Protein AF-I9HYV8-F1 (afdb_monomer_lite)

Organism: NCBI:txid997887

Sequence (425 aa):
MRNLNLLLFDYASQEEVDLYGSFPYTQFKANQQEHPYTYDSCEDIYKGIVDNLDSINACLKNYPNRPEWYKTKVNKLLKDVDEITDTKDFETWRKMGNSLKLRMAMHVVKRDKDLAKKWAEEAVMEGVANSLEDEVSFSTDKSGTNHPLAEISRSWGDSRLNASFETILFSLKHPYCNFLFDKNSVKLGDLEANTRVIGLRAGKKMGEGQSAASNKDCGYSSIYQYFTEAPLYFIKLSEVDFLRAEGLVRGWNVGDEGCDAQFYYNRGIDNATCEWRMTAFEYDAGLADYKQVEEAVPYQYIDPIDASNNYQSPITIGVKWNAGDSDETKLEKIITQKYIALFPYSFEAWTEMRRTGYPKTLPVLNWEDADANLQEGDLLRRMRFPGTDTQAVAADVAATGLKALGGADLQSTRIWWDVEGTPNF

Foldseek 3Di:
DVLLVLLVLLLVLLLVCQFAQKDLSVCVVVVPDDDDGFIAGSVVSLVVSLVSLVVSLVVLVCVVVDDPVVCVVVLVVLVVPVQFAPVSGSVLSNQLSLLVLLLSLLLQCLPDVVSSLVSNQVSLVSNHDADQNSWTWHWCVVVVFWDVLQCCCPVQLNDAAEQQNVLLCQQLVALCLPAFKFAFQQDQQPRHGRDHQAHDYAQDDWFDDRDCVRTVNSRHITTHPQLRRFIGTSDFLLLSLLSLLLCQLVVHPNDDVPDGSLNSLLVSQCRLDRGDPVPCPSNNVCSVVSQVFQWTDFDWRARNHDRVQIGTRPGTGYQHDDPPDRSLNSNLNSLSSSLSSCPPDDPSNVSSCLQAVPDQGQWHPPPVVQDPPDDTRDDFQHAFDPPCVDPSVVVSCVVHVCVSQVHDRGSNRHHSSRDPPRHPD

Secondary structure (DSSP, 8-state):
-HHHHHHHHHHHHHHHHHHHS-B-HHHHHTT--SSPP-PBPHHHHHHHHHHHHHHHHHHHHTGGGS-HHHHHHHHHHHHHH--SBSS--HHHHHHHHHHHHHHHHHHGGGT-HHHHHHHHHHHHHH----SGGG-EEE-HHHHTS--HHHIIIIII-----BHHHHHHHHHTT-GGGGTTBPPPSS-BTTB-TTS---PBPTT--PPSSSSTTT-GGGGSPPBPGGGGG--EEEE-HHHHHHHHHHHHHTT-S-SPTT--HHHHHHHHHHT---S-TTT-HHHHHHHHHHTT--B----EE--SS-GGG-EE----B-SS--TTS-HHHHHHHHHHHHHHHT-SS-HHHHHHHHHH--S--PPPTTGGGT-TT--TTPPP--PPPTTTTSHHHHHHIIIIIHHHHTS-S-SSPPPTT--TT----

Radius of gyration: 22.16 Å; chains: 1; bounding box: 66×49×55 Å

Structure (mmCIF, N/CA/C/O backbone):
data_AF-I9HYV8-F1
#
_entry.id   AF-I9HYV8-F1
#
loop_
_atom_site.group_PDB
_atom_site.id
_atom_site.type_symbol
_atom_site.label_atom_id
_atom_site.label_alt_id
_atom_site.label_comp_id
_atom_site.label_asym_id
_atom_site.label_entity_id
_atom_site.label_seq_id
_atom_site.pdbx_PDB_ins_code
_atom_site.Cartn_x
_atom_site.Cartn_y
_atom_site.Cartn_z
_atom_site.occupancy
_atom_site.B_iso_or_equiv
_atom_site.auth_seq_id
_atom_site.auth_comp_id
_atom_site.auth_asym_id
_atom_site.auth_atom_id
_atom_site.pdbx_PDB_model_num
ATOM 1 N N . MET A 1 1 ? 22.956 6.952 -12.855 1.00 86.06 1 MET A N 1
ATOM 2 C CA . MET A 1 1 ? 21.985 8.023 -13.172 1.00 86.06 1 MET A CA 1
ATOM 3 C C . MET A 1 1 ? 20.866 7.541 -14.085 1.00 86.06 1 MET A C 1
ATOM 5 O O . MET A 1 1 ? 19.783 7.378 -13.560 1.00 86.06 1 MET A O 1
ATOM 9 N N . ARG A 1 2 ? 21.084 7.202 -15.372 1.00 90.56 2 ARG A N 1
ATOM 10 C CA . ARG A 1 2 ? 19.992 6.701 -16.251 1.00 90.56 2 ARG A CA 1
ATOM 11 C C . ARG A 1 2 ? 19.188 5.539 -15.642 1.00 90.56 2 ARG A C 1
ATOM 13 O O . ARG A 1 2 ? 17.970 5.580 -15.680 1.00 90.56 2 ARG A O 1
ATOM 20 N N . ASN A 1 3 ? 19.866 4.558 -15.044 1.00 93.81 3 ASN A N 1
ATOM 21 C CA . ASN A 1 3 ? 19.203 3.431 -14.377 1.00 93.81 3 ASN A CA 1
ATOM 22 C C . ASN A 1 3 ? 18.371 3.840 -13.157 1.00 93.81 3 ASN A C 1
ATOM 24 O O . ASN A 1 3 ? 17.360 3.210 -12.901 1.00 93.81 3 ASN A O 1
ATOM 28 N N . LEU A 1 4 ? 18.777 4.884 -12.425 1.00 95.31 4 LEU A N 1
ATOM 29 C CA . LEU A 1 4 ? 18.012 5.366 -11.271 1.00 95.31 4 LEU A CA 1
ATOM 30 C C . LEU A 1 4 ? 16.744 6.090 -11.731 1.00 95.31 4 LEU A C 1
ATOM 32 O O . LEU A 1 4 ? 15.675 5.850 -11.194 1.00 95.31 4 LEU A O 1
ATOM 36 N N . ASN A 1 5 ? 16.837 6.894 -12.796 1.00 94.50 5 ASN A N 1
ATOM 37 C CA . ASN A 1 5 ? 15.655 7.513 -13.400 1.00 94.50 5 ASN A CA 1
ATOM 38 C C . ASN A 1 5 ? 14.685 6.459 -13.947 1.00 94.50 5 ASN A C 1
ATOM 40 O O . ASN A 1 5 ? 13.479 6.618 -13.809 1.00 94.50 5 ASN A O 1
ATOM 44 N N . LEU A 1 6 ? 15.210 5.392 -14.562 1.00 97.50 6 LEU A N 1
ATOM 45 C CA . LEU A 1 6 ? 14.382 4.283 -15.031 1.00 97.50 6 LEU A CA 1
ATOM 46 C C . LEU A 1 6 ? 13.717 3.547 -13.860 1.00 97.50 6 LEU A C 1
ATOM 48 O O . LEU A 1 6 ? 12.530 3.285 -13.942 1.00 97.50 6 LEU A O 1
ATOM 52 N N . LEU A 1 7 ? 14.436 3.305 -12.758 1.00 98.31 7 LEU A N 1
ATOM 53 C CA . LEU A 1 7 ? 13.860 2.713 -11.546 1.00 98.31 7 LEU A CA 1
ATOM 54 C C . LEU A 1 7 ? 12.713 3.561 -10.977 1.00 98.31 7 LEU A C 1
ATOM 56 O O . LEU A 1 7 ? 11.666 3.021 -10.644 1.00 98.31 7 LEU A O 1
ATOM 60 N N . LEU A 1 8 ? 12.878 4.884 -10.901 1.00 97.12 8 LEU A N 1
ATOM 61 C CA . LEU A 1 8 ? 11.810 5.783 -10.447 1.00 97.12 8 LEU A CA 1
ATOM 62 C C . LEU A 1 8 ? 10.617 5.801 -11.413 1.00 97.12 8 LEU A C 1
ATOM 64 O O . LEU A 1 8 ? 9.472 5.822 -10.972 1.00 97.12 8 LEU A O 1
ATOM 68 N N . PHE A 1 9 ? 10.878 5.764 -12.722 1.00 97.94 9 PHE A N 1
ATOM 69 C CA . PHE A 1 9 ? 9.828 5.631 -13.730 1.00 97.94 9 PHE A CA 1
ATOM 70 C C . PHE A 1 9 ? 9.073 4.305 -13.586 1.00 97.94 9 PHE A C 1
ATOM 72 O O . PHE A 1 9 ? 7.851 4.299 -13.666 1.00 97.94 9 PHE A O 1
ATOM 79 N N . ASP A 1 10 ? 9.779 3.199 -13.352 1.00 98.44 10 ASP A N 1
ATOM 80 C CA . ASP A 1 10 ? 9.185 1.876 -13.164 1.00 98.44 10 ASP A CA 1
ATOM 81 C C . ASP A 1 10 ? 8.391 1.784 -11.848 1.00 98.44 10 ASP A C 1
ATOM 83 O O . ASP A 1 10 ? 7.306 1.209 -11.844 1.00 98.44 10 ASP A O 1
ATOM 87 N N . TYR A 1 11 ? 8.866 2.415 -10.764 1.00 97.75 11 TYR A N 1
ATOM 88 C CA . TYR A 1 11 ? 8.113 2.570 -9.512 1.00 97.75 11 TYR A CA 1
ATOM 89 C C . TYR A 1 11 ? 6.780 3.291 -9.755 1.00 97.75 11 TYR A C 1
ATOM 91 O O . TYR A 1 11 ? 5.721 2.756 -9.441 1.00 97.75 11 TYR A O 1
ATOM 99 N N . ALA A 1 12 ? 6.821 4.469 -10.387 1.00 97.06 12 ALA A N 1
ATOM 100 C CA . ALA A 1 12 ? 5.607 5.221 -10.706 1.00 97.06 12 ALA A CA 1
ATOM 101 C C . ALA A 1 12 ? 4.700 4.444 -11.676 1.00 97.06 12 ALA A C 1
ATOM 103 O O . ALA A 1 12 ? 3.486 4.426 -11.522 1.00 97.06 12 ALA A O 1
ATOM 104 N N . SER A 1 13 ? 5.287 3.744 -12.649 1.00 98.25 13 SER A N 1
ATOM 105 C CA . SER A 1 13 ? 4.547 2.926 -13.614 1.00 98.25 13 SER A CA 1
ATOM 106 C C . SER A 1 13 ? 3.804 1.766 -12.953 1.00 98.25 13 SER A C 1
ATOM 108 O O . SER A 1 13 ? 2.706 1.438 -13.399 1.00 98.25 13 SER A O 1
ATOM 110 N N . GLN A 1 14 ? 4.376 1.154 -11.907 1.00 98.06 14 GLN A N 1
ATOM 111 C CA . GLN A 1 14 ? 3.704 0.125 -11.109 1.00 98.06 14 GLN A CA 1
ATOM 112 C C . GLN A 1 14 ? 2.474 0.695 -10.389 1.00 98.06 14 GLN A C 1
ATOM 114 O O . GLN A 1 14 ? 1.412 0.078 -10.430 1.00 98.06 14 GLN A O 1
ATOM 119 N N . GLU A 1 15 ? 2.582 1.880 -9.785 1.00 96.19 15 GLU A N 1
ATOM 120 C CA . GLU A 1 15 ? 1.428 2.538 -9.158 1.00 96.19 15 GLU A CA 1
ATOM 121 C C . GLU A 1 15 ? 0.346 2.876 -10.198 1.00 96.19 15 GLU A C 1
ATOM 123 O O . GLU A 1 15 ? -0.819 2.523 -10.025 1.00 96.19 15 GLU A O 1
ATOM 128 N N . GLU A 1 16 ? 0.729 3.482 -11.323 1.00 97.00 16 GLU A N 1
ATOM 129 C CA . GLU A 1 16 ? -0.189 3.879 -12.398 1.00 97.00 16 GLU A CA 1
ATOM 130 C C . GLU A 1 16 ? -0.951 2.689 -12.998 1.00 97.00 16 GLU A C 1
ATOM 132 O O . GLU A 1 16 ? -2.173 2.741 -13.177 1.00 97.00 16 GLU A O 1
ATOM 137 N N . VAL A 1 17 ? -0.262 1.580 -13.286 1.00 98.00 17 VAL A N 1
ATOM 138 C CA . VAL A 1 17 ? -0.930 0.388 -13.823 1.00 98.00 17 VAL A CA 1
ATOM 139 C C . VAL A 1 17 ? -1.860 -0.253 -12.790 1.00 98.00 17 VAL A C 1
ATOM 141 O O . VAL A 1 17 ? -2.914 -0.766 -13.166 1.00 98.00 17 VAL A O 1
ATOM 144 N N . ASP A 1 18 ? -1.538 -0.171 -11.499 1.00 97.75 18 ASP A N 1
ATOM 145 C CA . ASP A 1 18 ? -2.400 -0.688 -10.435 1.00 97.75 18 ASP A CA 1
ATOM 146 C C . ASP A 1 18 ? -3.612 0.205 -10.166 1.00 97.75 18 ASP A C 1
ATOM 148 O O . ASP A 1 18 ? -4.629 -0.281 -9.664 1.00 97.75 18 ASP A O 1
ATOM 152 N N . LEU A 1 19 ? -3.545 1.490 -10.515 1.00 96.38 19 LEU A N 1
ATOM 153 C CA . LEU A 1 19 ? -4.679 2.410 -10.454 1.00 96.38 19 LEU A CA 1
ATOM 154 C C . LEU A 1 19 ? -5.606 2.255 -11.658 1.00 96.38 19 LEU A C 1
ATOM 156 O O . LEU A 1 19 ? -6.820 2.165 -11.476 1.00 96.38 19 LEU A O 1
ATOM 160 N N . TYR A 1 20 ? -5.056 2.226 -12.875 1.00 96.94 20 TYR A N 1
ATOM 161 C CA . TYR A 1 20 ? -5.840 2.378 -14.107 1.00 96.94 20 TYR A CA 1
ATOM 162 C C . TYR A 1 20 ? -5.962 1.103 -14.945 1.00 96.94 20 TYR A C 1
ATOM 164 O O . TYR A 1 20 ? -6.878 1.005 -15.766 1.00 96.94 20 TYR A O 1
ATOM 172 N N . GLY A 1 21 ? -5.079 0.124 -14.751 1.00 97.56 21 GLY A N 1
ATOM 173 C CA . GLY A 1 21 ? -5.044 -1.160 -15.458 1.00 97.56 21 GLY A CA 1
ATOM 174 C C . GLY A 1 21 ? -4.271 -1.157 -16.778 1.00 97.56 21 GLY A C 1
ATOM 175 O O . GLY A 1 21 ? -3.659 -2.158 -17.127 1.00 97.56 21 GLY A O 1
ATOM 176 N N . SER A 1 22 ? -4.250 -0.056 -17.520 1.00 97.50 22 SER A N 1
ATOM 177 C CA . SER A 1 22 ? -3.455 0.068 -18.751 1.00 97.50 22 SER A CA 1
ATOM 178 C C . SER A 1 22 ? -3.131 1.526 -19.013 1.00 97.50 22 SER A C 1
ATOM 180 O O . SER A 1 22 ? -3.979 2.384 -18.776 1.00 97.50 22 SER A O 1
ATOM 182 N N . PHE A 1 23 ? -1.960 1.818 -19.563 1.00 97.88 23 PHE A N 1
ATOM 183 C CA . PHE A 1 23 ? -1.610 3.169 -19.996 1.00 97.88 23 PHE A CA 1
ATOM 184 C C . PHE A 1 23 ? -0.526 3.122 -21.087 1.00 97.88 23 PHE A C 1
ATOM 186 O O . PHE A 1 23 ? 0.016 2.044 -21.342 1.00 97.88 23 PHE A O 1
ATOM 193 N N . PRO A 1 24 ? -0.201 4.248 -21.750 1.00 97.69 24 PRO A N 1
ATOM 194 C CA . PRO A 1 24 ? 0.844 4.327 -22.781 1.00 97.69 24 PRO A CA 1
ATOM 195 C C . PRO A 1 24 ? 2.292 4.178 -22.269 1.00 97.69 24 PRO A C 1
ATOM 197 O O . PRO A 1 24 ? 3.153 5.021 -22.537 1.00 97.69 24 PRO A O 1
ATOM 200 N N . TYR A 1 25 ? 2.578 3.114 -21.519 1.00 98.12 25 TYR A N 1
ATOM 201 C CA . TYR A 1 25 ? 3.848 2.856 -20.837 1.00 98.12 25 TYR A CA 1
ATOM 202 C C . TYR A 1 25 ? 5.061 2.953 -21.760 1.00 98.12 25 TYR A C 1
ATOM 204 O O . TYR A 1 25 ? 6.002 3.700 -21.478 1.00 98.12 25 TYR A O 1
ATOM 212 N N . THR A 1 26 ? 5.036 2.248 -22.892 1.00 97.75 26 THR A N 1
ATOM 213 C CA . THR A 1 26 ? 6.173 2.192 -23.817 1.00 97.75 26 THR A CA 1
ATOM 214 C C . THR A 1 26 ? 6.481 3.575 -24.403 1.00 97.75 26 THR A C 1
ATOM 216 O O . THR A 1 26 ? 7.645 3.960 -24.546 1.00 97.75 26 THR A O 1
ATOM 219 N N . GLN A 1 27 ? 5.445 4.359 -24.706 1.00 97.38 27 GLN A N 1
ATOM 220 C CA . GLN A 1 27 ? 5.586 5.690 -25.299 1.00 97.38 27 GLN A CA 1
ATOM 221 C C . GLN A 1 27 ? 5.957 6.759 -24.268 1.00 97.38 27 GLN A C 1
ATOM 223 O O . GLN A 1 27 ? 6.788 7.619 -24.565 1.00 97.38 27 GLN A O 1
ATOM 228 N N . PHE A 1 28 ? 5.435 6.679 -23.042 1.00 96.19 28 PHE A N 1
ATOM 229 C CA . PHE A 1 28 ? 5.868 7.542 -21.939 1.00 96.19 28 PHE A CA 1
ATOM 230 C C . PHE A 1 28 ? 7.330 7.286 -21.574 1.00 96.19 28 PHE A C 1
ATOM 232 O O . PHE A 1 28 ? 8.106 8.232 -21.439 1.00 96.19 28 PHE A O 1
ATOM 239 N N . LYS A 1 29 ? 7.760 6.020 -21.550 1.00 95.44 29 LYS A N 1
ATOM 240 C CA . LYS A 1 29 ? 9.172 5.648 -21.375 1.00 95.44 29 LYS A CA 1
ATOM 241 C C . LYS A 1 29 ? 10.070 6.199 -22.487 1.00 95.44 29 LYS A C 1
ATOM 243 O O . LYS A 1 29 ? 11.227 6.543 -22.240 1.00 95.44 29 LYS A O 1
ATOM 248 N N . ALA A 1 30 ? 9.548 6.298 -23.709 1.00 95.56 30 ALA A N 1
ATOM 249 C CA . ALA A 1 30 ? 10.222 6.913 -24.852 1.00 95.56 30 ALA A CA 1
ATOM 250 C C . ALA A 1 30 ? 10.139 8.454 -24.866 1.00 95.56 30 ALA A C 1
ATOM 252 O O . ALA A 1 30 ? 10.664 9.079 -25.789 1.00 95.56 30 ALA A O 1
ATOM 253 N N . ASN A 1 31 ? 9.523 9.065 -23.846 1.00 94.44 31 ASN A N 1
ATOM 254 C CA . ASN A 1 31 ? 9.294 10.503 -23.731 1.00 94.44 31 ASN A CA 1
ATOM 255 C C . ASN A 1 31 ? 8.488 11.087 -24.909 1.00 94.44 31 ASN A C 1
ATOM 257 O O . ASN A 1 31 ? 8.760 12.197 -25.368 1.00 94.44 31 ASN A O 1
ATOM 261 N N . GLN A 1 32 ? 7.515 10.334 -25.426 1.00 96.06 32 GLN A N 1
ATOM 262 C CA . GLN A 1 32 ? 6.563 10.843 -26.409 1.00 96.06 32 GLN A CA 1
ATOM 263 C C . GLN A 1 32 ? 5.628 11.865 -25.748 1.00 96.06 32 GLN A C 1
ATOM 265 O O . GLN A 1 32 ? 5.010 11.574 -24.726 1.00 96.06 32 GLN A O 1
ATOM 270 N N . GLN A 1 33 ? 5.513 13.047 -26.355 1.00 93.31 33 GLN A N 1
ATOM 271 C CA . GLN A 1 33 ? 4.788 14.204 -25.804 1.00 93.31 33 GLN A CA 1
ATOM 272 C C . GLN A 1 33 ? 3.479 14.519 -26.544 1.00 93.31 33 GLN A C 1
ATOM 274 O O . GLN A 1 33 ? 2.770 15.437 -26.158 1.00 93.31 33 GLN A O 1
ATOM 279 N N . GLU A 1 34 ? 3.176 13.790 -27.621 1.00 93.81 34 GLU A N 1
ATOM 280 C CA . GLU A 1 34 ? 2.049 14.091 -28.504 1.00 93.81 34 GLU A CA 1
ATOM 281 C C . GLU A 1 34 ? 1.274 12.826 -28.875 1.00 93.81 34 GLU A C 1
ATOM 283 O O . GLU A 1 34 ? 1.846 11.741 -29.004 1.00 93.81 34 GLU A O 1
ATOM 288 N N . HIS A 1 35 ? -0.026 12.997 -29.101 1.00 93.69 35 HIS A N 1
ATOM 289 C CA . HIS A 1 35 ? -0.942 11.962 -29.574 1.00 93.69 35 HIS A CA 1
ATOM 290 C C . HIS A 1 35 ? -0.639 11.528 -31.028 1.00 93.69 35 HIS A C 1
ATOM 292 O O . HIS A 1 35 ? -0.074 12.307 -31.804 1.00 93.69 35 HIS A O 1
ATOM 298 N N . PRO A 1 36 ? -1.070 10.323 -31.452 1.00 96.06 36 PRO A N 1
ATOM 299 C CA . PRO A 1 36 ? -1.819 9.331 -30.679 1.00 96.06 36 PRO A CA 1
ATOM 300 C C . PRO A 1 36 ? -0.930 8.456 -29.791 1.00 96.06 36 PRO A C 1
ATOM 302 O O . PRO A 1 36 ? 0.199 8.091 -30.150 1.00 96.06 36 PRO A O 1
ATOM 305 N N . TYR A 1 37 ? -1.492 8.062 -28.655 1.00 97.25 37 TYR A N 1
ATOM 306 C CA . TYR A 1 37 ? -0.919 7.074 -27.761 1.00 97.25 37 TYR A CA 1
ATOM 307 C C . TYR A 1 37 ? -1.535 5.679 -27.961 1.00 97.25 37 TYR A C 1
ATOM 309 O O . TYR A 1 37 ? -2.709 5.504 -28.278 1.00 97.25 37 TYR A O 1
ATOM 317 N N . THR A 1 38 ? -0.705 4.663 -27.769 1.00 98.00 38 THR A N 1
ATOM 318 C CA . THR A 1 38 ? -1.022 3.239 -27.759 1.00 98.00 38 THR A CA 1
ATOM 319 C C . THR A 1 38 ? -0.882 2.750 -26.330 1.00 98.00 38 THR A C 1
ATOM 321 O O . THR A 1 38 ? 0.186 2.870 -25.740 1.00 98.00 38 THR A O 1
ATOM 324 N N . TYR A 1 39 ? -1.964 2.211 -25.782 1.00 98.31 39 TYR A N 1
ATOM 325 C CA . TYR A 1 39 ? -1.994 1.686 -24.425 1.00 98.31 39 TYR A CA 1
ATOM 326 C C . TYR A 1 39 ? -1.394 0.279 -24.386 1.00 98.31 39 TYR A C 1
ATOM 328 O O . TYR A 1 39 ? -1.777 -0.589 -25.176 1.00 98.31 39 TYR A O 1
ATOM 336 N N . ASP A 1 40 ? -0.488 0.057 -23.440 1.00 98.69 40 ASP A N 1
ATOM 337 C CA . ASP A 1 40 ? 0.084 -1.248 -23.128 1.00 98.69 40 ASP A CA 1
ATOM 338 C C . ASP A 1 40 ? -0.803 -1.975 -22.099 1.00 98.69 40 ASP A C 1
ATOM 340 O O . ASP A 1 40 ? -1.436 -1.347 -21.243 1.00 98.69 40 ASP A O 1
ATOM 344 N N . SER A 1 41 ? -0.879 -3.306 -22.183 1.00 98.56 41 SER A N 1
ATOM 345 C CA . SER A 1 41 ? -1.662 -4.103 -21.231 1.00 98.56 41 SER A CA 1
ATOM 346 C C . SER A 1 41 ? -0.992 -4.148 -19.854 1.00 98.56 41 SER A C 1
ATOM 348 O O . SER A 1 41 ? 0.230 -4.045 -19.754 1.00 98.56 41 SER A O 1
ATOM 350 N N . CYS A 1 42 ? -1.770 -4.371 -18.787 1.00 98.19 42 CYS A N 1
ATOM 351 C CA . CYS A 1 42 ? -1.219 -4.549 -17.436 1.00 98.19 42 CYS A CA 1
ATOM 352 C C . CYS A 1 42 ? -0.105 -5.608 -17.399 1.00 98.19 42 CYS A C 1
ATOM 354 O O . CYS A 1 42 ? 0.945 -5.390 -16.803 1.00 98.19 42 CYS A O 1
ATOM 356 N N . GLU A 1 43 ? -0.320 -6.735 -18.082 1.00 98.12 43 GLU A N 1
ATOM 357 C CA . GLU A 1 43 ? 0.636 -7.839 -18.146 1.00 98.12 43 GLU A CA 1
ATOM 358 C C . GLU A 1 43 ? 1.961 -7.425 -18.798 1.00 98.12 43 GLU A C 1
ATOM 360 O O . GLU A 1 43 ? 3.032 -7.715 -18.259 1.00 98.12 43 GLU A O 1
ATOM 365 N N . ASP A 1 44 ? 1.894 -6.733 -19.938 1.00 98.56 44 ASP A N 1
ATOM 366 C CA . ASP A 1 44 ? 3.084 -6.281 -20.664 1.00 98.56 44 ASP A CA 1
ATOM 367 C C . ASP A 1 44 ? 3.853 -5.223 -19.866 1.00 98.56 44 ASP A C 1
ATOM 369 O O . ASP A 1 44 ? 5.082 -5.256 -19.824 1.00 98.56 44 ASP A O 1
ATOM 373 N N . ILE A 1 45 ? 3.138 -4.328 -19.175 1.00 98.81 45 ILE A N 1
ATOM 374 C CA . ILE A 1 45 ? 3.734 -3.318 -18.294 1.00 98.81 45 ILE A CA 1
ATOM 375 C C . ILE A 1 45 ? 4.454 -3.993 -17.122 1.00 98.81 45 ILE A C 1
ATOM 377 O O . ILE A 1 45 ? 5.623 -3.702 -16.881 1.00 98.81 45 ILE A O 1
ATOM 381 N N . TYR A 1 46 ? 3.802 -4.934 -16.430 1.00 98.69 46 TYR A N 1
ATOM 382 C CA . TYR A 1 46 ? 4.408 -5.674 -15.316 1.00 98.69 46 TYR A CA 1
ATOM 383 C C . TYR A 1 46 ? 5.688 -6.398 -15.743 1.00 98.69 46 TYR A C 1
ATOM 385 O O . TYR A 1 46 ? 6.722 -6.283 -15.082 1.00 98.69 46 TYR A O 1
ATOM 393 N N . LYS A 1 47 ? 5.641 -7.114 -16.872 1.00 98.56 47 LYS A N 1
ATOM 394 C CA . LYS A 1 47 ? 6.810 -7.810 -17.428 1.00 98.56 47 LYS A CA 1
ATOM 395 C C . LYS A 1 47 ? 7.908 -6.826 -17.836 1.00 98.56 47 LYS A C 1
ATOM 397 O O . LYS A 1 47 ? 9.066 -7.034 -17.489 1.00 98.56 47 LYS A O 1
ATOM 402 N N . GLY A 1 48 ? 7.544 -5.724 -18.493 1.00 98.62 48 GLY A N 1
ATOM 403 C CA . GLY A 1 48 ? 8.479 -4.679 -18.907 1.00 98.62 48 GLY A CA 1
ATOM 404 C C . GLY A 1 48 ? 9.159 -3.960 -17.738 1.00 98.62 48 GLY A C 1
ATOM 405 O O . GLY A 1 48 ? 10.332 -3.595 -17.845 1.00 98.62 48 GLY A O 1
ATOM 406 N N . ILE A 1 49 ? 8.460 -3.782 -16.615 1.00 98.81 49 ILE A N 1
ATOM 407 C CA . ILE A 1 49 ? 9.045 -3.277 -15.370 1.00 98.81 49 ILE A CA 1
ATOM 408 C C . ILE A 1 49 ? 10.041 -4.299 -14.814 1.00 98.81 49 ILE A C 1
ATOM 410 O O . ILE A 1 49 ? 11.198 -3.946 -14.604 1.00 98.81 49 ILE A O 1
ATOM 414 N N . VAL A 1 50 ? 9.656 -5.568 -14.630 1.00 98.81 50 VAL A N 1
ATOM 415 C CA . VAL A 1 50 ? 10.562 -6.586 -14.060 1.00 98.81 50 VAL A CA 1
ATOM 416 C C . VAL A 1 50 ? 11.827 -6.771 -14.910 1.00 98.81 50 VAL A C 1
ATOM 418 O O . VAL A 1 50 ? 12.925 -6.814 -14.356 1.00 98.81 50 VAL A O 1
ATOM 421 N N . ASP A 1 51 ? 11.710 -6.764 -16.240 1.00 98.75 51 ASP A N 1
ATOM 422 C CA . ASP A 1 51 ? 12.863 -6.823 -17.150 1.00 98.75 51 ASP A CA 1
ATOM 423 C C . ASP A 1 51 ? 13.826 -5.630 -16.961 1.00 98.75 51 ASP A C 1
ATOM 425 O O . ASP A 1 51 ? 15.058 -5.775 -17.018 1.00 98.75 51 ASP A O 1
ATOM 429 N N . ASN A 1 52 ? 13.286 -4.431 -16.711 1.00 98.69 52 ASN A N 1
ATOM 430 C CA . ASN A 1 52 ? 14.102 -3.265 -16.377 1.00 98.69 52 ASN A CA 1
ATOM 431 C C . ASN A 1 52 ? 14.766 -3.424 -15.012 1.00 98.69 52 ASN A C 1
ATOM 433 O O . ASN A 1 52 ? 15.958 -3.135 -14.901 1.00 98.69 52 ASN A O 1
ATOM 437 N N . LEU A 1 53 ? 14.031 -3.886 -13.994 1.00 98.88 53 LEU A N 1
ATOM 438 C CA . LEU A 1 53 ? 14.555 -4.093 -12.643 1.00 98.88 53 LEU A CA 1
ATOM 439 C C . LEU A 1 53 ? 15.719 -5.088 -12.654 1.00 98.88 53 LEU A C 1
ATOM 441 O O . LEU A 1 53 ? 16.769 -4.795 -12.082 1.00 98.88 53 LEU A O 1
ATOM 445 N N . ASP A 1 54 ? 15.602 -6.190 -13.395 1.00 98.75 54 ASP A N 1
ATOM 446 C CA . ASP A 1 54 ? 16.677 -7.175 -13.549 1.00 98.75 54 ASP A CA 1
ATOM 447 C C . ASP A 1 54 ? 17.904 -6.576 -14.260 1.00 98.75 54 ASP A C 1
ATOM 449 O O . ASP A 1 54 ? 19.049 -6.767 -13.833 1.00 98.75 54 ASP A O 1
ATOM 453 N N . SER A 1 55 ? 17.680 -5.763 -15.296 1.00 98.56 55 SER A N 1
ATOM 454 C CA . SER A 1 55 ? 18.749 -5.043 -16.003 1.00 98.56 55 SER A CA 1
ATOM 455 C C . SER A 1 55 ? 19.447 -4.001 -15.117 1.00 98.56 55 SER A C 1
ATOM 457 O O . SER A 1 55 ? 20.676 -3.847 -15.156 1.00 98.56 55 SER A O 1
ATOM 459 N N . ILE A 1 56 ? 18.676 -3.275 -14.303 1.00 98.69 56 ILE A N 1
ATOM 460 C CA . ILE A 1 56 ? 19.168 -2.287 -13.340 1.00 98.69 56 ILE A CA 1
ATOM 461 C C . ILE A 1 56 ? 19.982 -2.993 -12.259 1.00 98.69 56 ILE A C 1
ATOM 463 O O . ILE A 1 56 ? 21.126 -2.593 -12.025 1.00 98.69 56 ILE A O 1
ATOM 467 N N . ASN A 1 57 ? 19.447 -4.066 -11.670 1.00 98.69 57 ASN A N 1
ATOM 468 C CA . ASN A 1 57 ? 20.122 -4.868 -10.659 1.00 98.69 57 ASN A CA 1
ATOM 469 C C . ASN A 1 57 ? 21.462 -5.397 -11.185 1.00 98.69 57 ASN A C 1
ATOM 471 O O . ASN A 1 57 ? 22.498 -5.139 -10.574 1.00 98.69 57 ASN A O 1
ATOM 475 N N . ALA A 1 58 ? 21.486 -6.023 -12.366 1.00 98.44 58 ALA A N 1
ATOM 476 C CA . ALA A 1 58 ? 22.722 -6.511 -12.980 1.00 98.44 58 ALA A CA 1
ATOM 477 C C . ALA A 1 58 ? 23.756 -5.388 -13.197 1.00 98.44 58 ALA A C 1
ATOM 479 O O . ALA A 1 58 ? 24.959 -5.567 -12.972 1.00 98.44 58 ALA A O 1
ATOM 480 N N . CYS A 1 59 ? 23.303 -4.199 -13.605 1.00 98.00 59 CYS A N 1
ATOM 481 C CA . CYS A 1 59 ? 24.186 -3.059 -13.810 1.00 98.00 59 CYS A CA 1
ATOM 482 C C . CYS A 1 59 ? 24.768 -2.512 -12.497 1.00 98.00 59 CYS A C 1
ATOM 484 O O . CYS A 1 59 ? 25.973 -2.242 -12.445 1.00 98.00 59 CYS A O 1
ATOM 486 N N . LEU A 1 60 ? 23.940 -2.356 -11.458 1.00 97.56 60 LEU A N 1
ATOM 487 C CA . LEU A 1 60 ? 24.356 -1.850 -10.147 1.00 97.56 60 LEU A CA 1
ATOM 488 C C . LEU A 1 60 ? 25.206 -2.878 -9.391 1.00 97.56 60 LEU A C 1
ATOM 490 O O . LEU A 1 60 ? 26.231 -2.514 -8.826 1.00 97.56 60 LEU A O 1
ATOM 494 N N . LYS A 1 61 ? 24.892 -4.171 -9.490 1.00 97.19 61 LYS A N 1
ATOM 495 C CA . LYS A 1 61 ? 25.709 -5.266 -8.943 1.00 97.19 61 LYS A CA 1
ATOM 496 C C . LYS A 1 61 ? 27.122 -5.290 -9.533 1.00 97.19 61 LYS A C 1
ATOM 498 O O . LYS A 1 61 ? 28.087 -5.580 -8.835 1.00 97.19 61 LYS A O 1
ATOM 503 N N . ASN A 1 62 ? 27.271 -4.929 -10.810 1.00 97.12 62 ASN A N 1
ATOM 504 C CA . ASN A 1 62 ? 28.577 -4.817 -11.467 1.00 97.12 62 ASN A CA 1
ATOM 505 C C . ASN A 1 62 ? 29.269 -3.451 -11.250 1.00 97.12 62 ASN A C 1
ATOM 507 O O . ASN A 1 62 ? 30.405 -3.255 -11.689 1.00 97.12 62 ASN A O 1
ATOM 511 N N . TYR A 1 63 ? 28.617 -2.480 -10.602 1.00 96.62 63 TYR A N 1
ATOM 512 C CA . TYR A 1 63 ? 29.190 -1.152 -10.360 1.00 96.62 63 TYR A CA 1
ATOM 513 C C . TYR A 1 63 ? 30.537 -1.174 -9.610 1.00 96.62 63 TYR A C 1
ATOM 515 O O . TYR A 1 63 ? 31.447 -0.461 -10.051 1.00 96.62 63 TYR A O 1
ATOM 523 N N . PRO A 1 64 ? 30.743 -1.999 -8.561 1.00 96.50 64 PRO A N 1
ATOM 524 C CA . PRO A 1 64 ? 32.024 -2.065 -7.853 1.00 96.50 64 PRO A CA 1
ATOM 525 C C . PRO A 1 64 ? 33.226 -2.404 -8.751 1.00 96.50 64 PRO A C 1
ATOM 527 O O . PRO A 1 64 ? 34.341 -1.959 -8.473 1.00 96.50 64 PRO A O 1
ATOM 530 N N . ASN A 1 65 ? 32.996 -3.112 -9.864 1.00 97.50 65 ASN A N 1
ATOM 531 C CA . ASN A 1 65 ? 34.023 -3.516 -10.832 1.00 97.50 65 ASN A CA 1
ATOM 532 C C . ASN A 1 65 ? 34.377 -2.418 -11.853 1.00 97.50 65 ASN A C 1
ATOM 534 O O . ASN A 1 65 ? 35.208 -2.628 -12.740 1.00 97.50 65 ASN A O 1
ATOM 538 N N . ARG A 1 66 ? 33.732 -1.247 -11.791 1.00 97.06 66 ARG A N 1
ATOM 539 C CA . ARG A 1 66 ? 34.018 -0.135 -12.707 1.00 97.06 66 ARG A CA 1
ATOM 540 C C . ARG A 1 66 ? 35.352 0.546 -12.357 1.00 97.06 66 ARG A C 1
ATOM 542 O O . ARG A 1 66 ? 35.746 0.562 -11.191 1.00 97.06 66 ARG A O 1
ATOM 549 N N . PRO A 1 67 ? 36.036 1.166 -13.340 1.00 98.12 67 PRO A N 1
ATOM 550 C CA . PRO A 1 67 ? 37.274 1.902 -13.092 1.00 98.12 67 PRO A CA 1
ATOM 551 C C . PRO A 1 67 ? 37.123 2.990 -12.020 1.00 98.12 67 PRO A C 1
ATOM 553 O O . PRO A 1 67 ? 36.081 3.640 -11.928 1.00 98.12 67 PRO A O 1
ATOM 556 N N . GLU A 1 68 ? 38.186 3.252 -11.261 1.00 98.19 68 GLU A N 1
ATOM 557 C CA . GLU A 1 68 ? 38.145 4.188 -10.127 1.00 98.19 68 GLU A CA 1
ATOM 558 C C . GLU A 1 68 ? 37.731 5.614 -10.524 1.00 98.19 68 GLU A C 1
ATOM 560 O O . GLU A 1 68 ? 36.925 6.245 -9.840 1.00 98.19 68 GLU A O 1
ATOM 565 N N . TRP A 1 69 ? 38.192 6.097 -11.686 1.00 97.50 69 TRP A N 1
ATOM 566 C CA . TRP A 1 69 ? 37.801 7.410 -12.215 1.00 97.50 69 TRP A CA 1
ATOM 567 C C . TRP A 1 69 ? 36.284 7.523 -12.429 1.00 97.50 69 TRP A C 1
ATOM 569 O O . TRP A 1 69 ? 35.696 8.585 -12.211 1.00 97.50 69 TRP A O 1
ATOM 579 N N . TYR A 1 70 ? 35.642 6.426 -12.842 1.00 97.00 70 TYR A N 1
ATOM 580 C CA . TYR A 1 70 ? 34.206 6.372 -13.091 1.00 97.00 70 TYR A CA 1
ATOM 581 C C . TYR A 1 70 ? 33.452 6.384 -11.767 1.00 97.00 70 TYR A C 1
ATOM 583 O O . TYR A 1 70 ? 32.562 7.215 -11.583 1.00 97.00 70 TYR A O 1
ATOM 591 N N . LYS A 1 71 ? 33.856 5.520 -10.825 1.00 96.75 71 LYS A N 1
ATOM 592 C CA . LYS A 1 71 ? 33.251 5.450 -9.490 1.00 96.75 71 LYS A CA 1
ATOM 593 C C . LYS A 1 71 ? 33.357 6.785 -8.756 1.00 96.75 71 LYS A C 1
ATOM 595 O O . LYS A 1 71 ? 32.360 7.274 -8.241 1.00 96.75 71 LYS A O 1
ATOM 600 N N . THR A 1 72 ? 34.522 7.433 -8.798 1.00 97.06 72 THR A N 1
ATOM 601 C CA . THR A 1 72 ? 34.732 8.762 -8.199 1.00 97.06 72 THR A CA 1
ATOM 602 C C . THR A 1 72 ? 33.737 9.789 -8.745 1.00 97.06 72 THR A C 1
ATOM 604 O O . THR A 1 72 ? 33.059 10.472 -7.977 1.00 97.06 72 THR A O 1
ATOM 607 N N . LYS A 1 73 ? 33.609 9.886 -10.075 1.00 96.19 73 LYS A N 1
ATOM 608 C CA . LYS A 1 73 ? 32.699 10.845 -10.716 1.00 96.19 73 LYS A CA 1
ATOM 609 C C . LYS A 1 73 ? 31.236 10.564 -10.373 1.00 96.19 73 LYS A C 1
ATOM 611 O O . LYS A 1 73 ? 30.484 11.486 -10.079 1.00 96.19 73 LYS A O 1
ATOM 616 N N . VAL A 1 74 ? 30.835 9.300 -10.439 1.00 95.88 74 VAL A N 1
ATOM 617 C CA . VAL A 1 74 ? 29.435 8.888 -10.314 1.00 95.88 74 VAL A CA 1
ATOM 618 C C . VAL A 1 74 ? 28.972 8.885 -8.854 1.00 95.88 74 VAL A C 1
ATOM 620 O O . VAL A 1 74 ? 27.862 9.333 -8.596 1.00 95.88 74 VAL A O 1
ATOM 623 N N . ASN A 1 75 ? 29.826 8.503 -7.900 1.00 96.50 75 ASN A N 1
ATOM 624 C CA . ASN A 1 75 ? 29.545 8.654 -6.467 1.00 96.50 75 ASN A CA 1
ATOM 625 C C . ASN A 1 75 ? 29.409 10.122 -6.065 1.00 96.50 75 ASN A C 1
ATOM 627 O O . ASN A 1 75 ? 28.551 10.446 -5.253 1.00 96.50 75 ASN A O 1
ATOM 631 N N . LYS A 1 76 ? 30.242 11.017 -6.621 1.00 96.31 76 LYS A N 1
ATOM 632 C CA . LYS A 1 76 ? 30.088 12.455 -6.371 1.00 96.31 76 LYS A CA 1
ATOM 633 C C . LYS A 1 76 ? 28.718 12.937 -6.849 1.00 96.31 76 LYS A C 1
ATOM 635 O O . LYS A 1 76 ? 27.984 13.523 -6.071 1.00 96.31 76 LYS A O 1
ATOM 640 N N . LEU A 1 77 ? 28.364 12.621 -8.096 1.00 96.06 77 LEU A N 1
ATOM 641 C CA . LEU A 1 77 ? 27.061 12.987 -8.652 1.00 96.06 77 LEU A CA 1
ATOM 642 C C . LEU A 1 77 ? 25.901 12.423 -7.832 1.00 96.06 77 LEU A C 1
ATOM 644 O O . LEU A 1 77 ? 24.952 13.152 -7.599 1.00 96.06 77 LEU A O 1
ATOM 648 N N . LEU A 1 78 ? 25.974 11.159 -7.398 1.00 96.19 78 LEU A N 1
ATOM 649 C CA . LEU A 1 78 ? 24.934 10.555 -6.566 1.00 96.19 78 LEU A CA 1
ATOM 650 C C . LEU A 1 78 ? 24.765 11.330 -5.256 1.00 96.19 78 LEU A C 1
ATOM 652 O O . LEU A 1 78 ? 23.656 11.728 -4.931 1.00 96.19 78 LEU A O 1
ATOM 656 N N . LYS A 1 79 ? 25.863 11.621 -4.551 1.00 94.88 79 LYS A N 1
ATOM 657 C CA . LYS A 1 79 ? 25.819 12.383 -3.295 1.00 94.88 79 LYS A CA 1
ATOM 658 C C . LYS A 1 79 ? 25.193 13.768 -3.452 1.00 94.88 79 LYS A C 1
ATOM 660 O O . LYS A 1 79 ? 24.492 14.206 -2.541 1.00 94.88 79 LYS A O 1
ATOM 665 N N . ASP A 1 80 ? 25.450 14.411 -4.591 1.00 93.12 80 ASP A N 1
ATOM 666 C CA . ASP A 1 80 ? 24.965 15.754 -4.914 1.00 93.12 80 ASP A CA 1
ATOM 667 C C . ASP A 1 80 ? 23.459 15.794 -5.253 1.00 93.12 80 ASP A C 1
ATOM 669 O O . ASP A 1 80 ? 22.885 16.877 -5.222 1.00 93.12 80 ASP A O 1
ATOM 673 N N . VAL A 1 81 ? 22.826 14.667 -5.623 1.00 92.25 81 VAL A N 1
ATOM 674 C CA . VAL A 1 81 ? 21.435 14.660 -6.143 1.00 92.25 81 VAL A CA 1
ATOM 675 C C . VAL A 1 81 ? 20.488 13.663 -5.477 1.00 92.25 81 VAL A C 1
ATOM 677 O O . VAL A 1 81 ? 19.284 13.727 -5.708 1.00 92.25 81 VAL A O 1
ATOM 680 N N . ASP A 1 82 ? 21.006 12.697 -4.725 1.00 93.50 82 ASP A N 1
ATOM 681 C CA . ASP A 1 82 ? 20.190 11.687 -4.062 1.00 93.50 82 ASP A CA 1
ATOM 682 C C . ASP A 1 82 ? 19.609 12.234 -2.763 1.00 93.50 82 ASP A C 1
ATOM 684 O O . ASP A 1 82 ? 20.297 12.295 -1.746 1.00 93.50 82 ASP A O 1
ATOM 688 N N . GLU A 1 83 ? 18.347 12.641 -2.803 1.00 90.81 83 GLU A N 1
ATOM 689 C CA . GLU A 1 83 ? 17.645 13.196 -1.644 1.00 90.81 83 GLU A CA 1
ATOM 690 C C . GLU A 1 83 ? 16.739 12.184 -0.931 1.00 90.81 83 GLU A C 1
ATOM 692 O O . GLU A 1 83 ? 16.203 12.495 0.136 1.00 90.81 83 GLU A O 1
ATOM 697 N N . ILE A 1 84 ? 16.587 10.976 -1.488 1.00 93.00 84 ILE A N 1
ATOM 698 C CA . ILE A 1 84 ? 15.604 9.988 -1.016 1.00 93.00 84 ILE A CA 1
ATOM 699 C C . ILE A 1 84 ? 16.217 8.765 -0.329 1.00 93.00 84 ILE A C 1
ATOM 701 O O . ILE A 1 84 ? 15.491 7.981 0.280 1.00 93.00 84 ILE A O 1
ATOM 705 N N . THR A 1 85 ? 17.536 8.592 -0.413 1.00 94.31 85 THR A N 1
ATOM 706 C CA . THR A 1 85 ? 18.267 7.624 0.412 1.00 94.31 85 THR A CA 1
ATOM 707 C C . THR A 1 85 ? 19.130 8.350 1.440 1.00 94.31 85 THR A C 1
ATOM 709 O O . THR A 1 85 ? 19.658 9.438 1.182 1.00 94.31 85 THR A O 1
ATOM 712 N N . ASP A 1 86 ? 19.290 7.753 2.619 1.00 90.12 86 ASP A N 1
ATOM 713 C CA . ASP A 1 86 ? 20.151 8.321 3.662 1.00 90.12 86 ASP A CA 1
ATOM 714 C C . ASP A 1 86 ? 21.624 7.958 3.454 1.00 90.12 86 ASP A C 1
ATOM 716 O O . ASP A 1 86 ? 22.524 8.753 3.735 1.00 90.12 86 ASP A O 1
ATOM 720 N N . THR A 1 87 ? 21.880 6.780 2.890 1.00 94.44 87 THR A N 1
ATOM 721 C CA . THR A 1 87 ? 23.230 6.283 2.616 1.00 94.44 87 THR A CA 1
ATOM 722 C C . THR A 1 87 ? 23.899 6.982 1.431 1.00 94.44 87 THR A C 1
ATOM 724 O O . THR A 1 87 ? 25.133 7.063 1.372 1.00 94.44 87 THR A O 1
ATOM 727 N N . LYS A 1 88 ? 23.103 7.504 0.483 1.00 94.56 88 LYS A N 1
ATOM 728 C CA . LYS A 1 88 ? 23.566 8.069 -0.794 1.00 94.56 88 LYS A CA 1
ATOM 729 C C . LYS A 1 88 ? 24.484 7.088 -1.540 1.00 94.56 88 LYS A C 1
ATOM 731 O O . LYS A 1 88 ? 25.531 7.481 -2.074 1.00 94.56 88 LYS A O 1
ATOM 736 N N . ASP A 1 89 ? 24.108 5.805 -1.558 1.00 94.44 89 ASP A N 1
ATOM 737 C CA . ASP A 1 89 ? 24.855 4.715 -2.191 1.00 94.44 89 ASP A CA 1
ATOM 738 C C . ASP A 1 89 ? 24.025 3.906 -3.204 1.00 94.44 89 ASP A C 1
ATOM 740 O O . ASP A 1 89 ? 22.806 3.800 -3.122 1.00 94.44 89 ASP A O 1
ATOM 744 N N . PHE A 1 90 ? 24.699 3.312 -4.195 1.00 96.94 90 PHE A N 1
ATOM 745 C CA . PHE A 1 90 ? 24.030 2.530 -5.244 1.00 96.94 90 PHE A CA 1
ATOM 746 C C . PHE A 1 90 ? 23.474 1.184 -4.771 1.00 96.94 90 PHE A C 1
ATOM 748 O O . PHE A 1 90 ? 22.670 0.594 -5.491 1.00 96.94 90 PHE A O 1
ATOM 755 N N . GLU A 1 91 ? 23.910 0.680 -3.620 1.00 97.31 91 GLU A N 1
ATOM 756 C CA . GLU A 1 91 ? 23.434 -0.591 -3.078 1.00 97.31 91 GLU A CA 1
ATOM 757 C C . GLU A 1 91 ? 22.006 -0.444 -2.543 1.00 97.31 91 GLU A C 1
ATOM 759 O O . GLU A 1 91 ? 21.161 -1.293 -2.811 1.00 97.31 91 GLU A O 1
ATOM 764 N N . THR A 1 92 ? 21.698 0.686 -1.913 1.00 97.88 92 THR A N 1
ATOM 765 C CA . THR A 1 92 ? 20.360 1.044 -1.428 1.00 97.88 92 THR A CA 1
ATOM 766 C C . THR A 1 92 ? 19.372 1.155 -2.592 1.00 97.88 92 THR A C 1
ATOM 768 O O . THR A 1 92 ? 18.307 0.542 -2.575 1.00 97.88 92 THR A O 1
ATOM 771 N N . TRP A 1 93 ? 19.767 1.811 -3.689 1.00 98.19 93 TRP A N 1
ATOM 772 C CA . TRP A 1 93 ? 18.974 1.842 -4.928 1.00 98.19 93 TRP A CA 1
ATOM 773 C C . TRP A 1 93 ? 18.783 0.461 -5.564 1.00 98.19 93 TRP A C 1
ATOM 775 O O . TRP A 1 93 ? 17.728 0.167 -6.126 1.00 98.19 93 TRP A O 1
ATOM 785 N N . ARG A 1 94 ? 19.803 -0.400 -5.501 1.00 98.50 94 ARG A N 1
ATOM 786 C CA . ARG A 1 94 ? 19.716 -1.769 -6.018 1.00 98.50 94 ARG A CA 1
ATOM 787 C C . ARG A 1 94 ? 18.709 -2.589 -5.212 1.00 98.50 94 ARG A C 1
ATOM 789 O O . ARG A 1 94 ? 17.843 -3.235 -5.800 1.00 98.50 94 ARG A O 1
ATOM 796 N N . LYS A 1 95 ? 18.780 -2.500 -3.883 1.00 98.75 95 LYS A N 1
ATOM 797 C CA . LYS A 1 95 ? 17.832 -3.134 -2.962 1.00 98.75 95 LYS A CA 1
ATOM 798 C C . LYS A 1 95 ? 16.416 -2.597 -3.136 1.00 98.75 95 LYS A C 1
ATOM 800 O O . LYS A 1 95 ? 15.494 -3.399 -3.138 1.00 98.75 95 LYS A O 1
ATOM 805 N N . MET A 1 96 ? 16.235 -1.295 -3.375 1.00 98.38 96 MET A N 1
ATOM 806 C CA . MET A 1 96 ? 14.931 -0.709 -3.718 1.00 98.38 96 MET A CA 1
ATOM 807 C C . MET A 1 96 ? 14.306 -1.394 -4.942 1.00 98.38 96 MET A C 1
ATOM 809 O O . MET A 1 96 ? 13.146 -1.794 -4.893 1.00 98.38 96 MET A O 1
ATOM 813 N N . GLY A 1 97 ? 15.076 -1.577 -6.022 1.00 98.75 97 GLY A N 1
ATOM 814 C CA . GLY A 1 97 ? 14.597 -2.264 -7.227 1.00 98.75 97 GLY A CA 1
ATOM 815 C C . GLY A 1 97 ? 14.205 -3.722 -6.974 1.00 98.75 97 GLY A C 1
ATOM 816 O O . GLY A 1 97 ? 13.149 -4.165 -7.420 1.00 98.75 97 GLY A O 1
ATOM 817 N N . ASN A 1 98 ? 15.003 -4.455 -6.197 1.00 98.94 98 ASN A N 1
ATOM 818 C CA . ASN A 1 98 ? 14.675 -5.832 -5.827 1.00 98.94 98 ASN A CA 1
ATOM 819 C C . ASN A 1 98 ? 13.452 -5.897 -4.893 1.00 98.94 98 ASN A C 1
ATOM 821 O O . ASN A 1 98 ? 12.599 -6.764 -5.064 1.00 98.94 98 ASN A O 1
ATOM 825 N N . SER A 1 99 ? 13.308 -4.963 -3.949 1.00 98.88 99 SER A N 1
ATOM 826 C CA . SER A 1 99 ? 12.122 -4.855 -3.090 1.00 98.88 99 SER A CA 1
ATOM 827 C C . SER A 1 99 ? 10.854 -4.575 -3.905 1.00 98.88 99 SER A C 1
ATOM 829 O O . SER A 1 99 ? 9.822 -5.189 -3.645 1.00 98.88 99 SER A O 1
ATOM 831 N N . LEU A 1 100 ? 10.933 -3.723 -4.936 1.00 98.81 100 LEU A N 1
ATOM 832 C CA . LEU A 1 100 ? 9.822 -3.490 -5.864 1.00 98.81 100 LEU A CA 1
ATOM 833 C C . LEU A 1 100 ? 9.468 -4.762 -6.653 1.00 98.81 100 LEU A C 1
ATOM 835 O O . LEU A 1 100 ? 8.292 -5.095 -6.781 1.00 98.81 100 LEU A O 1
ATOM 839 N N . LYS A 1 101 ? 10.467 -5.533 -7.110 1.00 98.94 101 LYS A N 1
ATOM 840 C CA . LYS A 1 101 ? 10.230 -6.846 -7.740 1.00 98.94 101 LYS A CA 1
ATOM 841 C C . LYS A 1 101 ? 9.526 -7.815 -6.779 1.00 98.94 101 LYS A C 1
ATOM 843 O O . LYS A 1 101 ? 8.605 -8.514 -7.196 1.00 98.94 101 LYS A O 1
ATOM 848 N N . LEU A 1 102 ? 9.904 -7.829 -5.498 1.00 98.94 102 LEU A N 1
ATOM 849 C CA . LEU A 1 102 ? 9.240 -8.640 -4.472 1.00 98.94 102 LEU A CA 1
ATOM 850 C C . LEU A 1 102 ? 7.783 -8.198 -4.227 1.00 98.94 102 LEU A C 1
ATOM 852 O O . LEU A 1 102 ? 6.912 -9.057 -4.100 1.00 98.94 102 LEU A O 1
ATOM 856 N N . ARG A 1 103 ? 7.498 -6.888 -4.210 1.00 98.75 103 ARG A N 1
ATOM 857 C CA . ARG A 1 103 ? 6.126 -6.345 -4.141 1.00 98.75 103 ARG A CA 1
ATOM 858 C C . ARG A 1 103 ? 5.287 -6.851 -5.318 1.00 98.75 103 ARG A C 1
ATOM 860 O O . ARG A 1 103 ? 4.266 -7.507 -5.126 1.00 98.75 103 ARG A O 1
ATOM 867 N N . MET A 1 104 ? 5.785 -6.657 -6.539 1.00 98.75 104 MET A N 1
ATOM 868 C CA . MET A 1 104 ? 5.104 -7.088 -7.765 1.00 98.75 104 MET A CA 1
ATOM 869 C C . MET A 1 104 ? 4.896 -8.605 -7.838 1.00 98.75 104 MET A C 1
ATOM 871 O O . MET A 1 104 ? 3.890 -9.062 -8.380 1.00 98.75 104 MET A O 1
ATOM 875 N N . ALA A 1 105 ? 5.811 -9.395 -7.268 1.00 98.81 105 ALA A N 1
ATOM 876 C CA . ALA A 1 105 ? 5.646 -10.838 -7.142 1.00 98.81 105 ALA A CA 1
ATOM 877 C C . ALA A 1 105 ? 4.400 -11.206 -6.320 1.00 98.81 105 ALA A C 1
ATOM 879 O O . ALA A 1 105 ? 3.669 -12.123 -6.697 1.00 98.81 105 ALA A O 1
ATOM 880 N N . MET A 1 106 ? 4.109 -10.469 -5.241 1.00 98.56 106 MET A N 1
ATOM 881 C CA . MET A 1 106 ? 2.889 -10.696 -4.462 1.00 98.56 106 MET A CA 1
ATOM 882 C C . MET A 1 106 ? 1.639 -10.326 -5.250 1.00 98.56 106 MET A C 1
ATOM 884 O O . MET A 1 106 ? 0.670 -11.082 -5.196 1.00 98.56 106 MET A O 1
ATOM 888 N N . HIS A 1 107 ? 1.662 -9.245 -6.036 1.00 98.31 107 HIS A N 1
ATOM 889 C CA . HIS A 1 107 ? 0.500 -8.802 -6.823 1.00 98.31 107 HIS A CA 1
ATOM 890 C C . HIS A 1 107 ? -0.006 -9.906 -7.751 1.00 98.31 107 HIS A C 1
ATOM 892 O O . HIS A 1 107 ? -1.202 -10.192 -7.806 1.00 98.31 107 HIS A O 1
ATOM 898 N N . VAL A 1 108 ? 0.919 -10.599 -8.416 1.00 98.06 108 VAL A N 1
ATOM 899 C CA . VAL A 1 108 ? 0.587 -11.621 -9.414 1.00 98.06 108 VAL A CA 1
ATOM 900 C C . VAL A 1 108 ? 0.317 -13.008 -8.825 1.00 98.06 108 VAL A C 1
ATOM 902 O O . VAL A 1 108 ? -0.027 -13.914 -9.578 1.00 98.06 108 VAL A O 1
ATOM 905 N N . VAL A 1 109 ? 0.390 -13.212 -7.504 1.00 97.62 109 VAL A N 1
ATOM 906 C CA . VAL A 1 109 ? 0.306 -14.560 -6.902 1.00 97.62 109 VAL A CA 1
ATOM 907 C C . VAL A 1 109 ? -1.001 -15.302 -7.186 1.00 97.62 109 VAL A C 1
ATOM 909 O O . VAL A 1 109 ? -0.999 -16.522 -7.332 1.00 97.62 109 VAL A O 1
ATOM 912 N N . LYS A 1 110 ? -2.125 -14.587 -7.308 1.00 97.31 110 LYS A N 1
ATOM 913 C CA . LYS A 1 110 ? -3.416 -15.191 -7.683 1.00 97.31 110 LYS A CA 1
ATOM 914 C C . LYS A 1 110 ? -3.558 -15.428 -9.182 1.00 97.31 110 LYS A C 1
ATOM 916 O O . LYS A 1 110 ? -4.399 -16.222 -9.597 1.00 97.31 110 LYS A O 1
ATOM 921 N N . ARG A 1 111 ? -2.757 -14.731 -9.986 1.00 96.62 111 ARG A N 1
ATOM 922 C CA . ARG A 1 111 ? -2.774 -14.806 -11.445 1.00 96.62 111 ARG A CA 1
ATOM 923 C C . ARG A 1 111 ? -1.856 -15.905 -11.962 1.00 96.62 111 ARG A C 1
ATOM 925 O O . ARG A 1 111 ? -2.272 -16.688 -12.809 1.00 96.62 111 ARG A O 1
ATOM 932 N N . ASP A 1 112 ? -0.636 -15.953 -11.448 1.00 97.50 112 ASP A N 1
ATOM 933 C CA . ASP A 1 112 ? 0.405 -16.894 -11.840 1.00 97.50 112 ASP A CA 1
ATOM 934 C C . ASP A 1 112 ? 1.298 -17.203 -10.627 1.00 97.50 112 ASP A C 1
ATOM 936 O O . ASP A 1 112 ? 2.218 -16.454 -10.286 1.00 97.50 112 ASP A O 1
ATOM 940 N N . LYS A 1 113 ? 0.991 -18.313 -9.942 1.00 97.31 113 LYS A N 1
ATOM 941 C CA . LYS A 1 113 ? 1.682 -18.740 -8.713 1.00 97.31 113 LYS A CA 1
ATOM 942 C C . LYS A 1 113 ? 3.162 -19.057 -8.957 1.00 97.31 113 LYS A C 1
ATOM 944 O O . LYS A 1 113 ? 3.989 -18.781 -8.087 1.00 97.31 113 LYS A O 1
ATOM 949 N N . ASP A 1 114 ? 3.494 -19.621 -10.118 1.00 98.38 114 ASP A N 1
ATOM 950 C CA . ASP A 1 114 ? 4.865 -20.022 -10.447 1.00 98.38 114 ASP A CA 1
ATOM 951 C C . ASP A 1 114 ? 5.722 -18.798 -10.773 1.00 98.38 114 ASP A C 1
ATOM 953 O O . ASP A 1 114 ? 6.851 -18.680 -10.285 1.00 98.38 114 ASP A O 1
ATOM 957 N N . LEU A 1 115 ? 5.171 -17.848 -11.536 1.00 98.38 115 LEU A N 1
ATOM 958 C CA . LEU A 1 115 ? 5.830 -16.575 -11.817 1.00 98.38 115 LEU A CA 1
ATOM 959 C C . LEU A 1 115 ? 6.036 -15.757 -10.539 1.00 98.38 115 LEU A C 1
ATOM 961 O O . LEU A 1 115 ? 7.135 -15.249 -10.317 1.00 98.38 115 LEU A O 1
ATOM 965 N N . ALA A 1 116 ? 5.015 -15.684 -9.680 1.00 98.75 116 ALA A N 1
ATOM 966 C CA . ALA A 1 116 ? 5.095 -15.017 -8.384 1.00 98.75 116 ALA A CA 1
ATOM 967 C C . ALA A 1 116 ? 6.224 -15.592 -7.522 1.00 98.75 116 ALA A C 1
ATOM 969 O O . ALA A 1 116 ? 7.104 -14.858 -7.075 1.00 98.75 116 ALA A O 1
ATOM 970 N N . LYS A 1 117 ? 6.250 -16.921 -7.348 1.00 98.88 117 LYS A N 1
ATOM 971 C CA . LYS A 1 117 ? 7.308 -17.596 -6.589 1.00 98.88 117 LYS A CA 1
ATOM 972 C C . LYS A 1 117 ? 8.686 -17.295 -7.171 1.00 98.88 117 LYS A C 1
ATOM 974 O O . LYS A 1 117 ? 9.591 -16.919 -6.430 1.00 98.88 117 LYS A O 1
ATOM 979 N N . LYS A 1 118 ? 8.838 -17.431 -8.492 1.00 98.81 118 LYS A N 1
ATOM 980 C CA . LYS A 1 118 ? 10.099 -17.159 -9.186 1.00 98.81 118 LYS A CA 1
ATOM 981 C C . LYS A 1 118 ? 10.588 -15.736 -8.910 1.00 98.81 118 LYS A C 1
ATOM 983 O O . LYS A 1 118 ? 11.723 -15.561 -8.481 1.00 98.81 118 LYS A O 1
ATOM 988 N N . TRP A 1 119 ? 9.746 -14.728 -9.133 1.00 98.88 119 TRP A N 1
ATOM 989 C CA . TRP A 1 119 ? 10.134 -13.331 -8.940 1.00 98.88 119 TRP A CA 1
ATOM 990 C C . TRP A 1 119 ? 10.469 -13.008 -7.487 1.00 98.88 119 TRP A C 1
ATOM 992 O O . TRP A 1 119 ? 11.433 -12.283 -7.246 1.00 98.88 119 TRP A O 1
ATOM 1002 N N . ALA A 1 120 ? 9.723 -13.565 -6.531 1.00 98.94 120 ALA A N 1
ATOM 1003 C CA . ALA A 1 120 ? 9.982 -13.366 -5.112 1.00 98.94 120 ALA A CA 1
ATOM 1004 C C . ALA A 1 120 ? 11.329 -13.970 -4.680 1.00 98.94 120 ALA A C 1
ATOM 1006 O O . ALA A 1 120 ? 12.127 -13.295 -4.028 1.00 98.94 120 ALA A O 1
ATOM 1007 N N . GLU A 1 121 ? 11.608 -15.219 -5.069 1.00 98.88 121 GLU A N 1
ATOM 1008 C CA . GLU A 1 121 ? 12.869 -15.895 -4.739 1.00 98.88 121 GLU A CA 1
ATOM 1009 C C . GLU A 1 121 ? 14.070 -15.223 -5.424 1.00 98.88 121 GLU A C 1
ATOM 1011 O O . GLU A 1 121 ? 15.104 -15.027 -4.788 1.00 98.88 121 GLU A O 1
ATOM 1016 N N . GLU A 1 122 ? 13.933 -14.796 -6.685 1.00 98.81 122 GLU A N 1
ATOM 1017 C CA . GLU A 1 122 ? 14.967 -14.026 -7.391 1.00 98.81 122 GLU A CA 1
ATOM 1018 C C . GLU A 1 122 ? 15.250 -12.683 -6.707 1.00 98.81 122 GLU A C 1
ATOM 1020 O O . GLU A 1 122 ? 16.411 -12.337 -6.491 1.00 98.81 122 GLU A O 1
ATOM 1025 N N . ALA A 1 123 ? 14.205 -11.935 -6.338 1.00 98.88 123 ALA A N 1
ATOM 1026 C CA . ALA A 1 123 ? 14.345 -10.642 -5.676 1.00 98.88 123 ALA A CA 1
ATOM 1027 C C . ALA A 1 123 ? 15.108 -10.756 -4.349 1.00 98.88 123 ALA A C 1
ATOM 1029 O O . ALA A 1 123 ? 16.052 -10.002 -4.107 1.00 98.88 123 ALA A O 1
ATOM 1030 N N . VAL A 1 124 ? 14.734 -11.720 -3.500 1.00 98.81 124 VAL A N 1
ATOM 1031 C CA . VAL A 1 124 ? 15.398 -11.925 -2.204 1.00 98.81 124 VAL A CA 1
ATOM 1032 C C . VAL A 1 124 ? 16.815 -12.464 -2.374 1.00 98.81 124 VAL A C 1
ATOM 1034 O O . VAL A 1 124 ? 17.716 -11.976 -1.696 1.00 98.81 124 VAL A O 1
ATOM 1037 N N . MET A 1 125 ? 17.044 -13.391 -3.309 1.00 98.44 125 MET A N 1
ATOM 1038 C CA . MET A 1 125 ? 18.385 -13.900 -3.623 1.00 98.44 125 MET A CA 1
ATOM 1039 C C . MET A 1 125 ? 19.334 -12.789 -4.084 1.00 98.44 125 MET A C 1
ATOM 1041 O O . MET A 1 125 ? 20.512 -12.783 -3.727 1.00 98.44 125 MET A O 1
ATOM 1045 N N . GLU A 1 126 ? 18.833 -11.841 -4.875 1.00 98.31 126 GLU A N 1
ATOM 1046 C CA . GLU A 1 126 ? 19.609 -10.685 -5.316 1.00 98.31 126 GLU A CA 1
ATOM 1047 C C . GLU A 1 126 ? 19.776 -9.634 -4.207 1.00 98.31 126 GLU A C 1
ATOM 1049 O O . GLU A 1 126 ? 20.742 -8.872 -4.224 1.00 98.31 126 GLU A O 1
ATOM 1054 N N . GLY A 1 127 ? 18.915 -9.632 -3.196 1.00 98.31 127 GLY A N 1
ATOM 1055 C CA . GLY A 1 127 ? 19.015 -8.790 -2.010 1.00 98.31 127 GLY A CA 1
ATOM 1056 C C . GLY A 1 127 ? 18.012 -7.646 -2.044 1.00 98.31 127 GLY A C 1
ATOM 1057 O O . GLY A 1 127 ? 18.135 -6.719 -2.845 1.00 98.31 127 GLY A O 1
ATOM 1058 N N . VAL A 1 128 ? 17.044 -7.718 -1.136 1.00 98.75 128 VAL A N 1
ATOM 1059 C CA . VAL A 1 128 ? 16.035 -6.686 -0.853 1.00 98.75 128 VAL A CA 1
ATOM 1060 C C . VAL A 1 128 ? 16.475 -5.806 0.322 1.00 98.75 128 VAL A C 1
ATOM 1062 O O . VAL A 1 128 ? 17.501 -6.072 0.955 1.00 98.75 128 VAL A O 1
ATOM 1065 N N . ALA A 1 129 ? 15.707 -4.758 0.626 1.00 98.25 129 ALA A N 1
ATOM 1066 C CA . ALA A 1 129 ? 15.926 -3.961 1.834 1.00 98.25 129 ALA A CA 1
ATOM 1067 C C . ALA A 1 129 ? 15.847 -4.849 3.091 1.00 98.25 129 ALA A C 1
ATOM 1069 O O . ALA A 1 129 ? 14.918 -5.644 3.233 1.00 98.25 129 ALA A O 1
ATOM 1070 N N . ASN A 1 130 ? 16.836 -4.749 3.984 1.00 97.00 130 ASN A N 1
ATOM 1071 C CA . ASN A 1 130 ? 16.948 -5.630 5.153 1.00 97.00 130 ASN A CA 1
ATOM 1072 C C . ASN A 1 130 ? 17.361 -4.905 6.447 1.00 97.00 130 ASN A C 1
ATOM 1074 O O . ASN A 1 130 ? 17.479 -5.541 7.496 1.00 97.00 130 ASN A O 1
ATOM 1078 N N . SER A 1 131 ? 17.588 -3.593 6.383 1.00 97.00 131 SER A N 1
ATOM 1079 C CA . SER A 1 131 ? 17.860 -2.717 7.523 1.00 97.00 131 SER A CA 1
ATOM 1080 C C . SER A 1 131 ? 17.172 -1.361 7.336 1.00 97.00 131 SER A C 1
ATOM 1082 O O . SER A 1 131 ? 16.638 -1.068 6.268 1.00 97.00 131 SER A O 1
ATOM 1084 N N . LEU A 1 132 ? 17.195 -0.525 8.377 1.00 95.69 132 LEU A N 1
ATOM 1085 C CA . LEU A 1 132 ? 16.661 0.839 8.309 1.00 95.69 132 LEU A CA 1
ATOM 1086 C C . LEU A 1 132 ? 17.428 1.738 7.329 1.00 95.69 132 LEU A C 1
ATOM 1088 O O . LEU A 1 132 ? 16.844 2.642 6.750 1.00 95.69 132 LEU A O 1
ATOM 1092 N N . GLU A 1 133 ? 18.718 1.472 7.116 1.00 96.00 133 GLU A N 1
ATOM 1093 C CA . GLU A 1 133 ? 19.546 2.212 6.152 1.00 96.00 133 GLU A CA 1
ATOM 1094 C C . GLU A 1 133 ? 19.147 1.918 4.696 1.00 96.00 133 GLU A C 1
ATOM 1096 O O . GLU A 1 133 ? 19.449 2.710 3.807 1.00 96.00 133 GLU A O 1
ATOM 1101 N N . ASP A 1 134 ? 18.454 0.799 4.454 1.00 97.06 134 ASP A N 1
ATOM 1102 C CA . ASP A 1 134 ? 17.977 0.408 3.126 1.00 97.06 134 ASP A CA 1
ATOM 1103 C C . ASP A 1 134 ? 16.614 1.036 2.761 1.00 97.06 134 ASP A C 1
ATOM 1105 O O . ASP A 1 134 ? 16.111 0.810 1.656 1.00 97.06 134 ASP A O 1
ATOM 1109 N N . GLU A 1 135 ? 15.975 1.772 3.680 1.00 95.19 135 GLU A N 1
ATOM 1110 C CA . GLU A 1 135 ? 14.701 2.442 3.409 1.00 95.19 135 GLU A CA 1
ATOM 1111 C C . GLU A 1 135 ? 14.882 3.588 2.408 1.00 95.19 135 GLU A C 1
ATOM 1113 O O . GLU A 1 135 ? 15.879 4.311 2.413 1.00 95.19 135 GLU A O 1
ATOM 1118 N N . VAL A 1 136 ? 13.879 3.777 1.550 1.00 95.25 136 VAL A N 1
ATOM 1119 C CA . VAL A 1 136 ? 13.856 4.869 0.575 1.00 95.25 136 VAL A CA 1
ATOM 1120 C C . VAL A 1 136 ? 12.645 5.733 0.857 1.00 95.25 136 VAL A C 1
ATOM 1122 O O . VAL A 1 136 ? 11.504 5.271 0.762 1.00 95.25 136 VAL A O 1
ATOM 1125 N N . SER A 1 137 ? 12.888 6.990 1.213 1.00 92.81 137 SER A N 1
ATOM 1126 C CA . SER A 1 137 ? 11.837 7.927 1.591 1.00 92.81 137 SER A CA 1
ATOM 1127 C C . SER A 1 137 ? 12.180 9.357 1.211 1.00 92.81 137 SER A C 1
ATOM 1129 O O . SER A 1 137 ? 13.334 9.777 1.232 1.00 92.81 137 SER A O 1
ATOM 1131 N N . PHE A 1 138 ? 11.157 10.135 0.893 1.00 89.69 138 PHE A N 1
ATOM 1132 C CA . PHE A 1 138 ? 11.284 11.575 0.812 1.00 89.69 138 PHE A CA 1
ATOM 1133 C C . PHE A 1 138 ? 11.036 12.185 2.193 1.00 89.69 138 PHE A C 1
ATOM 1135 O O . PHE A 1 138 ? 9.953 12.048 2.763 1.00 89.69 138 PHE A O 1
ATOM 1142 N N . SER A 1 139 ? 12.047 12.863 2.733 1.00 83.88 139 SER A N 1
ATOM 1143 C CA . SER A 1 139 ? 11.946 13.570 4.010 1.00 83.88 139 SER A CA 1
ATOM 1144 C C . SER A 1 139 ? 11.371 14.970 3.794 1.00 83.88 139 SER A C 1
ATOM 1146 O O . SER A 1 139 ? 11.912 15.775 3.030 1.00 83.88 139 SER A O 1
ATOM 1148 N N . THR A 1 140 ? 10.282 15.271 4.498 1.00 79.00 140 THR A N 1
ATOM 1149 C CA . THR A 1 140 ? 9.631 16.588 4.509 1.00 79.00 140 THR A CA 1
ATOM 1150 C C . THR A 1 140 ? 10.586 17.687 4.977 1.00 79.00 140 THR A C 1
ATOM 1152 O O . THR A 1 140 ? 10.617 18.761 4.371 1.00 79.00 140 THR A O 1
ATOM 1155 N N . ASP A 1 141 ? 11.473 17.382 5.927 1.00 71.38 141 ASP A N 1
ATOM 1156 C CA . ASP A 1 141 ? 12.492 18.308 6.439 1.00 71.38 141 ASP A CA 1
ATOM 1157 C C . ASP A 1 141 ? 13.470 18.761 5.350 1.00 71.38 141 ASP A C 1
ATOM 1159 O O . ASP A 1 141 ? 13.827 19.938 5.281 1.00 71.38 141 ASP A O 1
ATOM 1163 N N . LYS A 1 142 ? 13.869 17.850 4.448 1.00 70.50 142 LYS A N 1
ATOM 1164 C CA . LYS A 1 142 ? 14.775 18.165 3.325 1.00 70.50 142 LYS A CA 1
ATOM 1165 C C . LYS A 1 142 ? 14.119 19.112 2.312 1.00 70.50 142 LYS A C 1
ATOM 1167 O O . LYS A 1 142 ? 14.806 19.888 1.652 1.00 70.50 142 LYS A O 1
ATOM 1172 N N . SER A 1 143 ? 12.793 19.062 2.198 1.00 69.81 143 SER A N 1
ATOM 1173 C CA . SER A 1 143 ? 12.011 19.869 1.253 1.00 69.81 143 SER A CA 1
ATOM 1174 C C . SER A 1 143 ? 11.587 21.239 1.791 1.00 69.81 143 SER A C 1
ATOM 1176 O O . SER A 1 143 ? 11.191 22.104 1.010 1.00 69.81 143 SER A O 1
ATOM 1178 N N . GLY A 1 144 ? 11.645 21.436 3.113 1.00 70.00 144 GLY A N 1
ATOM 1179 C CA . GLY A 1 144 ? 11.106 22.622 3.780 1.00 70.00 144 GLY A CA 1
ATOM 1180 C C . GLY A 1 144 ? 9.578 22.736 3.708 1.00 70.00 144 GLY A C 1
ATOM 1181 O O . GLY A 1 144 ? 9.048 23.838 3.847 1.00 70.00 144 GLY A O 1
ATOM 1182 N N . THR A 1 145 ? 8.873 21.627 3.458 1.00 76.25 145 THR A N 1
ATOM 1183 C CA . THR A 1 145 ? 7.406 21.579 3.363 1.00 76.25 145 THR A CA 1
ATOM 1184 C C . THR A 1 145 ? 6.819 20.592 4.363 1.00 76.25 145 THR A C 1
ATOM 1186 O O . THR A 1 145 ? 7.460 19.610 4.720 1.00 76.25 145 THR A O 1
ATOM 1189 N N . ASN A 1 146 ? 5.592 20.859 4.808 1.00 85.00 146 ASN A N 1
ATOM 1190 C CA . ASN A 1 146 ? 4.834 19.962 5.677 1.00 85.00 146 ASN A CA 1
ATOM 1191 C C . ASN A 1 146 ? 4.458 18.674 4.936 1.00 85.00 146 ASN A C 1
ATOM 1193 O O . ASN A 1 146 ? 4.210 18.705 3.728 1.00 85.00 146 ASN A O 1
ATOM 1197 N N . HIS A 1 147 ? 4.295 17.569 5.669 1.00 89.12 147 HIS A N 1
ATOM 1198 C CA . HIS A 1 147 ? 3.695 16.360 5.111 1.00 89.12 147 HIS A CA 1
ATOM 1199 C C . HIS A 1 147 ? 2.344 16.699 4.435 1.00 89.12 147 HIS A C 1
ATOM 1201 O O . HIS A 1 147 ? 1.451 17.232 5.104 1.00 89.12 147 HIS A O 1
ATOM 1207 N N . PRO A 1 148 ? 2.119 16.340 3.152 1.00 89.06 148 PRO A N 1
ATOM 1208 C CA . PRO A 1 148 ? 0.913 16.728 2.413 1.00 89.06 148 PRO A CA 1
ATOM 1209 C C . PRO A 1 148 ? -0.403 16.336 3.097 1.00 89.06 148 PRO A C 1
ATOM 1211 O O . PRO A 1 148 ? -1.327 17.138 3.169 1.00 89.06 148 PRO A O 1
ATOM 1214 N N . LEU A 1 149 ? -0.490 15.130 3.676 1.00 89.50 149 LEU A N 1
ATOM 1215 C CA . LEU A 1 149 ? -1.667 14.736 4.464 1.00 89.50 149 LEU A CA 1
ATOM 1216 C C . LEU A 1 149 ? -1.904 15.634 5.693 1.00 89.50 149 LEU A C 1
ATOM 1218 O O . LEU A 1 149 ? -3.060 15.914 6.006 1.00 89.50 149 LEU A O 1
ATOM 1222 N N . ALA A 1 150 ? -0.854 16.086 6.388 1.00 89.12 150 ALA A N 1
ATOM 1223 C CA . ALA A 1 150 ? -1.012 16.995 7.522 1.00 89.12 150 ALA A CA 1
ATOM 1224 C C . ALA A 1 150 ? -1.599 18.336 7.059 1.00 89.12 150 ALA A C 1
ATOM 1226 O O . ALA A 1 150 ? -2.524 18.841 7.691 1.00 89.12 150 ALA A O 1
ATOM 1227 N N . GLU A 1 151 ? -1.142 18.849 5.915 1.00 88.81 151 GLU A N 1
ATOM 1228 C CA . GLU A 1 151 ? -1.678 20.064 5.293 1.00 88.81 151 GLU A CA 1
ATOM 1229 C C . GLU A 1 151 ? -3.156 19.896 4.890 1.00 88.81 151 GLU A C 1
ATOM 1231 O O . GLU A 1 151 ? -4.011 20.674 5.315 1.00 88.81 151 GLU A O 1
ATOM 1236 N N . ILE A 1 152 ? -3.497 18.825 4.166 1.00 89.69 152 ILE A N 1
ATOM 1237 C CA . ILE A 1 152 ? -4.879 18.537 3.735 1.00 89.69 152 ILE A CA 1
ATOM 1238 C C . ILE A 1 152 ? -5.809 18.355 4.946 1.00 89.69 152 ILE A C 1
ATOM 1240 O O . ILE A 1 152 ? -6.925 18.877 4.982 1.00 89.69 152 ILE A O 1
ATOM 1244 N N . SER A 1 153 ? -5.361 17.619 5.965 1.00 89.69 153 SER A N 1
ATOM 1245 C CA . SER A 1 153 ? -6.194 17.304 7.126 1.00 89.69 153 SER A CA 1
ATOM 1246 C C . SER A 1 153 ? -6.383 18.511 8.044 1.00 89.69 153 SER A C 1
ATOM 1248 O O . SER A 1 153 ? -7.508 18.777 8.479 1.00 89.69 153 SER A O 1
ATOM 1250 N N . ARG A 1 154 ? -5.305 19.250 8.336 1.00 85.69 154 ARG A N 1
ATOM 1251 C CA . ARG A 1 154 ? -5.287 20.290 9.378 1.00 85.69 154 ARG A CA 1
ATOM 1252 C C . ARG A 1 154 ? -5.460 21.698 8.827 1.00 85.69 154 ARG A C 1
ATOM 1254 O O . ARG A 1 154 ? -6.214 22.469 9.414 1.00 85.69 154 ARG A O 1
ATOM 1261 N N . SER A 1 155 ? -4.770 22.033 7.739 1.00 83.88 155 SER A N 1
ATOM 1262 C CA . SER A 1 155 ? -4.792 23.382 7.168 1.00 83.88 155 SER A CA 1
ATOM 1263 C C . SER A 1 155 ? -6.035 23.593 6.307 1.00 83.88 155 SER A C 1
ATOM 1265 O O . SER A 1 155 ? -6.689 24.627 6.430 1.00 83.88 155 SER A O 1
ATOM 1267 N N . TRP A 1 156 ? -6.390 22.618 5.462 1.00 87.25 156 TRP A N 1
ATOM 1268 C CA . TRP A 1 156 ? -7.549 22.737 4.561 1.00 87.25 156 TRP A CA 1
ATOM 1269 C C . TRP A 1 156 ? -8.832 22.201 5.193 1.00 87.25 156 TRP A C 1
ATOM 1271 O O . TRP A 1 156 ? -9.913 22.724 4.947 1.00 87.25 156 TRP A O 1
ATOM 1281 N N . GLY A 1 157 ? -8.714 21.201 6.072 1.00 84.12 157 GLY A N 1
ATOM 1282 C CA . GLY A 1 157 ? -9.870 20.591 6.724 1.00 84.12 157 GLY A CA 1
ATOM 1283 C C . GLY A 1 157 ? -10.599 19.558 5.858 1.00 84.12 157 GLY A C 1
ATOM 1284 O O . GLY A 1 157 ? -11.720 19.182 6.204 1.00 84.12 157 GLY A O 1
ATOM 1285 N N . ASP A 1 158 ? -9.952 19.078 4.793 1.00 87.31 158 ASP A N 1
ATOM 1286 C CA . ASP A 1 158 ? -10.556 18.265 3.730 1.00 87.31 158 ASP A CA 1
ATOM 1287 C C . ASP A 1 158 ? -10.493 16.751 3.994 1.00 87.31 158 ASP A C 1
ATOM 1289 O O . ASP A 1 158 ? -11.161 15.971 3.318 1.00 87.31 158 ASP A O 1
ATOM 1293 N N . SER A 1 159 ? -9.706 16.302 4.980 1.00 90.81 159 SER A N 1
ATOM 1294 C CA . SER A 1 159 ? -9.586 14.876 5.316 1.00 90.81 159 SER A CA 1
ATOM 1295 C C . SER A 1 159 ? -9.667 14.593 6.815 1.00 90.81 159 SER A C 1
ATOM 1297 O O . SER A 1 159 ? -9.125 15.324 7.649 1.00 90.81 159 SER A O 1
ATOM 1299 N N . ARG A 1 160 ? -10.341 13.499 7.176 1.00 93.62 160 ARG A N 1
ATOM 1300 C CA . ARG A 1 160 ? -10.510 13.018 8.556 1.00 93.62 160 ARG A CA 1
ATOM 1301 C C . ARG A 1 160 ? -10.174 11.537 8.654 1.00 93.62 160 ARG A C 1
ATOM 1303 O O . ARG A 1 160 ? -10.172 10.835 7.643 1.00 93.62 160 ARG A O 1
ATOM 1310 N N . LEU A 1 161 ? -9.889 11.076 9.872 1.00 95.81 161 LEU A N 1
ATOM 1311 C CA . LEU A 1 161 ? -9.710 9.658 10.177 1.00 95.81 161 LEU A CA 1
ATOM 1312 C C . LEU A 1 161 ? -10.877 8.860 9.585 1.00 95.81 161 LEU A C 1
ATOM 1314 O O . LEU A 1 161 ? -12.037 9.218 9.764 1.00 95.81 161 LEU A O 1
ATOM 1318 N N . ASN A 1 162 ? -10.576 7.773 8.885 1.00 96.06 162 ASN A N 1
ATOM 1319 C CA . ASN A 1 162 ? -11.597 6.875 8.368 1.00 96.06 162 ASN A CA 1
ATOM 1320 C C . ASN A 1 162 ? -12.103 5.946 9.484 1.00 96.06 162 ASN A C 1
ATOM 1322 O O . ASN A 1 162 ? -11.299 5.343 10.195 1.00 96.06 162 ASN A O 1
ATOM 1326 N N . ALA A 1 163 ? -13.421 5.774 9.601 1.00 97.94 163 ALA A N 1
ATOM 1327 C CA . ALA A 1 163 ? -14.049 4.886 10.585 1.00 97.94 163 ALA A CA 1
ATOM 1328 C C . ALA A 1 163 ? -13.579 3.421 10.479 1.00 97.94 163 ALA A C 1
ATOM 1330 O O . ALA A 1 163 ? -13.514 2.720 11.489 1.00 97.94 163 ALA A O 1
ATOM 1331 N N . SER A 1 164 ? -13.212 2.948 9.282 1.00 97.31 164 SER A N 1
ATOM 1332 C CA . SER A 1 164 ? -12.619 1.616 9.109 1.00 97.31 164 SER A CA 1
ATOM 1333 C C . SER A 1 164 ? -11.227 1.539 9.721 1.00 97.31 164 SER A C 1
ATOM 1335 O O . SER A 1 164 ? -10.910 0.545 10.366 1.00 97.31 164 SER A O 1
ATOM 1337 N N . PHE A 1 165 ? -10.409 2.587 9.571 1.00 97.56 165 PHE A N 1
ATOM 1338 C CA . PHE A 1 165 ? -9.079 2.607 10.176 1.00 97.56 165 PHE A CA 1
ATOM 1339 C C . PHE A 1 165 ? -9.171 2.701 11.697 1.00 97.56 165 PHE A C 1
ATOM 1341 O O . PHE A 1 165 ? -8.534 1.912 12.380 1.00 97.56 165 PHE A O 1
ATOM 1348 N N . GLU A 1 166 ? -10.049 3.559 12.229 1.00 97.81 166 GLU A N 1
ATOM 1349 C CA . GLU A 1 166 ? -10.394 3.556 13.657 1.00 97.81 166 GLU A CA 1
ATOM 1350 C C . GLU A 1 166 ? -10.779 2.144 14.121 1.00 97.81 166 GLU A C 1
ATOM 1352 O O . GLU A 1 166 ? -10.175 1.601 15.039 1.00 97.81 166 GLU A O 1
ATOM 1357 N N . THR A 1 167 ? -11.738 1.510 13.446 1.00 98.25 167 THR A N 1
ATOM 1358 C CA . THR A 1 167 ? -12.226 0.173 13.804 1.00 98.25 167 THR A CA 1
ATOM 1359 C C . THR A 1 167 ? -11.098 -0.858 13.850 1.00 98.25 167 THR A C 1
ATOM 1361 O O . THR A 1 167 ? -11.026 -1.627 14.809 1.00 98.25 167 THR A O 1
ATOM 1364 N N . ILE A 1 168 ? -10.192 -0.851 12.867 1.00 98.38 168 ILE A N 1
ATOM 1365 C CA . ILE A 1 168 ? -9.009 -1.722 12.838 1.00 98.38 168 ILE A CA 1
ATOM 1366 C C . ILE A 1 168 ? -8.107 -1.446 14.045 1.00 98.38 168 ILE A C 1
ATOM 1368 O O . ILE A 1 168 ? -7.803 -2.361 14.810 1.00 98.38 168 ILE A O 1
ATOM 1372 N N . LEU A 1 169 ? -7.710 -0.187 14.248 1.00 98.25 169 LEU A N 1
ATOM 1373 C CA . LEU A 1 169 ? -6.773 0.192 15.304 1.00 98.25 169 LEU A CA 1
ATOM 1374 C C . LEU A 1 169 ? -7.327 -0.143 16.698 1.00 98.25 169 LEU A C 1
ATOM 1376 O O . LEU A 1 169 ? -6.620 -0.728 17.520 1.00 98.25 169 LEU A O 1
ATOM 1380 N N . PHE A 1 170 ? -8.599 0.165 16.961 1.00 98.06 170 PHE A N 1
ATOM 1381 C CA . PHE A 1 170 ? -9.232 -0.100 18.253 1.00 98.06 170 PHE A CA 1
ATOM 1382 C C . PHE A 1 170 ? -9.468 -1.596 18.495 1.00 98.06 170 PHE A C 1
ATOM 1384 O O . PHE A 1 170 ? -9.226 -2.067 19.608 1.00 98.06 170 PHE A O 1
ATOM 1391 N N . SER A 1 171 ? -9.854 -2.362 17.466 1.00 98.31 171 SER A N 1
ATOM 1392 C CA . SER A 1 171 ? -10.011 -3.823 17.583 1.00 98.31 171 SER A CA 1
ATOM 1393 C C . SER A 1 171 ? -8.685 -4.519 17.901 1.00 98.31 171 SER A C 1
ATOM 1395 O O . SER A 1 171 ? -8.671 -5.548 18.567 1.00 98.31 171 SER A O 1
ATOM 1397 N N . LEU A 1 172 ? -7.556 -3.953 17.472 1.00 98.38 172 LEU A N 1
ATOM 1398 C CA . LEU A 1 172 ? -6.227 -4.530 17.688 1.00 98.38 172 LEU A CA 1
ATOM 1399 C C . LEU A 1 172 ? -5.465 -3.900 18.861 1.00 98.38 172 LEU A C 1
ATOM 1401 O O . LEU A 1 172 ? -4.339 -4.302 19.129 1.00 98.38 172 LEU A O 1
ATOM 1405 N N . LYS A 1 173 ? -6.048 -2.916 19.563 1.00 97.38 173 LYS A N 1
ATOM 1406 C CA . LYS A 1 173 ? -5.349 -2.089 20.569 1.00 97.38 173 LYS A CA 1
ATOM 1407 C C . LYS A 1 173 ? -4.051 -1.470 20.030 1.00 97.38 173 LYS A C 1
ATOM 1409 O O . LYS A 1 173 ? -3.043 -1.417 20.732 1.00 97.38 173 LYS A O 1
ATOM 1414 N N . HIS A 1 174 ? -4.065 -1.025 18.777 1.00 97.81 174 HIS A N 1
ATOM 1415 C CA . HIS A 1 174 ? -2.885 -0.455 18.138 1.00 97.81 174 HIS A CA 1
ATOM 1416 C C . HIS A 1 174 ? -2.428 0.835 18.855 1.00 97.81 174 HIS A C 1
ATOM 1418 O O . HIS A 1 174 ? -3.283 1.670 19.175 1.00 97.81 174 HIS A O 1
ATOM 1424 N N . PRO A 1 175 ? -1.112 1.065 19.061 1.00 95.94 175 PRO A N 1
ATOM 1425 C CA . PRO A 1 175 ? -0.598 2.259 19.746 1.00 95.94 175 PRO A CA 1
ATOM 1426 C C . PRO A 1 175 ? -1.123 3.594 19.188 1.00 95.94 175 PRO A C 1
ATOM 1428 O O . PRO A 1 175 ? -1.423 4.509 19.952 1.00 95.94 175 PRO A O 1
ATOM 1431 N N . TYR A 1 176 ? -1.325 3.679 17.868 1.00 95.62 176 TYR A N 1
ATOM 1432 C CA . TYR A 1 176 ? -1.888 4.857 17.180 1.00 95.62 176 TYR A CA 1
ATOM 1433 C C . TYR A 1 176 ? -3.222 5.363 17.730 1.00 95.62 176 TYR A C 1
ATOM 1435 O O . TYR A 1 176 ? -3.493 6.556 17.602 1.00 95.62 176 TYR A O 1
ATOM 1443 N N . CYS A 1 177 ? -4.030 4.517 18.379 1.00 93.50 177 CYS A N 1
ATOM 1444 C CA . CYS A 1 177 ? -5.260 4.955 19.048 1.00 93.50 177 CYS A CA 1
ATOM 1445 C C . CYS A 1 177 ? -5.016 6.053 20.094 1.00 93.50 177 CYS A C 1
ATOM 1447 O O . CYS A 1 177 ? -5.938 6.799 20.420 1.00 93.50 177 CYS A O 1
ATOM 1449 N N . ASN A 1 178 ? -3.797 6.137 20.634 1.00 92.25 178 ASN A N 1
ATOM 1450 C CA . ASN A 1 178 ? -3.482 6.992 21.772 1.00 92.25 178 ASN A CA 1
ATOM 1451 C C . ASN A 1 178 ? -2.867 8.341 21.387 1.00 92.25 178 ASN A C 1
ATOM 1453 O O . ASN A 1 178 ? -2.957 9.273 22.184 1.00 92.25 178 ASN A O 1
ATOM 1457 N N . PHE A 1 179 ? -2.238 8.452 20.213 1.00 92.31 179 PHE A N 1
ATOM 1458 C CA . PHE A 1 179 ? -1.421 9.629 19.886 1.00 92.31 179 PHE A CA 1
ATOM 1459 C C . PHE A 1 179 ? -1.480 10.087 18.423 1.00 92.31 179 PHE A C 1
ATOM 1461 O O . PHE A 1 179 ? -1.215 11.255 18.157 1.00 92.31 179 PHE A O 1
ATOM 1468 N N . LEU A 1 180 ? -1.829 9.217 17.464 1.00 93.44 180 LEU A N 1
ATOM 1469 C CA . LEU A 1 180 ? -1.704 9.564 16.041 1.00 93.44 180 LEU A CA 1
ATOM 1470 C C . LEU A 1 180 ? -2.804 10.528 15.569 1.00 93.44 180 LEU A C 1
ATOM 1472 O O . LEU A 1 180 ? -2.630 11.245 14.585 1.00 93.44 180 LEU A O 1
ATOM 1476 N N . PHE A 1 181 ? -3.937 10.565 16.271 1.00 95.25 181 PHE A N 1
ATOM 1477 C CA . PHE A 1 181 ? -5.104 11.357 15.896 1.00 95.25 181 PHE A CA 1
ATOM 1478 C C . PHE A 1 181 ? -5.544 12.274 17.032 1.00 95.25 181 PHE A C 1
ATOM 1480 O O . PHE A 1 181 ? -5.614 11.865 18.192 1.00 95.25 181 PHE A O 1
ATOM 1487 N N . ASP A 1 182 ? -5.924 13.499 16.673 1.00 95.38 182 ASP A N 1
ATOM 1488 C CA . ASP A 1 182 ? -6.640 14.387 17.580 1.00 95.38 182 ASP A CA 1
ATOM 1489 C C . ASP A 1 182 ? -8.014 13.806 17.920 1.00 95.38 182 ASP A C 1
ATOM 1491 O O . ASP A 1 182 ? -8.635 13.081 17.139 1.00 95.38 182 ASP A O 1
ATOM 1495 N N . LYS A 1 183 ? -8.542 14.174 19.084 1.00 96.81 183 LYS A N 1
ATOM 1496 C CA . LYS A 1 183 ? -9.954 13.933 19.400 1.00 96.81 183 LYS A CA 1
ATOM 1497 C C . LYS A 1 183 ? -10.850 14.837 18.543 1.00 96.81 183 LYS A C 1
ATOM 1499 O O . LYS A 1 183 ? -10.385 15.823 17.977 1.00 96.81 183 LYS A O 1
ATOM 1504 N N . ASN A 1 184 ? -12.142 14.523 18.467 1.00 96.50 184 ASN A N 1
ATOM 1505 C CA . ASN A 1 184 ? -13.135 15.370 17.803 1.00 96.50 184 ASN A CA 1
ATOM 1506 C C . ASN A 1 184 ? -13.040 16.832 18.273 1.00 96.50 184 ASN A C 1
ATOM 1508 O O . ASN A 1 184 ? -13.044 17.095 19.472 1.00 96.50 184 ASN A O 1
ATOM 1512 N N . SER A 1 185 ? -13.001 17.790 17.351 1.00 95.38 185 SER A N 1
ATOM 1513 C CA . SER A 1 185 ? -12.762 19.205 17.681 1.00 95.38 185 SER A CA 1
ATOM 1514 C C . SER A 1 185 ? -14.023 19.959 18.120 1.00 95.38 185 SER A C 1
ATOM 1516 O O . SER A 1 185 ? -13.938 21.019 18.740 1.00 95.38 185 SER A O 1
ATOM 1518 N N . VAL A 1 186 ? -15.206 19.408 17.836 1.00 95.81 186 VAL A N 1
ATOM 1519 C CA . VAL A 1 186 ? -16.516 19.984 18.184 1.00 95.81 186 VAL A CA 1
ATOM 1520 C C . VAL A 1 186 ? -17.464 18.914 18.717 1.00 95.81 186 VAL A C 1
ATOM 1522 O O . VAL A 1 186 ? -17.202 17.717 18.601 1.00 95.81 186 VAL A O 1
ATOM 1525 N N . LYS A 1 187 ? -18.596 19.345 19.285 1.00 97.00 187 LYS A N 1
ATOM 1526 C CA . LYS A 1 187 ? -19.676 18.442 19.689 1.00 97.00 187 LYS A CA 1
ATOM 1527 C C . LYS A 1 187 ? -20.351 17.815 18.461 1.00 97.00 187 LYS A C 1
ATOM 1529 O O . LYS A 1 187 ? -20.856 18.536 17.593 1.00 97.00 187 LYS A O 1
ATOM 1534 N N . LEU A 1 188 ? -20.408 16.486 18.423 1.00 95.75 188 LEU A N 1
ATOM 1535 C CA . LEU A 1 188 ? -21.033 15.686 17.365 1.00 95.75 188 LEU A CA 1
ATOM 1536 C C . LEU A 1 188 ? -22.199 14.908 17.986 1.00 95.75 188 LEU A C 1
ATOM 1538 O O . LEU A 1 188 ? -21.969 14.026 18.800 1.00 95.75 188 LEU A O 1
ATOM 1542 N N . GLY A 1 189 ? -23.446 15.275 17.675 1.00 93.44 189 GLY A N 1
ATOM 1543 C CA . GLY A 1 189 ? -24.619 14.742 18.388 1.00 93.44 189 GLY A CA 1
ATOM 1544 C C . GLY A 1 189 ? -24.470 14.867 19.909 1.00 93.44 189 GLY A C 1
ATOM 1545 O O . GLY A 1 189 ? -24.315 15.982 20.410 1.00 93.44 189 GLY A O 1
ATOM 1546 N N . ASP A 1 190 ? -24.472 13.736 20.618 1.00 93.56 190 ASP A N 1
ATOM 1547 C CA . ASP A 1 190 ? -24.270 13.659 22.075 1.00 93.56 190 ASP A CA 1
ATOM 1548 C C . ASP A 1 190 ? -22.793 13.521 22.498 1.00 93.56 190 ASP A C 1
ATOM 1550 O O . ASP A 1 190 ? -22.475 13.604 23.685 1.00 93.56 190 ASP A O 1
ATOM 1554 N N . LEU A 1 191 ? -21.870 13.341 21.549 1.00 96.94 191 LEU A N 1
ATOM 1555 C CA . LEU A 1 191 ? -20.435 13.276 21.813 1.00 96.94 191 LEU A CA 1
ATOM 1556 C C . LEU A 1 191 ? -19.871 14.686 22.022 1.00 96.94 191 LEU A C 1
ATOM 1558 O O . LEU A 1 191 ? -19.748 15.466 21.077 1.00 96.94 191 LEU A O 1
ATOM 1562 N N . GLU A 1 192 ? -19.500 15.008 23.261 1.00 97.94 192 GLU A N 1
ATOM 1563 C CA . GLU A 1 192 ? -18.897 16.296 23.617 1.00 97.94 192 GLU A CA 1
ATOM 1564 C C . GLU A 1 192 ? -17.540 16.526 22.927 1.00 97.94 192 GLU A C 1
ATOM 1566 O O . GLU A 1 192 ? -16.811 15.585 22.603 1.00 97.94 192 GLU A O 1
ATOM 1571 N N . ALA A 1 193 ? -17.185 17.794 22.704 1.00 97.69 193 ALA A N 1
ATOM 1572 C CA . ALA A 1 193 ? -15.926 18.173 22.059 1.00 97.69 193 ALA A CA 1
ATOM 1573 C C . ALA A 1 193 ? -14.693 17.692 22.848 1.00 97.69 193 ALA A C 1
ATOM 1575 O O . ALA A 1 193 ? -14.680 17.718 24.078 1.00 97.69 193 ALA A O 1
ATOM 1576 N N . ASN A 1 194 ? -13.629 17.327 22.134 1.00 97.25 194 ASN A N 1
ATOM 1577 C CA . ASN A 1 194 ? -12.325 16.911 22.656 1.00 97.25 194 ASN A CA 1
ATOM 1578 C C . ASN A 1 194 ? -12.370 15.672 23.566 1.00 97.25 194 ASN A C 1
ATOM 1580 O O . ASN A 1 194 ? -11.548 15.532 24.477 1.00 97.25 194 ASN A O 1
ATOM 1584 N N . THR A 1 195 ? -13.311 14.753 23.333 1.00 97.25 195 THR A N 1
ATOM 1585 C CA . THR A 1 195 ? -13.494 13.579 24.202 1.00 97.25 195 THR A CA 1
ATOM 1586 C C . THR A 1 195 ? -13.028 12.270 23.577 1.00 97.25 195 THR A C 1
ATOM 1588 O O . THR A 1 195 ? -12.511 11.425 24.311 1.00 97.25 195 THR A O 1
ATOM 1591 N N . ARG A 1 196 ? -13.106 12.109 22.248 1.00 96.38 196 ARG A N 1
ATOM 1592 C CA . ARG A 1 196 ? -12.865 10.817 21.587 1.00 96.38 196 ARG A CA 1
ATOM 1593 C C . ARG A 1 196 ? -12.125 10.954 20.255 1.00 96.38 196 ARG A C 1
ATOM 1595 O O . ARG A 1 196 ? -12.412 11.857 19.478 1.00 96.38 196 ARG A O 1
ATOM 1602 N N . VAL A 1 197 ? -11.217 10.014 19.983 1.00 97.44 197 VAL A N 1
ATOM 1603 C CA . VAL A 1 197 ? -10.711 9.757 18.626 1.00 97.44 197 VAL A CA 1
ATOM 1604 C C . VAL A 1 197 ? -11.804 9.029 17.846 1.00 97.44 197 VAL A C 1
ATOM 1606 O O . VAL A 1 197 ? -12.205 7.934 18.237 1.00 97.44 197 VAL A O 1
ATOM 1609 N N . ILE A 1 198 ? -12.330 9.665 16.803 1.00 97.69 198 ILE A N 1
ATOM 1610 C CA . ILE A 1 198 ? -13.506 9.209 16.061 1.00 97.69 198 ILE A CA 1
ATOM 1611 C C . ILE A 1 198 ? -13.343 9.493 14.570 1.00 97.69 198 ILE A C 1
ATOM 1613 O O . ILE A 1 198 ? -13.106 10.622 14.139 1.00 97.69 198 ILE A O 1
ATOM 1617 N N . GLY A 1 199 ? -13.465 8.438 13.784 1.00 97.25 199 GLY A N 1
ATOM 1618 C CA . GLY A 1 199 ? -13.412 8.447 12.342 1.00 97.25 199 GLY A CA 1
ATOM 1619 C C . GLY A 1 199 ? -14.777 8.652 11.699 1.00 97.25 199 GLY A C 1
ATOM 1620 O O . GLY A 1 199 ? -15.833 8.453 12.301 1.00 97.25 199 GLY A O 1
ATOM 1621 N N . LEU A 1 200 ? -14.732 9.049 10.437 1.00 96.00 200 LEU A N 1
ATOM 1622 C CA . LEU A 1 200 ? -15.871 9.298 9.569 1.00 96.00 200 LEU A CA 1
ATOM 1623 C C . LEU A 1 200 ? -16.066 8.111 8.614 1.00 96.00 200 LEU A C 1
ATOM 1625 O O . LEU A 1 200 ? -15.089 7.560 8.094 1.00 96.00 200 LEU A O 1
ATOM 1629 N N . ARG A 1 201 ? -17.313 7.691 8.374 1.00 96.31 201 ARG A N 1
ATOM 1630 C CA . ARG A 1 201 ? -17.612 6.605 7.422 1.00 96.31 201 ARG A CA 1
ATOM 1631 C C . ARG A 1 201 ? -17.208 6.987 5.995 1.00 96.31 201 ARG A C 1
ATOM 1633 O O . ARG A 1 201 ? -17.543 8.067 5.510 1.00 96.31 201 ARG A O 1
ATOM 1640 N N . ALA A 1 202 ? -16.540 6.061 5.305 1.00 94.31 202 ALA A N 1
ATOM 1641 C CA . ALA A 1 202 ? -16.233 6.192 3.883 1.00 94.31 202 ALA A CA 1
ATOM 1642 C C . ALA A 1 202 ? -17.520 6.294 3.048 1.00 94.31 202 ALA A C 1
ATOM 1644 O O . ALA A 1 202 ? -18.487 5.582 3.323 1.00 94.31 202 ALA A O 1
ATOM 1645 N N . GLY A 1 203 ? -17.511 7.151 2.025 1.00 92.25 203 GLY A N 1
ATOM 1646 C CA . GLY A 1 203 ? -18.641 7.332 1.106 1.00 92.25 203 GLY A CA 1
ATOM 1647 C C . GLY A 1 203 ? -19.810 8.146 1.672 1.00 92.25 203 GLY A C 1
ATOM 1648 O O . GLY A 1 203 ? -20.816 8.334 0.995 1.00 92.25 203 GLY A O 1
ATOM 1649 N N . LYS A 1 204 ? -19.705 8.670 2.902 1.00 92.69 204 LYS A N 1
ATOM 1650 C CA . LYS A 1 204 ? -20.701 9.594 3.458 1.00 92.69 204 LYS A CA 1
ATOM 1651 C C . LYS A 1 204 ? -20.816 10.855 2.587 1.00 92.69 204 LYS A C 1
ATOM 1653 O O . LYS A 1 204 ? -19.810 11.446 2.202 1.00 92.69 204 LYS A O 1
ATOM 1658 N N . LYS A 1 205 ? -22.049 11.318 2.355 1.00 91.69 205 LYS A N 1
ATOM 1659 C CA . LYS A 1 205 ? -22.316 12.638 1.763 1.00 91.69 205 LYS A CA 1
ATOM 1660 C C . LYS A 1 205 ? -21.993 13.722 2.791 1.00 91.69 205 LYS A C 1
ATOM 1662 O O . LYS A 1 205 ? -22.626 13.776 3.845 1.00 91.69 205 LYS A O 1
ATOM 1667 N N . MET A 1 206 ? -20.982 14.529 2.486 1.00 90.44 206 MET A N 1
ATOM 1668 C CA . MET A 1 206 ? -20.478 15.578 3.373 1.00 90.44 206 MET A CA 1
ATOM 1669 C C . MET A 1 206 ? -21.463 16.744 3.478 1.00 90.44 206 MET A C 1
ATOM 1671 O O . MET A 1 206 ? -22.113 17.102 2.494 1.00 90.44 206 MET A O 1
ATOM 1675 N N . GLY A 1 207 ? -21.538 17.360 4.660 1.00 89.00 207 GLY A N 1
ATOM 1676 C CA . GLY A 1 207 ? -22.217 18.645 4.834 1.00 89.00 207 GLY A CA 1
ATOM 1677 C C . GLY A 1 207 ? -21.580 19.783 4.020 1.00 89.00 207 GLY A C 1
ATOM 1678 O O . GLY A 1 207 ? -20.427 19.705 3.597 1.00 89.00 207 GLY A O 1
ATOM 1679 N N . GLU A 1 208 ? -22.326 20.870 3.812 1.00 90.25 208 GLU A N 1
ATOM 1680 C CA . GLU A 1 208 ? -21.810 22.057 3.122 1.00 90.25 208 GLU A CA 1
ATOM 1681 C C . GLU A 1 208 ? -20.834 22.854 4.003 1.00 90.25 208 GLU A C 1
ATOM 1683 O O . GLU A 1 208 ? -21.117 23.155 5.163 1.00 90.25 208 GLU A O 1
ATOM 1688 N N . GLY A 1 209 ? -19.705 23.272 3.423 1.00 88.81 209 GLY A N 1
ATOM 1689 C CA . GLY A 1 209 ? -18.708 24.123 4.074 1.00 88.81 209 GLY A CA 1
ATOM 1690 C C . GLY A 1 209 ? -17.404 23.404 4.435 1.00 88.81 209 GLY A C 1
ATOM 1691 O O . GLY A 1 209 ? -17.345 22.182 4.521 1.00 88.81 209 GLY A O 1
ATOM 1692 N N . GLN A 1 210 ? -16.353 24.203 4.647 1.00 85.56 210 GLN A N 1
ATOM 1693 C CA . GLN A 1 210 ? -14.963 23.746 4.829 1.00 85.56 210 GLN A CA 1
ATOM 1694 C C . GLN A 1 210 ? -14.451 23.883 6.276 1.00 85.56 210 GLN A C 1
ATOM 1696 O O . GLN A 1 210 ? -13.257 23.813 6.535 1.00 85.56 210 GLN A O 1
ATOM 1701 N N . SER A 1 211 ? -15.328 24.139 7.251 1.00 88.44 211 SER A N 1
ATOM 1702 C CA . SER A 1 211 ? -14.913 24.247 8.656 1.00 88.44 211 SER A CA 1
ATOM 1703 C C . SER A 1 211 ? -15.928 23.610 9.589 1.00 88.44 211 SER A C 1
ATOM 1705 O O . SER A 1 211 ? -17.112 23.564 9.269 1.00 88.44 211 SER A O 1
ATOM 1707 N N . ALA A 1 212 ? -15.488 23.208 10.785 1.00 89.75 212 ALA A N 1
ATOM 1708 C CA . ALA A 1 212 ? -16.352 22.584 11.790 1.00 89.75 212 ALA A CA 1
ATOM 1709 C C . ALA A 1 212 ? -17.528 23.475 12.253 1.00 89.75 212 ALA A C 1
ATOM 1711 O O . ALA A 1 212 ? -18.502 22.973 12.811 1.00 89.75 212 ALA A O 1
ATOM 1712 N N . ALA A 1 213 ? -17.449 24.792 12.017 1.00 88.44 213 ALA A N 1
ATOM 1713 C CA . ALA A 1 213 ? -18.512 25.742 12.334 1.00 88.44 213 ALA A CA 1
ATOM 1714 C C . ALA A 1 213 ? -19.689 25.679 11.345 1.00 88.44 213 ALA A C 1
ATOM 1716 O O . ALA A 1 213 ? -20.832 25.873 11.755 1.00 88.44 213 ALA A O 1
ATOM 1717 N N . SER A 1 214 ? -19.421 25.413 10.062 1.00 91.06 214 SER A N 1
ATOM 1718 C CA . SER A 1 214 ? -20.443 25.285 9.012 1.00 91.06 214 SER A CA 1
ATOM 1719 C C . SER A 1 214 ? -20.771 23.830 8.676 1.00 91.06 214 SER A C 1
ATOM 1721 O O . SER A 1 214 ? -21.930 23.503 8.443 1.00 91.06 214 SER A O 1
ATOM 1723 N N . ASN A 1 215 ? -19.773 22.951 8.739 1.00 92.62 215 ASN A N 1
ATOM 1724 C CA . ASN A 1 215 ? -19.869 21.528 8.468 1.00 92.62 215 ASN A CA 1
ATOM 1725 C C . ASN A 1 215 ? -19.319 20.721 9.650 1.00 92.62 215 ASN A C 1
ATOM 1727 O O . ASN A 1 215 ? -18.107 20.614 9.835 1.00 92.62 215 ASN A O 1
ATOM 1731 N N . LYS A 1 216 ? -20.201 20.095 10.435 1.00 92.50 216 LYS A N 1
ATOM 1732 C CA . LYS A 1 216 ? -19.781 19.286 11.591 1.00 92.50 216 LYS A CA 1
ATOM 1733 C C . LYS A 1 216 ? -18.935 18.066 11.214 1.00 92.50 216 LYS A C 1
ATOM 1735 O O . LYS A 1 216 ? -18.204 17.586 12.074 1.00 92.50 216 LYS A O 1
ATOM 1740 N N . ASP A 1 217 ? -18.968 17.593 9.966 1.00 92.94 217 ASP A N 1
ATOM 1741 C CA . ASP A 1 217 ? -18.125 16.475 9.520 1.00 92.94 217 ASP A CA 1
ATOM 1742 C C . ASP A 1 217 ? -16.627 16.847 9.547 1.00 92.94 217 ASP A C 1
ATOM 1744 O O . ASP A 1 217 ? -15.777 16.021 9.879 1.00 92.94 217 ASP A O 1
ATOM 1748 N N . CYS A 1 218 ? -16.291 18.130 9.355 1.00 93.50 218 CYS A N 1
ATOM 1749 C CA . CYS A 1 218 ? -14.941 18.659 9.588 1.00 93.50 218 CYS A CA 1
ATOM 1750 C C . CYS A 1 218 ? -14.541 18.629 11.081 1.00 93.50 218 CYS A C 1
ATOM 1752 O O . CYS A 1 218 ? -13.399 18.930 11.427 1.00 93.50 218 CYS A O 1
ATOM 1754 N N . GLY A 1 219 ? -15.468 18.293 11.974 1.00 94.69 219 GLY A N 1
ATOM 1755 C CA . GLY A 1 219 ? -15.284 18.169 13.415 1.00 94.69 219 GLY A CA 1
ATOM 1756 C C . GLY A 1 219 ? -14.773 16.812 13.903 1.00 94.69 219 GLY A C 1
ATOM 1757 O O . GLY A 1 219 ? -14.429 16.685 15.079 1.00 94.69 219 GLY A O 1
ATOM 1758 N N . TYR A 1 220 ? -14.747 15.802 13.029 1.00 96.38 220 TYR A N 1
ATOM 1759 C CA . TYR A 1 220 ? -14.192 14.478 13.329 1.00 96.38 220 TYR A CA 1
ATOM 1760 C C . TYR A 1 220 ? -12.667 14.543 13.511 1.00 96.38 220 TYR A C 1
ATOM 1762 O O . TYR A 1 220 ? -12.048 15.585 13.289 1.00 96.38 220 TYR A O 1
ATOM 1770 N N . SER A 1 221 ? -12.054 13.437 13.935 1.00 96.38 221 SER A N 1
ATOM 1771 C CA . SER A 1 221 ? -10.622 13.385 14.235 1.00 96.38 221 SER A CA 1
ATOM 1772 C C . SER A 1 221 ? -9.744 13.662 13.015 1.00 96.38 221 SER A C 1
ATOM 1774 O O . SER A 1 221 ? -9.888 13.031 11.966 1.00 96.38 221 SER A O 1
ATOM 1776 N N . SER A 1 222 ? -8.805 14.592 13.171 1.00 94.31 222 SER A N 1
ATOM 1777 C CA . SER A 1 222 ? -7.723 14.880 12.225 1.00 94.31 222 SER A CA 1
ATOM 1778 C C . SER A 1 222 ? -6.430 14.182 12.640 1.00 94.31 222 SER A C 1
ATOM 1780 O O . SER A 1 222 ? -6.278 13.764 13.789 1.00 94.31 222 SER A O 1
ATOM 1782 N N . ILE A 1 223 ? -5.476 14.087 11.714 1.00 92.88 223 ILE A N 1
ATOM 1783 C CA . ILE A 1 223 ? -4.125 13.624 12.042 1.00 92.88 223 ILE A CA 1
ATOM 1784 C C . ILE A 1 223 ? -3.457 14.579 13.044 1.00 92.88 223 ILE A C 1
ATOM 1786 O O . ILE A 1 223 ? -3.630 15.802 12.947 1.00 92.88 223 ILE A O 1
ATOM 1790 N N . TYR A 1 224 ? -2.722 14.036 14.015 1.00 87.75 224 TYR A N 1
ATOM 1791 C CA . TYR A 1 224 ? -2.066 14.824 15.056 1.00 87.75 224 TYR A CA 1
ATOM 1792 C C . TYR A 1 224 ? -0.917 15.674 14.496 1.00 87.75 224 TYR A C 1
ATOM 1794 O O . TYR A 1 224 ? -0.330 15.362 13.462 1.00 87.75 224 TYR A O 1
ATOM 1802 N N . GLN A 1 225 ? -0.586 16.778 15.170 1.00 79.31 225 GLN A N 1
ATOM 1803 C CA . GLN A 1 225 ? 0.343 17.786 14.641 1.00 79.31 225 GLN A CA 1
ATOM 1804 C C . GLN A 1 225 ? 1.771 17.270 14.397 1.00 79.31 225 GLN A C 1
ATOM 1806 O O . GLN A 1 225 ? 2.425 17.740 13.468 1.00 79.31 225 GLN A O 1
ATOM 1811 N N . TYR A 1 226 ? 2.253 16.300 15.182 1.00 75.56 226 TYR A N 1
ATOM 1812 C CA . TYR A 1 226 ? 3.607 15.746 15.017 1.00 75.56 226 TYR A CA 1
ATOM 1813 C C . TYR A 1 226 ? 3.758 14.880 13.764 1.00 75.56 226 TYR A C 1
ATOM 1815 O O . TYR A 1 226 ? 4.871 14.588 13.344 1.00 75.56 226 TYR A O 1
ATOM 1823 N N . PHE A 1 227 ? 2.650 14.580 13.085 1.00 84.62 227 PHE A N 1
ATOM 1824 C CA . PHE A 1 227 ? 2.665 13.949 11.773 1.00 84.62 227 PHE A CA 1
ATOM 1825 C C . PHE A 1 227 ? 3.232 14.852 10.659 1.00 84.62 227 PHE A C 1
ATOM 1827 O O . PHE A 1 227 ? 3.515 14.394 9.556 1.00 84.62 227 PHE A O 1
ATOM 1834 N N . THR A 1 228 ? 3.405 16.149 10.923 1.00 83.56 228 THR A N 1
ATOM 1835 C CA . THR A 1 228 ? 3.879 17.127 9.930 1.00 83.56 228 THR A CA 1
ATOM 1836 C C . THR A 1 228 ? 5.276 16.809 9.382 1.00 83.56 228 THR A C 1
ATOM 1838 O O . THR A 1 228 ? 5.551 17.140 8.232 1.00 83.56 228 THR A O 1
ATOM 1841 N N . GLU A 1 229 ? 6.119 16.139 10.172 1.00 84.25 229 GLU A N 1
ATOM 1842 C CA . GLU A 1 229 ? 7.504 15.768 9.825 1.00 84.25 229 GLU A CA 1
ATOM 1843 C C . GLU A 1 229 ? 7.633 14.293 9.392 1.00 84.25 229 GLU A C 1
ATOM 1845 O O . GLU A 1 229 ? 8.733 13.757 9.256 1.00 84.25 229 GLU A O 1
ATOM 1850 N N . ALA A 1 230 ? 6.507 13.595 9.203 1.00 88.62 230 ALA A N 1
ATOM 1851 C CA . ALA A 1 230 ? 6.524 12.196 8.803 1.00 88.62 230 ALA A CA 1
ATOM 1852 C C . ALA A 1 230 ? 7.177 12.018 7.412 1.00 88.62 230 ALA A C 1
ATOM 1854 O O . ALA A 1 230 ? 6.907 12.792 6.489 1.00 88.62 230 ALA A O 1
ATOM 1855 N N . PRO A 1 231 ? 8.016 10.988 7.222 1.00 89.56 231 PRO A N 1
ATOM 1856 C CA . PRO A 1 231 ? 8.632 10.706 5.931 1.00 89.56 231 PRO A CA 1
ATOM 1857 C C . PRO A 1 231 ? 7.640 10.052 4.957 1.00 89.56 231 PRO A C 1
ATOM 1859 O O . PRO A 1 231 ? 6.786 9.250 5.339 1.00 89.56 231 PRO A O 1
ATOM 1862 N N . LEU A 1 232 ? 7.792 10.353 3.666 1.00 90.38 232 LEU A N 1
ATOM 1863 C CA . LEU A 1 232 ? 7.027 9.745 2.575 1.00 90.38 232 LEU A CA 1
ATOM 1864 C C . LEU A 1 232 ? 7.808 8.561 2.000 1.00 90.38 232 LEU A C 1
ATOM 1866 O O . LEU A 1 232 ? 8.748 8.742 1.226 1.00 90.38 232 LEU A O 1
ATOM 1870 N N . TYR A 1 233 ? 7.446 7.345 2.398 1.00 91.94 233 TYR A N 1
ATOM 1871 C CA . TYR A 1 233 ? 8.158 6.134 1.990 1.00 91.94 233 TYR A CA 1
ATOM 1872 C C . TYR A 1 233 ? 7.795 5.677 0.572 1.00 91.94 233 TYR A C 1
ATOM 1874 O O . TYR A 1 233 ? 6.623 5.566 0.232 1.00 91.94 233 TYR A O 1
ATOM 1882 N N . PHE A 1 234 ? 8.818 5.328 -0.211 1.00 93.06 234 PHE A N 1
ATOM 1883 C CA . PHE A 1 234 ? 8.681 4.568 -1.460 1.00 93.06 234 PHE A CA 1
ATOM 1884 C C . PHE A 1 234 ? 8.783 3.064 -1.180 1.00 93.06 234 PHE A C 1
ATOM 1886 O O . PHE A 1 234 ? 7.958 2.270 -1.629 1.00 93.06 234 PHE A O 1
ATOM 1893 N N . ILE A 1 235 ? 9.812 2.681 -0.413 1.00 93.81 235 ILE A N 1
ATOM 1894 C CA . ILE A 1 235 ? 10.053 1.324 0.084 1.00 93.81 235 ILE A CA 1
ATOM 1895 C C . ILE A 1 235 ? 10.438 1.437 1.557 1.00 93.81 235 ILE A C 1
ATOM 1897 O O . ILE A 1 235 ? 11.400 2.126 1.906 1.00 93.81 235 ILE A O 1
ATOM 1901 N N . LYS A 1 236 ? 9.697 0.735 2.413 1.00 95.50 236 LYS A N 1
ATOM 1902 C CA . LYS A 1 236 ? 9.905 0.697 3.865 1.00 95.50 236 LYS A CA 1
ATOM 1903 C C . LYS A 1 236 ? 10.312 -0.705 4.300 1.00 95.50 236 LYS A C 1
ATOM 1905 O O . LYS A 1 236 ? 9.811 -1.685 3.747 1.00 95.50 236 LYS A O 1
ATOM 1910 N N . LEU A 1 237 ? 11.168 -0.823 5.316 1.00 97.62 237 LEU A N 1
ATOM 1911 C CA . LEU A 1 237 ? 11.622 -2.127 5.808 1.00 97.62 237 LEU A CA 1
ATOM 1912 C C . LEU A 1 237 ? 10.438 -2.985 6.262 1.00 97.62 237 LEU A C 1
ATOM 1914 O O . LEU A 1 237 ? 10.382 -4.172 5.953 1.00 97.62 237 LEU A O 1
ATOM 1918 N N . SER A 1 238 ? 9.460 -2.369 6.934 1.00 98.12 238 SER A N 1
ATOM 1919 C CA . SER A 1 238 ? 8.278 -3.082 7.414 1.00 98.12 238 SER A CA 1
ATOM 1920 C C . SER A 1 238 ? 7.473 -3.716 6.286 1.00 98.12 238 SER A C 1
ATOM 1922 O O . SER A 1 238 ? 6.989 -4.833 6.426 1.00 98.12 238 SER A O 1
ATOM 1924 N N . GLU A 1 239 ? 7.349 -3.032 5.150 1.00 98.12 239 GLU A N 1
ATOM 1925 C CA . GLU A 1 239 ? 6.670 -3.580 3.981 1.00 98.12 239 GLU A CA 1
ATOM 1926 C C . GLU A 1 239 ? 7.405 -4.810 3.442 1.00 98.12 239 GLU A C 1
ATOM 1928 O O . GLU A 1 239 ? 6.788 -5.855 3.245 1.00 98.12 239 GLU A O 1
ATOM 1933 N N . VAL A 1 240 ? 8.725 -4.705 3.257 1.00 98.75 240 VAL A N 1
ATOM 1934 C CA . VAL A 1 240 ? 9.556 -5.810 2.762 1.00 98.75 240 VAL A CA 1
ATOM 1935 C C . VAL A 1 240 ? 9.486 -7.009 3.699 1.00 98.75 240 VAL A C 1
ATOM 1937 O O . VAL A 1 240 ? 9.358 -8.142 3.240 1.00 98.75 240 VAL A O 1
ATOM 1940 N N . ASP A 1 241 ? 9.470 -6.771 5.005 1.00 98.94 241 ASP A N 1
ATOM 1941 C CA . ASP A 1 241 ? 9.272 -7.810 6.007 1.00 98.94 241 ASP A CA 1
ATOM 1942 C C . ASP A 1 241 ? 7.922 -8.513 5.864 1.00 98.94 241 ASP A C 1
ATOM 1944 O O . ASP A 1 241 ? 7.869 -9.742 5.846 1.00 98.94 241 ASP A O 1
ATOM 1948 N N . PHE A 1 242 ? 6.828 -7.775 5.676 1.00 98.94 242 PHE A N 1
ATOM 1949 C CA . PHE A 1 242 ? 5.524 -8.398 5.450 1.00 98.94 242 PHE A CA 1
ATOM 1950 C C . PHE A 1 242 ? 5.467 -9.192 4.137 1.00 98.94 242 PHE A C 1
ATOM 1952 O O . PHE A 1 242 ? 4.894 -10.282 4.119 1.00 98.94 242 PHE A O 1
ATOM 1959 N N . LEU A 1 243 ? 6.121 -8.718 3.070 1.00 98.88 243 LEU A N 1
ATOM 1960 C CA . LEU A 1 243 ? 6.248 -9.470 1.816 1.00 98.88 243 LEU A CA 1
ATOM 1961 C C . LEU A 1 243 ? 7.013 -10.793 2.033 1.00 98.88 243 LEU A C 1
ATOM 1963 O O . LEU A 1 243 ? 6.589 -11.8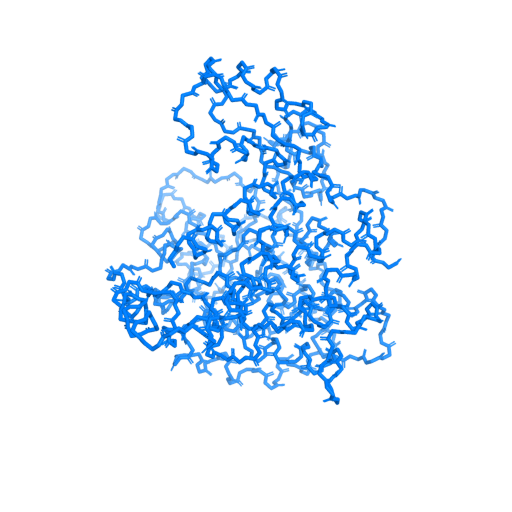49 1.557 1.00 98.88 243 LEU A O 1
ATOM 1967 N N . ARG A 1 244 ? 8.119 -10.769 2.790 1.00 98.94 244 ARG A N 1
ATOM 1968 C CA . ARG A 1 244 ? 8.899 -11.976 3.128 1.00 98.94 244 ARG A CA 1
ATOM 1969 C C . ARG A 1 244 ? 8.118 -12.922 4.042 1.00 98.94 244 ARG A C 1
ATOM 1971 O O . ARG A 1 244 ? 8.148 -14.133 3.826 1.00 98.94 244 ARG A O 1
ATOM 1978 N N . ALA A 1 245 ? 7.378 -12.390 5.015 1.00 98.94 245 ALA A N 1
ATOM 1979 C CA . ALA A 1 245 ? 6.507 -13.175 5.885 1.00 98.94 245 ALA A CA 1
ATOM 1980 C C . ALA A 1 245 ? 5.434 -13.918 5.075 1.00 98.94 245 ALA A C 1
ATOM 1982 O O . ALA A 1 245 ? 5.260 -15.122 5.260 1.00 98.94 245 ALA A O 1
ATOM 1983 N N . GLU A 1 246 ? 4.767 -13.240 4.133 1.00 98.88 246 GLU A N 1
ATOM 1984 C CA . GLU A 1 246 ? 3.789 -13.877 3.246 1.00 98.88 246 GLU A CA 1
ATOM 1985 C C . GLU A 1 246 ? 4.437 -14.968 2.385 1.00 98.88 246 GLU A C 1
ATOM 1987 O O . GLU A 1 246 ? 3.925 -16.087 2.325 1.00 98.88 246 GLU A O 1
ATOM 1992 N N . GLY A 1 247 ? 5.577 -14.685 1.748 1.00 98.88 247 GLY A N 1
ATOM 1993 C CA . GLY A 1 247 ? 6.259 -15.686 0.927 1.00 98.88 247 GLY A CA 1
ATOM 1994 C C . GLY A 1 247 ? 6.697 -16.920 1.730 1.00 98.88 247 GLY A C 1
ATOM 1995 O O . GLY A 1 247 ? 6.606 -18.037 1.224 1.00 98.88 247 GLY A O 1
ATOM 1996 N N . LEU A 1 248 ? 7.077 -16.765 3.003 1.00 98.88 248 LEU A N 1
ATOM 1997 C CA . LEU A 1 248 ? 7.381 -17.894 3.891 1.00 98.88 248 LEU A CA 1
ATOM 1998 C C . LEU A 1 248 ? 6.137 -18.703 4.276 1.00 98.88 248 LEU A C 1
ATOM 2000 O O . LEU A 1 248 ? 6.215 -19.930 4.304 1.00 98.88 248 LEU A O 1
ATOM 2004 N N . VAL A 1 249 ? 4.984 -18.061 4.503 1.00 98.81 249 VAL A N 1
ATOM 2005 C CA . VAL A 1 249 ? 3.699 -18.773 4.679 1.00 98.81 249 VAL A CA 1
ATOM 2006 C C . VAL A 1 249 ? 3.358 -19.586 3.425 1.00 98.81 249 VAL A C 1
ATOM 2008 O O . VAL A 1 249 ? 2.852 -20.698 3.522 1.00 98.81 249 VAL A O 1
ATOM 2011 N N . ARG A 1 250 ? 3.717 -19.084 2.239 1.00 98.31 250 ARG A N 1
ATOM 2012 C CA . ARG A 1 250 ? 3.559 -19.787 0.954 1.00 98.31 250 ARG A CA 1
ATOM 2013 C C . ARG A 1 250 ? 4.615 -20.872 0.691 1.00 98.31 250 ARG A C 1
ATOM 2015 O O . ARG A 1 250 ? 4.547 -21.542 -0.340 1.00 98.31 250 ARG A O 1
ATOM 2022 N N . GLY A 1 251 ? 5.594 -21.050 1.581 1.00 98.19 251 GLY A N 1
ATOM 2023 C CA . GLY A 1 251 ? 6.677 -22.025 1.425 1.00 98.19 251 GLY A CA 1
ATOM 2024 C C . GLY A 1 251 ? 7.733 -21.639 0.381 1.00 98.19 251 GLY A C 1
ATOM 2025 O O . GLY A 1 251 ? 8.308 -22.517 -0.266 1.00 98.19 251 GLY A O 1
ATOM 2026 N N . TRP A 1 252 ? 7.957 -20.343 0.157 1.00 98.62 252 TRP A N 1
ATOM 2027 C CA . TRP A 1 252 ? 8.982 -19.831 -0.759 1.00 98.62 252 TRP A CA 1
ATOM 2028 C C . TRP A 1 252 ? 10.312 -19.587 -0.042 1.00 98.62 252 TRP A C 1
ATOM 2030 O O . TRP A 1 252 ? 10.350 -19.297 1.155 1.00 98.62 252 TRP A O 1
ATOM 2040 N N . ASN A 1 253 ? 11.414 -19.643 -0.790 1.00 98.31 253 ASN A N 1
ATOM 2041 C CA . ASN A 1 253 ? 12.764 -19.386 -0.285 1.00 98.31 253 ASN A CA 1
ATOM 2042 C C . ASN A 1 253 ? 13.051 -17.881 -0.194 1.00 98.31 253 ASN A C 1
ATOM 2044 O O . ASN A 1 253 ? 13.888 -17.344 -0.916 1.00 98.31 253 ASN A O 1
ATOM 2048 N N . VAL A 1 254 ? 12.322 -17.195 0.685 1.00 98.62 254 VAL A N 1
ATOM 2049 C CA . VAL A 1 254 ? 12.420 -15.739 0.873 1.00 98.62 254 VAL A CA 1
ATOM 2050 C C . VAL A 1 254 ? 12.846 -15.339 2.289 1.00 98.62 254 VAL A C 1
ATOM 2052 O O . VAL A 1 254 ? 12.840 -14.156 2.618 1.00 98.62 254 VAL A O 1
ATOM 2055 N N . GLY A 1 255 ? 13.245 -16.296 3.130 1.00 97.50 255 GLY A N 1
ATOM 2056 C CA . GLY A 1 255 ? 13.802 -16.054 4.464 1.00 97.50 255 GLY A CA 1
ATOM 2057 C C . GLY A 1 255 ? 15.324 -16.177 4.499 1.00 97.50 255 GLY A C 1
ATOM 2058 O O . GLY A 1 255 ? 15.907 -16.957 3.747 1.00 97.50 255 GLY A O 1
ATOM 2059 N N . ASP A 1 256 ? 15.958 -15.405 5.377 1.00 96.94 256 ASP A N 1
ATOM 2060 C CA . ASP A 1 256 ? 17.368 -15.571 5.730 1.00 96.94 256 ASP A CA 1
ATOM 2061 C C . ASP A 1 256 ? 17.540 -16.802 6.639 1.00 96.94 256 ASP A C 1
ATOM 2063 O O . ASP A 1 256 ? 16.582 -17.304 7.235 1.00 96.94 256 ASP A O 1
ATOM 2067 N N . GLU A 1 257 ? 18.771 -17.303 6.768 1.00 95.56 257 GLU A N 1
ATOM 2068 C CA . GLU A 1 257 ? 19.061 -18.446 7.638 1.00 95.56 257 GLU A CA 1
ATOM 2069 C C . GLU A 1 257 ? 18.595 -18.176 9.080 1.00 95.56 257 GLU A C 1
ATOM 2071 O O . GLU A 1 257 ? 18.943 -17.166 9.692 1.00 95.56 257 GLU A O 1
ATOM 2076 N N . GLY A 1 258 ? 17.775 -19.082 9.621 1.00 95.56 258 GLY A N 1
ATOM 2077 C CA . GLY A 1 258 ? 17.211 -18.962 10.969 1.00 95.56 258 GLY A CA 1
ATOM 2078 C C . GLY A 1 258 ? 16.033 -17.988 11.108 1.00 95.56 258 GLY A C 1
ATOM 2079 O O . GLY A 1 258 ? 15.548 -17.813 12.224 1.00 95.56 258 GLY A O 1
ATOM 2080 N N . CYS A 1 259 ? 15.554 -17.382 10.017 1.00 98.12 259 CYS A N 1
ATOM 2081 C CA . CYS A 1 259 ? 14.427 -16.450 10.025 1.00 98.12 259 CYS A CA 1
ATOM 2082 C C . CYS A 1 259 ? 13.179 -17.089 9.396 1.00 98.12 259 CYS A C 1
ATOM 2084 O O . CYS A 1 259 ? 13.190 -17.483 8.230 1.00 98.12 259 CYS A O 1
ATOM 2086 N N . ASP A 1 260 ? 12.088 -17.172 10.157 1.00 98.44 260 ASP A N 1
ATOM 2087 C CA . ASP A 1 260 ? 10.797 -17.699 9.706 1.00 98.44 260 ASP A CA 1
ATOM 2088 C C . ASP A 1 260 ? 9.757 -16.581 9.487 1.00 98.44 260 ASP A C 1
ATOM 2090 O O . ASP A 1 260 ? 10.045 -15.389 9.617 1.00 98.44 260 ASP A O 1
ATOM 2094 N N . ALA A 1 261 ? 8.522 -16.951 9.130 1.00 98.81 261 ALA A N 1
ATOM 2095 C CA . ALA A 1 261 ? 7.448 -15.978 8.920 1.00 98.81 261 ALA A CA 1
ATOM 2096 C C . ALA A 1 261 ? 7.159 -15.140 10.180 1.00 98.81 261 ALA A C 1
ATOM 2098 O O . ALA A 1 261 ? 6.841 -13.959 10.062 1.00 98.81 261 ALA A O 1
ATOM 2099 N N . GLN A 1 262 ? 7.309 -15.721 11.380 1.00 98.75 262 GLN A N 1
ATOM 2100 C CA . GLN A 1 262 ? 7.110 -15.011 12.643 1.00 98.75 262 GLN A CA 1
ATOM 2101 C C . GLN A 1 262 ? 8.168 -13.928 12.849 1.00 98.75 262 GLN A C 1
ATOM 2103 O O . GLN A 1 262 ? 7.834 -12.831 13.302 1.00 98.75 262 GLN A O 1
ATOM 2108 N N . PHE A 1 263 ? 9.429 -14.226 12.527 1.00 98.81 263 PHE A N 1
ATOM 2109 C CA . PHE A 1 263 ? 10.517 -13.258 12.593 1.00 98.81 263 PHE A CA 1
ATOM 2110 C C . PHE A 1 263 ? 10.196 -12.019 11.754 1.00 98.81 263 PHE A C 1
ATOM 2112 O O . PHE A 1 263 ? 10.164 -10.912 12.294 1.00 98.81 263 PHE A O 1
ATOM 2119 N N . TYR A 1 264 ? 9.893 -12.202 10.465 1.00 98.88 264 TYR A N 1
ATOM 2120 C CA . TYR A 1 264 ? 9.605 -11.077 9.575 1.00 98.88 264 TYR A CA 1
ATOM 2121 C C . TYR A 1 264 ? 8.298 -10.374 9.938 1.00 98.88 264 TYR A C 1
ATOM 2123 O O . TYR A 1 264 ? 8.260 -9.153 9.966 1.00 98.88 264 TYR A O 1
ATOM 2131 N N . TYR A 1 265 ? 7.248 -11.104 10.318 1.00 98.94 265 TYR A N 1
ATOM 2132 C CA . TYR A 1 265 ? 6.007 -10.492 10.793 1.00 98.94 265 TYR A CA 1
ATOM 2133 C C . TYR A 1 265 ? 6.241 -9.558 11.993 1.00 98.94 265 TYR A C 1
ATOM 2135 O O . TYR A 1 265 ? 5.788 -8.414 11.995 1.00 98.94 265 TYR A O 1
ATOM 2143 N N . ASN A 1 266 ? 6.998 -10.015 12.995 1.00 98.81 266 ASN A N 1
ATOM 2144 C CA . ASN A 1 266 ? 7.299 -9.210 14.177 1.00 98.81 266 ASN A CA 1
ATOM 2145 C C . ASN A 1 266 ? 8.219 -8.031 13.854 1.00 98.81 266 ASN A C 1
ATOM 2147 O O . ASN A 1 266 ? 7.954 -6.928 14.324 1.00 98.81 266 ASN A O 1
ATOM 2151 N N . ARG A 1 267 ? 9.263 -8.239 13.040 1.00 98.75 267 ARG A N 1
ATOM 2152 C CA . ARG A 1 267 ? 10.171 -7.160 12.621 1.00 98.75 267 ARG A CA 1
ATOM 2153 C C . ARG A 1 267 ? 9.446 -6.113 11.772 1.00 98.75 267 ARG A C 1
ATOM 2155 O O . ARG A 1 267 ? 9.714 -4.920 11.919 1.00 98.75 267 ARG A O 1
ATOM 2162 N N . GLY A 1 268 ? 8.475 -6.550 10.973 1.00 98.62 268 GLY A N 1
ATOM 2163 C CA . GLY A 1 268 ? 7.569 -5.687 10.232 1.00 98.62 268 GLY A CA 1
ATOM 2164 C C . GLY A 1 268 ? 6.780 -4.766 11.157 1.00 98.62 268 GLY A C 1
ATOM 2165 O O . GLY A 1 268 ? 6.798 -3.554 10.963 1.00 98.62 268 GLY A O 1
ATOM 2166 N N . ILE A 1 269 ? 6.167 -5.316 12.213 1.00 98.75 269 ILE A N 1
ATOM 2167 C CA . ILE A 1 269 ? 5.472 -4.524 13.243 1.00 98.75 269 ILE A CA 1
ATOM 2168 C C . ILE A 1 269 ? 6.446 -3.577 13.956 1.00 98.75 269 ILE A C 1
ATOM 2170 O O . ILE A 1 269 ? 6.143 -2.395 14.113 1.00 98.75 269 ILE A O 1
ATOM 2174 N N . ASP A 1 270 ? 7.626 -4.056 14.346 1.00 98.00 270 ASP A N 1
ATOM 2175 C CA . ASP A 1 270 ? 8.613 -3.243 15.069 1.00 98.00 270 ASP A CA 1
ATOM 2176 C C . ASP A 1 270 ? 9.050 -2.011 14.266 1.00 98.00 270 ASP A C 1
ATOM 2178 O O . ASP A 1 270 ? 9.332 -0.960 14.831 1.00 98.00 270 ASP A O 1
ATOM 2182 N N . ASN A 1 271 ? 9.038 -2.104 12.934 1.00 96.75 271 ASN A N 1
ATOM 2183 C CA . ASN A 1 271 ? 9.481 -1.036 12.044 1.00 96.75 271 ASN A CA 1
ATOM 2184 C C . ASN A 1 271 ? 8.340 -0.308 11.320 1.00 96.75 271 ASN A C 1
ATOM 2186 O O . ASN A 1 271 ? 8.614 0.461 10.396 1.00 96.75 271 ASN A O 1
ATOM 2190 N N . ALA A 1 272 ? 7.085 -0.518 11.726 1.00 95.94 272 ALA A N 1
ATOM 2191 C CA . ALA A 1 272 ? 5.908 -0.002 11.027 1.00 95.94 272 ALA A CA 1
ATOM 2192 C C . ALA A 1 272 ? 5.528 1.452 11.361 1.00 95.94 272 ALA A C 1
ATOM 2194 O O . ALA A 1 272 ? 4.634 1.978 10.701 1.00 95.94 272 ALA A O 1
ATOM 2195 N N . THR A 1 273 ? 6.214 2.139 12.288 1.00 94.06 273 THR A N 1
ATOM 2196 C CA . THR A 1 273 ? 5.891 3.536 12.651 1.00 94.06 273 THR A CA 1
ATOM 2197 C C . THR A 1 273 ? 5.758 4.463 11.433 1.00 94.06 273 THR A C 1
ATOM 2199 O O . THR A 1 273 ? 6.596 4.424 10.533 1.00 94.06 273 THR A O 1
ATOM 2202 N N . CYS A 1 274 ? 4.693 5.263 11.363 1.00 90.62 274 CYS A N 1
ATOM 2203 C CA . CYS A 1 274 ? 4.477 6.263 10.318 1.00 90.62 274 CYS A CA 1
ATOM 2204 C C . CYS A 1 274 ? 5.067 7.631 10.683 1.00 90.62 274 CYS A C 1
ATOM 2206 O O . CYS A 1 274 ? 5.132 8.510 9.831 1.00 90.62 274 CYS A O 1
ATOM 2208 N N . GLU A 1 275 ? 5.450 7.828 11.944 1.00 88.38 275 GLU A N 1
ATOM 2209 C CA . GLU A 1 275 ? 6.141 9.030 12.400 1.00 88.38 275 GLU A CA 1
ATOM 2210 C C . GLU A 1 275 ? 7.616 8.988 12.001 1.00 88.38 275 GLU A C 1
ATOM 2212 O O . GLU A 1 275 ? 8.154 7.952 11.598 1.00 88.38 275 GLU A O 1
ATOM 2217 N N . TRP A 1 276 ? 8.298 10.118 12.161 1.00 86.38 276 TRP A N 1
ATOM 2218 C CA . TRP A 1 276 ? 9.748 10.127 12.079 1.00 86.38 276 TRP A CA 1
ATOM 2219 C C . TRP A 1 276 ? 10.343 9.186 13.137 1.00 86.38 276 TRP A C 1
ATOM 2221 O O . TRP A 1 276 ? 9.994 9.239 14.316 1.00 86.38 276 TRP A O 1
ATOM 2231 N N . ARG A 1 277 ? 11.266 8.304 12.735 1.00 86.44 277 ARG A N 1
ATOM 2232 C CA . ARG A 1 277 ? 11.780 7.238 13.618 1.00 86.44 277 ARG A CA 1
ATOM 2233 C C . ARG A 1 277 ? 12.429 7.766 14.900 1.00 86.44 277 ARG A C 1
ATOM 2235 O O . ARG A 1 277 ? 12.415 7.075 15.910 1.00 86.44 277 ARG A O 1
ATOM 2242 N N . MET A 1 278 ? 12.978 8.983 14.884 1.00 84.25 278 MET A N 1
ATOM 2243 C CA . MET A 1 278 ? 13.588 9.592 16.074 1.00 84.25 278 MET A CA 1
ATOM 2244 C C . MET A 1 278 ? 12.570 10.098 17.103 1.00 84.25 278 MET A C 1
ATOM 2246 O O . MET A 1 278 ? 12.973 10.445 18.212 1.00 84.25 278 MET A O 1
ATOM 2250 N N . THR A 1 279 ? 11.288 10.178 16.743 1.00 86.19 279 THR A N 1
ATOM 2251 C CA . THR A 1 279 ? 10.212 10.697 17.599 1.00 86.19 279 THR A CA 1
ATOM 2252 C C . THR A 1 279 ? 9.116 9.672 17.880 1.00 86.19 279 THR A C 1
ATOM 2254 O O . THR A 1 279 ? 8.174 9.997 18.590 1.00 86.19 279 THR A O 1
ATOM 2257 N N . ALA A 1 280 ? 9.253 8.430 17.407 1.00 89.06 280 ALA A N 1
ATOM 2258 C CA . ALA A 1 280 ? 8.256 7.361 17.532 1.00 89.06 280 ALA A CA 1
ATOM 2259 C C . ALA A 1 280 ? 8.153 6.737 18.949 1.00 89.06 280 ALA A C 1
ATOM 2261 O O . ALA A 1 280 ? 7.885 5.543 19.094 1.00 89.06 280 ALA A O 1
ATOM 2262 N N . PHE A 1 281 ? 8.371 7.518 20.012 1.00 92.12 281 PHE A N 1
ATOM 2263 C CA . PHE A 1 281 ? 8.466 7.017 21.389 1.00 92.12 281 PHE A CA 1
ATOM 2264 C C . PHE A 1 281 ? 7.172 6.346 21.862 1.00 92.12 281 PHE A C 1
ATOM 2266 O O . PHE A 1 281 ? 7.208 5.305 22.519 1.00 92.12 281 PHE A O 1
ATOM 2273 N N . GLU A 1 282 ? 6.023 6.932 21.532 1.00 92.81 282 GLU A N 1
ATOM 2274 C CA . GLU A 1 282 ? 4.701 6.429 21.894 1.00 92.81 282 GLU A CA 1
ATOM 2275 C C . GLU A 1 282 ? 4.356 5.140 21.143 1.00 92.81 282 GLU A C 1
ATOM 2277 O O . GLU A 1 282 ? 3.703 4.255 21.705 1.00 92.81 282 GLU A O 1
ATOM 2282 N N . TYR A 1 283 ? 4.816 5.011 19.894 1.00 95.00 283 TYR A N 1
ATOM 2283 C CA . TYR A 1 283 ? 4.712 3.767 19.140 1.00 95.00 283 TYR A CA 1
ATOM 2284 C C . TYR A 1 283 ? 5.519 2.663 19.830 1.00 95.00 283 TYR A C 1
ATOM 2286 O O . TYR A 1 283 ? 4.956 1.633 20.210 1.00 95.00 283 TYR A O 1
ATOM 2294 N N . ASP A 1 284 ? 6.805 2.92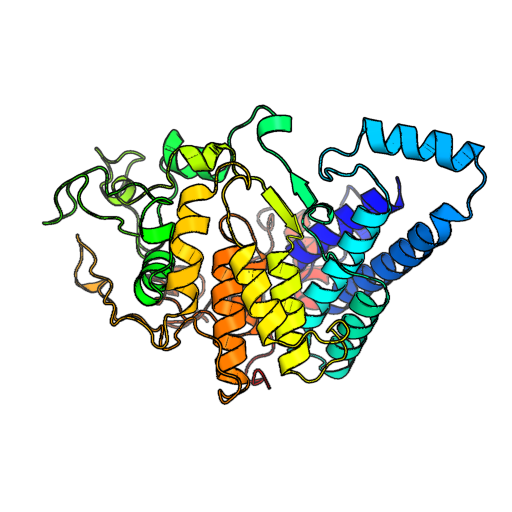4 20.077 1.00 95.19 284 ASP A N 1
ATOM 2295 C CA . ASP A 1 284 ? 7.745 1.967 20.663 1.00 95.19 284 ASP A CA 1
ATOM 2296 C C . ASP A 1 284 ? 7.308 1.502 22.057 1.00 95.19 284 ASP A C 1
ATOM 2298 O O . ASP A 1 284 ? 7.367 0.311 22.376 1.00 95.19 284 ASP A O 1
ATOM 2302 N N . ALA A 1 285 ? 6.800 2.424 22.880 1.00 96.19 285 ALA A N 1
ATOM 2303 C CA . ALA A 1 285 ? 6.301 2.122 24.218 1.00 96.19 285 ALA A CA 1
ATOM 2304 C C . ALA A 1 285 ? 5.116 1.136 24.213 1.00 96.19 285 ALA A C 1
ATOM 2306 O O . ALA A 1 285 ? 4.955 0.374 25.167 1.00 96.19 285 ALA A O 1
ATOM 2307 N N . GLY A 1 286 ? 4.294 1.132 23.157 1.00 96.38 286 GLY A N 1
ATOM 2308 C CA . GLY A 1 286 ? 3.119 0.264 23.038 1.00 96.38 286 GLY A CA 1
ATOM 2309 C C . GLY A 1 286 ? 3.375 -1.088 22.362 1.00 96.38 286 GLY A C 1
ATOM 2310 O O . GLY A 1 286 ? 2.535 -1.984 22.461 1.00 96.38 286 GLY A O 1
ATOM 2311 N N . LEU A 1 287 ? 4.516 -1.270 21.685 1.00 96.94 287 LEU A N 1
ATOM 2312 C CA . LEU A 1 287 ? 4.783 -2.438 20.834 1.00 96.94 287 LEU A CA 1
ATOM 2313 C C . LEU A 1 287 ? 4.761 -3.778 21.577 1.00 96.94 287 LEU A C 1
ATOM 2315 O O . LEU A 1 287 ? 4.283 -4.781 21.038 1.00 96.94 287 LEU A O 1
ATOM 2319 N N . ALA A 1 288 ? 5.295 -3.812 22.800 1.00 96.69 288 ALA A N 1
ATOM 2320 C CA . ALA A 1 288 ? 5.383 -5.043 23.581 1.00 96.69 288 ALA A CA 1
ATOM 2321 C C . ALA A 1 288 ? 3.989 -5.615 23.874 1.00 96.69 288 ALA A C 1
ATOM 2323 O O . ALA A 1 288 ? 3.743 -6.785 23.584 1.00 96.69 288 ALA A O 1
ATOM 2324 N N . ASP A 1 289 ? 3.076 -4.776 24.368 1.00 97.19 289 ASP A N 1
ATOM 2325 C CA . ASP A 1 289 ? 1.694 -5.160 24.662 1.00 97.19 289 ASP A CA 1
ATOM 2326 C C . ASP A 1 289 ? 0.901 -5.421 23.379 1.00 97.19 289 ASP A C 1
ATOM 2328 O O . ASP A 1 289 ? 0.138 -6.386 23.300 1.00 97.19 289 ASP A O 1
ATOM 2332 N N . TYR A 1 290 ? 1.125 -4.603 22.346 1.00 98.19 290 TYR A N 1
ATOM 2333 C CA . TYR A 1 290 ? 0.459 -4.732 21.054 1.00 98.19 290 TYR A CA 1
ATOM 2334 C C . TYR A 1 290 ? 0.673 -6.117 20.427 1.00 98.19 290 TYR A C 1
ATOM 2336 O O . TYR A 1 290 ? -0.285 -6.790 20.045 1.00 98.19 290 TYR A O 1
ATOM 2344 N N . LYS A 1 291 ? 1.916 -6.615 20.418 1.00 98.19 291 LYS A N 1
ATOM 2345 C CA . LYS A 1 291 ? 2.246 -7.948 19.883 1.00 98.19 291 LYS A CA 1
ATOM 2346 C C . LYS A 1 291 ? 1.712 -9.116 20.727 1.00 98.19 291 LYS A C 1
ATOM 2348 O O . LYS A 1 291 ? 1.822 -10.261 20.294 1.00 98.19 291 LYS A O 1
ATOM 2353 N N . GLN A 1 292 ? 1.136 -8.864 21.908 1.00 98.00 292 GLN A N 1
ATOM 2354 C CA . GLN A 1 292 ? 0.519 -9.893 22.758 1.00 98.00 292 GLN A CA 1
ATOM 2355 C C . GLN A 1 292 ? -1.005 -9.988 22.619 1.00 98.00 292 GLN A C 1
ATOM 2357 O O . GLN A 1 292 ? -1.613 -10.829 23.277 1.00 98.00 292 GLN A O 1
ATOM 2362 N N . VAL A 1 293 ? -1.642 -9.178 21.769 1.00 98.19 293 VAL A N 1
ATOM 2363 C CA . VAL A 1 293 ? -3.095 -9.244 21.550 1.00 98.19 293 VAL A CA 1
ATOM 2364 C C . VAL A 1 293 ? -3.459 -10.566 20.866 1.00 98.19 293 VAL A C 1
ATOM 2366 O O . VAL A 1 293 ? -3.185 -10.745 19.684 1.00 98.19 293 VAL A O 1
ATOM 2369 N N . GLU A 1 294 ? -4.042 -11.514 21.604 1.00 96.94 294 GLU A N 1
ATOM 2370 C CA . GLU A 1 294 ? -4.338 -12.869 21.097 1.00 96.94 294 GLU A CA 1
ATOM 2371 C C . GLU A 1 294 ? -5.593 -12.917 20.217 1.00 96.94 294 GLU A C 1
ATOM 2373 O O . GLU A 1 294 ? -5.614 -13.618 19.206 1.00 96.94 294 GLU A O 1
ATOM 2378 N N . GLU A 1 295 ? -6.600 -12.114 20.559 1.00 96.00 295 GLU A N 1
ATOM 2379 C CA . GLU A 1 295 ? -7.890 -12.021 19.873 1.00 96.00 295 GLU A CA 1
ATOM 2380 C C . GLU A 1 295 ? -8.274 -10.552 19.661 1.00 96.00 295 GLU A C 1
ATOM 2382 O O . GLU A 1 295 ? -7.847 -9.672 20.418 1.00 96.00 295 GLU A O 1
ATOM 2387 N N . ALA A 1 296 ? -9.097 -10.289 18.644 1.00 96.31 296 ALA A N 1
ATOM 2388 C CA . ALA A 1 296 ? -9.648 -8.961 18.409 1.00 96.31 296 ALA A CA 1
ATOM 2389 C C . ALA A 1 296 ? -10.490 -8.500 19.610 1.00 96.31 296 ALA A C 1
ATOM 2391 O O . ALA A 1 296 ? -11.325 -9.237 20.137 1.00 96.31 296 ALA A O 1
ATOM 2392 N N . VAL A 1 297 ? -10.314 -7.247 20.021 1.00 95.38 297 VAL A N 1
ATOM 2393 C CA . VAL A 1 297 ? -11.198 -6.596 20.986 1.00 95.38 297 VAL A CA 1
ATOM 2394 C C . VAL A 1 297 ? -12.569 -6.410 20.342 1.00 95.38 297 VAL A C 1
ATOM 2396 O O . VAL A 1 297 ? -12.644 -5.803 19.271 1.00 95.38 297 VAL A O 1
ATOM 2399 N N . PRO A 1 298 ? -13.664 -6.854 20.990 1.00 95.50 298 PRO A N 1
ATOM 2400 C CA . PRO A 1 298 ? -15.006 -6.551 20.522 1.00 95.50 298 PRO A CA 1
ATOM 2401 C C . PRO A 1 298 ? -15.199 -5.039 20.402 1.00 95.50 298 PRO A C 1
ATOM 2403 O O . PRO A 1 298 ? -15.200 -4.316 21.400 1.00 95.50 298 PRO A O 1
ATOM 2406 N N . TYR A 1 299 ? -15.351 -4.567 19.168 1.00 96.75 299 TYR A N 1
ATOM 2407 C CA . TYR A 1 299 ? -15.502 -3.153 18.863 1.00 96.75 299 TYR A CA 1
ATOM 2408 C C . TYR A 1 299 ? -16.723 -2.927 17.982 1.00 96.75 299 TYR A C 1
ATOM 2410 O O . TYR A 1 299 ? -16.925 -3.633 16.995 1.00 96.75 299 TYR A O 1
ATOM 2418 N N . GLN A 1 300 ? -17.527 -1.928 18.323 1.00 97.44 300 GLN A N 1
ATOM 2419 C CA . GLN A 1 300 ? -18.617 -1.451 17.485 1.00 97.44 300 GLN A CA 1
ATOM 2420 C C . GLN A 1 300 ? -18.354 0.015 17.169 1.00 97.44 300 GLN A C 1
ATOM 2422 O O . GLN A 1 300 ? -18.212 0.838 18.075 1.00 97.44 300 GLN A O 1
ATOM 2427 N N . TYR A 1 301 ? -18.308 0.347 15.884 1.00 97.94 301 TYR A N 1
ATOM 2428 C CA . TYR A 1 301 ? -18.309 1.735 15.466 1.00 97.94 301 TYR A CA 1
ATOM 2429 C C . TYR A 1 301 ? -19.695 2.327 15.726 1.00 97.94 301 TYR A C 1
ATOM 2431 O O . TYR A 1 301 ? -20.697 1.841 15.193 1.00 97.94 301 TYR A O 1
ATOM 2439 N N . ILE A 1 302 ? -19.730 3.376 16.547 1.00 97.38 302 ILE A N 1
ATOM 2440 C CA . ILE A 1 302 ? -20.919 4.184 16.808 1.00 97.38 302 ILE A CA 1
ATOM 2441 C C . ILE A 1 302 ? -20.699 5.569 16.203 1.00 97.38 302 ILE A C 1
ATOM 2443 O O . ILE A 1 302 ? -19.827 6.313 16.676 1.00 97.38 302 ILE A O 1
ATOM 2447 N N . ASP A 1 303 ? -21.488 5.886 15.178 1.00 96.56 303 ASP A N 1
ATOM 2448 C CA . ASP A 1 303 ? -21.556 7.209 14.568 1.00 96.56 303 ASP A CA 1
ATOM 2449 C C . ASP A 1 303 ? -22.278 8.157 15.540 1.00 96.56 303 ASP A C 1
ATOM 2451 O O . ASP A 1 303 ? -23.387 7.861 15.999 1.00 96.56 303 ASP A O 1
ATOM 2455 N N . PRO A 1 304 ? -21.656 9.286 15.906 1.00 95.50 304 PRO A N 1
ATOM 2456 C CA . PRO A 1 304 ? -22.222 10.196 16.892 1.00 95.50 304 PRO A CA 1
ATOM 2457 C C . PRO A 1 304 ? -23.403 11.033 16.368 1.00 95.50 304 PRO A C 1
ATOM 2459 O O . PRO A 1 304 ? -24.056 11.703 17.163 1.00 95.50 304 PRO A O 1
ATOM 2462 N N . ILE A 1 305 ? -23.668 11.045 15.060 1.00 93.12 305 ILE A N 1
ATOM 2463 C CA . ILE A 1 305 ? -24.685 11.888 14.415 1.00 93.12 305 ILE A CA 1
ATOM 2464 C C . ILE A 1 305 ? -25.815 11.043 13.824 1.00 93.12 305 ILE A C 1
ATOM 2466 O O . ILE A 1 305 ? -26.977 11.438 13.917 1.00 93.12 305 ILE A O 1
ATOM 2470 N N . ASP A 1 306 ? -25.493 9.904 13.217 1.00 93.19 306 ASP A N 1
ATOM 2471 C CA . ASP A 1 306 ? -26.448 9.089 12.473 1.00 93.19 306 ASP A CA 1
ATOM 2472 C C . ASP A 1 306 ? -26.294 7.602 12.801 1.00 93.19 306 ASP A C 1
ATOM 2474 O O . ASP A 1 306 ? -25.440 6.906 12.261 1.00 93.19 306 ASP A O 1
ATOM 2478 N N . ALA A 1 307 ? -27.177 7.087 13.659 1.00 95.00 307 ALA A N 1
ATOM 2479 C CA . ALA A 1 307 ? -27.128 5.706 14.135 1.00 95.00 307 ALA A CA 1
ATOM 2480 C C . ALA A 1 307 ? -27.262 4.651 13.020 1.00 95.00 307 ALA A C 1
ATOM 2482 O O . ALA A 1 307 ? -26.915 3.491 13.250 1.00 95.00 307 ALA A O 1
ATOM 2483 N N . SER A 1 308 ? -27.742 5.017 11.823 1.00 93.88 308 SER A N 1
ATOM 2484 C CA . SER A 1 308 ? -27.777 4.098 10.677 1.00 93.88 308 SER A CA 1
ATOM 2485 C C . SER A 1 308 ? -26.374 3.750 10.157 1.00 93.88 308 SER A C 1
ATOM 2487 O O . SER A 1 308 ? -26.175 2.694 9.560 1.00 93.88 308 SER A O 1
ATOM 2489 N N . ASN A 1 309 ? -25.379 4.583 10.477 1.00 94.56 309 ASN A N 1
ATOM 2490 C CA . ASN A 1 309 ? -23.966 4.362 10.194 1.00 94.56 309 ASN A CA 1
ATOM 2491 C C . ASN A 1 309 ? -23.251 3.513 11.258 1.00 94.56 309 ASN A C 1
ATOM 2493 O O . ASN A 1 309 ? -22.041 3.293 11.141 1.00 94.56 309 ASN A O 1
ATOM 2497 N N . ASN A 1 310 ? -23.941 3.026 12.290 1.00 97.06 310 ASN A N 1
ATOM 2498 C CA . ASN A 1 310 ? -23.328 2.133 13.270 1.00 97.06 310 ASN A CA 1
ATOM 2499 C C . ASN A 1 310 ? -22.976 0.789 12.623 1.00 97.06 310 ASN A C 1
ATOM 2501 O O . ASN A 1 310 ? -23.729 0.273 11.799 1.00 97.06 310 ASN A O 1
ATOM 2505 N N . TYR A 1 311 ? -21.842 0.197 13.000 1.00 97.38 311 TYR A N 1
ATOM 2506 C CA . TYR A 1 311 ? -21.412 -1.070 12.405 1.00 97.38 311 TYR A CA 1
ATOM 2507 C C . TYR A 1 311 ? -20.519 -1.882 13.347 1.00 97.38 311 TYR A C 1
ATOM 2509 O O . TYR A 1 311 ? -19.678 -1.333 14.059 1.00 97.38 311 TYR A O 1
ATOM 2517 N N . GLN A 1 312 ? -20.707 -3.202 13.360 1.00 97.56 312 GLN A N 1
ATOM 2518 C CA . GLN A 1 312 ? -19.894 -4.121 14.157 1.00 97.56 312 GLN A CA 1
ATOM 2519 C C . GLN A 1 312 ? -18.539 -4.340 13.481 1.00 97.56 312 GLN A C 1
ATOM 2521 O O . GLN A 1 312 ? -18.498 -4.612 12.284 1.00 97.56 312 GLN A O 1
ATOM 2526 N N . SER A 1 313 ? -17.438 -4.252 14.231 1.00 97.25 313 SER A N 1
ATOM 2527 C CA . SER A 1 313 ? -16.105 -4.494 13.672 1.00 97.25 313 SER A CA 1
ATOM 2528 C C . SER A 1 313 ? -16.044 -5.856 12.973 1.00 97.25 313 SER A C 1
ATOM 2530 O O . SER A 1 313 ? -16.409 -6.858 13.595 1.00 97.25 313 SER A O 1
ATOM 2532 N N . PRO A 1 314 ? -15.579 -5.911 11.710 1.00 96.25 314 PRO A N 1
ATOM 2533 C CA . PRO A 1 314 ? -15.383 -7.169 11.002 1.00 96.25 314 PRO A CA 1
ATOM 2534 C C . PRO A 1 314 ? -14.038 -7.831 11.343 1.00 96.25 314 PRO A C 1
ATOM 2536 O O . PRO A 1 314 ? -13.731 -8.884 10.793 1.00 96.25 314 PRO A O 1
ATOM 2539 N N . ILE A 1 315 ? -13.215 -7.217 12.201 1.00 97.75 315 ILE A N 1
ATOM 2540 C CA . ILE A 1 315 ? -11.899 -7.743 12.571 1.00 97.75 315 ILE A CA 1
ATOM 2541 C C . ILE A 1 315 ? -12.065 -8.889 13.561 1.00 97.75 315 ILE A C 1
ATOM 2543 O O . ILE A 1 315 ? -12.602 -8.706 14.652 1.00 97.75 315 ILE A O 1
ATOM 2547 N N . THR A 1 316 ? -11.570 -10.064 13.181 1.00 96.12 316 THR A N 1
ATOM 2548 C CA . THR A 1 316 ? -11.650 -11.285 13.997 1.00 96.12 316 THR A CA 1
ATOM 2549 C C . THR A 1 316 ? -10.292 -11.782 14.482 1.00 96.12 316 THR A C 1
ATOM 2551 O O . THR A 1 316 ? -10.229 -12.596 15.399 1.00 96.12 316 THR A O 1
ATOM 2554 N N . ILE A 1 317 ? -9.199 -11.305 13.886 1.00 97.56 317 ILE A N 1
ATOM 2555 C CA . ILE A 1 317 ? -7.837 -11.707 14.248 1.00 97.56 317 ILE A CA 1
ATOM 2556 C C . ILE A 1 317 ? -7.269 -10.894 15.419 1.00 97.56 317 ILE A C 1
ATOM 2558 O O . ILE A 1 317 ? -7.516 -9.697 15.544 1.00 97.56 317 ILE A O 1
ATOM 2562 N N . GLY A 1 318 ? -6.444 -11.536 16.249 1.00 98.00 318 GLY A N 1
ATOM 2563 C CA . GLY A 1 318 ? -5.481 -10.839 17.105 1.00 98.00 318 GLY A CA 1
ATOM 2564 C C . GLY A 1 318 ? -4.189 -10.480 16.363 1.00 98.00 318 GLY A C 1
ATOM 2565 O O . GLY A 1 318 ? -4.008 -10.800 15.189 1.00 98.00 318 GLY A O 1
ATOM 2566 N N . VAL A 1 319 ? -3.253 -9.857 17.073 1.00 98.69 319 VAL A N 1
ATOM 2567 C CA . VAL A 1 319 ? -1.929 -9.456 16.564 1.00 98.69 319 VAL A CA 1
ATOM 2568 C C . VAL A 1 319 ? -0.876 -10.528 16.834 1.00 98.69 319 VAL A C 1
ATOM 2570 O O . VAL A 1 319 ? 0.022 -10.727 16.019 1.00 98.69 319 VAL A O 1
ATOM 2573 N N . LYS A 1 320 ? -0.967 -11.236 17.965 1.00 98.62 320 LYS A N 1
ATOM 2574 C CA . LYS A 1 320 ? 0.026 -12.230 18.376 1.00 98.62 320 LYS A CA 1
ATOM 2575 C C . LYS A 1 320 ? 0.154 -13.321 17.319 1.00 98.62 320 LYS A C 1
ATOM 2577 O O . LYS A 1 320 ? -0.832 -13.950 16.921 1.00 98.62 320 LYS A O 1
ATOM 2582 N N . TRP A 1 321 ? 1.380 -13.560 16.866 1.00 98.56 321 TRP A N 1
ATOM 2583 C CA . TRP A 1 321 ? 1.647 -14.638 15.924 1.00 98.56 321 TRP A CA 1
ATOM 2584 C C . TRP A 1 321 ? 1.409 -16.003 16.575 1.00 98.56 321 TRP A C 1
ATOM 2586 O O . TRP A 1 321 ? 1.863 -16.252 17.693 1.00 98.56 321 TRP A O 1
ATOM 2596 N N . ASN A 1 322 ? 0.746 -16.901 15.850 1.00 98.00 322 ASN A N 1
ATOM 2597 C CA . ASN A 1 322 ? 0.569 -18.291 16.244 1.00 98.00 322 ASN A CA 1
ATOM 2598 C C . ASN A 1 322 ? 0.909 -19.203 15.059 1.00 98.00 322 ASN A C 1
ATOM 2600 O O . ASN A 1 322 ? 0.235 -19.199 14.031 1.00 98.00 322 ASN A O 1
ATOM 2604 N N . ALA A 1 323 ? 1.958 -20.013 15.207 1.00 97.25 323 ALA A N 1
ATOM 2605 C CA . ALA A 1 323 ? 2.412 -20.920 14.155 1.00 97.25 323 ALA A CA 1
ATOM 2606 C C . ALA A 1 323 ? 1.364 -21.988 13.785 1.00 97.25 323 ALA A C 1
ATOM 2608 O O . ALA A 1 323 ? 1.380 -22.482 12.656 1.00 97.25 323 ALA A O 1
ATOM 2609 N N . GLY A 1 324 ? 0.451 -22.315 14.709 1.00 97.69 324 GLY A N 1
ATOM 2610 C CA . GLY A 1 324 ? -0.643 -23.264 14.492 1.00 97.69 324 GLY A CA 1
ATOM 2611 C C . GLY A 1 324 ? -1.847 -22.699 13.731 1.00 97.69 324 GLY A C 1
ATOM 2612 O O . GLY A 1 324 ? -2.742 -23.469 13.393 1.00 97.69 324 GLY A O 1
ATOM 2613 N N . ASP A 1 325 ? -1.882 -21.391 13.457 1.00 98.31 325 ASP A N 1
ATOM 2614 C CA . ASP A 1 325 ? -2.944 -20.779 12.656 1.00 98.31 325 ASP A CA 1
ATOM 2615 C C . ASP A 1 325 ? -2.914 -21.294 11.207 1.00 98.31 325 ASP A C 1
ATOM 2617 O O . ASP A 1 325 ? -1.859 -21.668 10.678 1.00 98.31 325 ASP A O 1
ATOM 2621 N N . SER A 1 326 ? -4.073 -21.271 10.542 1.00 98.50 326 SER A N 1
ATOM 2622 C CA . SER A 1 326 ? -4.152 -21.542 9.103 1.00 98.50 326 SER A CA 1
ATOM 2623 C C . SER A 1 326 ? -3.348 -20.513 8.299 1.00 98.50 326 SER A C 1
ATOM 2625 O O . SER A 1 326 ? -3.149 -19.383 8.752 1.00 98.50 326 SER A O 1
ATOM 2627 N N . ASP A 1 327 ? -2.921 -20.878 7.091 1.00 98.56 327 ASP A N 1
ATOM 2628 C CA . ASP A 1 327 ? -2.201 -19.954 6.206 1.00 98.56 327 ASP A CA 1
ATOM 2629 C C . ASP A 1 327 ? -3.048 -18.716 5.867 1.00 98.56 327 ASP A C 1
ATOM 2631 O O . ASP A 1 327 ? -2.524 -17.604 5.842 1.00 98.56 327 ASP A O 1
ATOM 2635 N N . GLU A 1 328 ? -4.369 -18.880 5.734 1.00 98.19 328 GLU A N 1
ATOM 2636 C CA . GLU A 1 328 ? -5.317 -17.773 5.546 1.00 98.19 328 GLU A CA 1
ATOM 2637 C C . GLU A 1 328 ? -5.306 -16.801 6.733 1.00 98.19 328 GLU A C 1
ATOM 2639 O O . GLU A 1 328 ? -5.194 -15.592 6.556 1.00 98.19 328 GLU A O 1
ATOM 2644 N N . THR A 1 329 ? -5.356 -17.320 7.962 1.00 98.44 329 THR A N 1
ATOM 2645 C CA . THR A 1 329 ? -5.314 -16.502 9.185 1.00 98.44 329 THR A CA 1
ATOM 2646 C C . THR A 1 329 ? -3.969 -15.790 9.342 1.00 98.44 329 THR A C 1
ATOM 2648 O O . THR A 1 329 ? -3.925 -14.628 9.749 1.00 98.44 329 THR A O 1
ATOM 2651 N N . LYS A 1 330 ? -2.859 -16.460 9.006 1.00 98.88 330 LYS A N 1
ATOM 2652 C CA . LYS A 1 330 ? -1.525 -15.843 8.994 1.00 98.88 330 LYS A CA 1
ATOM 2653 C C . LYS A 1 330 ? -1.446 -14.723 7.960 1.00 98.88 330 LYS A C 1
ATOM 2655 O O . LYS A 1 330 ? -0.917 -13.659 8.272 1.00 98.88 330 LYS A O 1
ATOM 2660 N N . LEU A 1 331 ? -2.004 -14.932 6.766 1.00 98.81 331 LEU A N 1
ATOM 2661 C CA . LEU A 1 331 ? -2.083 -13.904 5.732 1.00 98.81 331 LEU A CA 1
ATOM 2662 C C . LEU A 1 331 ? -2.933 -12.715 6.187 1.00 98.81 331 LEU A C 1
ATOM 2664 O O . LEU A 1 331 ? -2.491 -11.581 6.049 1.00 98.81 331 LEU A O 1
ATOM 2668 N N . GLU A 1 332 ? -4.102 -12.949 6.786 1.00 98.69 332 GLU A N 1
ATOM 2669 C CA . GLU A 1 332 ? -4.947 -1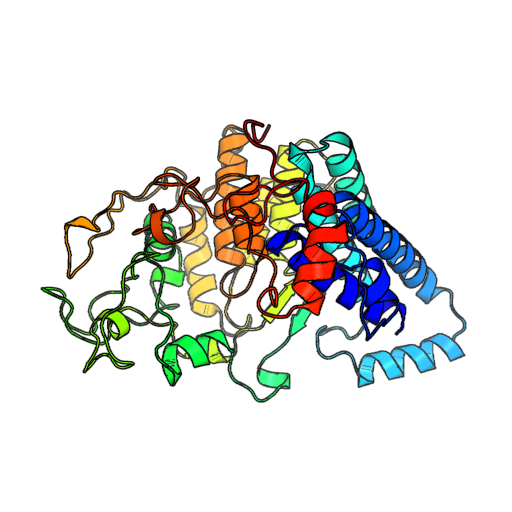1.879 7.328 1.00 98.69 332 GLU A CA 1
ATOM 2670 C C . GLU A 1 332 ? -4.184 -11.023 8.348 1.00 98.69 332 GLU A C 1
ATOM 2672 O O . GLU A 1 332 ? -4.233 -9.792 8.276 1.00 98.69 332 GLU A O 1
ATOM 2677 N N . LYS A 1 333 ? -3.416 -11.655 9.248 1.00 98.81 333 LYS A N 1
ATOM 2678 C CA . LYS A 1 333 ? -2.527 -10.951 10.187 1.00 98.81 333 LYS A CA 1
ATOM 2679 C C . LYS A 1 333 ? -1.485 -10.121 9.446 1.00 98.81 333 LYS A C 1
ATOM 2681 O O . LYS A 1 333 ? -1.397 -8.920 9.688 1.00 98.81 333 LYS A O 1
ATOM 2686 N N . ILE A 1 334 ? -0.736 -10.727 8.525 1.00 98.94 334 ILE A N 1
ATOM 2687 C CA . ILE A 1 334 ? 0.323 -10.052 7.757 1.00 98.94 334 ILE A CA 1
ATOM 2688 C C . ILE A 1 334 ? -0.227 -8.832 7.012 1.00 98.94 334 ILE A C 1
ATOM 2690 O O . ILE A 1 334 ? 0.307 -7.736 7.163 1.00 98.94 334 ILE A O 1
ATOM 2694 N N . ILE A 1 335 ? -1.313 -8.993 6.255 1.00 98.69 335 ILE A N 1
ATOM 2695 C CA . ILE A 1 335 ? -1.868 -7.920 5.422 1.00 98.69 335 ILE A CA 1
ATOM 2696 C C . ILE A 1 335 ? -2.516 -6.829 6.268 1.00 98.69 335 ILE A C 1
ATOM 2698 O O . ILE A 1 335 ? -2.378 -5.653 5.947 1.00 98.69 335 ILE A O 1
ATOM 2702 N N . THR A 1 336 ? -3.162 -7.180 7.382 1.00 98.75 336 THR A N 1
ATOM 2703 C CA . THR A 1 336 ? -3.716 -6.175 8.299 1.00 98.75 336 THR A CA 1
ATOM 2704 C C . THR A 1 336 ? -2.608 -5.313 8.907 1.00 98.75 336 THR A C 1
ATOM 2706 O O . THR A 1 336 ? -2.744 -4.091 8.952 1.00 98.75 336 THR A O 1
ATOM 2709 N N . GLN A 1 337 ? -1.484 -5.913 9.313 1.00 98.75 337 GLN A N 1
ATOM 2710 C CA . GLN A 1 337 ? -0.335 -5.150 9.814 1.00 98.75 337 GLN A CA 1
ATOM 2711 C C . GLN A 1 337 ? 0.359 -4.349 8.708 1.00 98.75 337 GLN A C 1
ATOM 2713 O O . GLN A 1 337 ? 0.689 -3.184 8.925 1.00 98.75 337 GLN A O 1
ATOM 2718 N N . LYS A 1 338 ? 0.511 -4.917 7.503 1.00 98.50 338 LYS A N 1
ATOM 2719 C CA . LYS A 1 338 ? 1.038 -4.204 6.329 1.00 98.50 338 LYS A CA 1
ATOM 2720 C C . LYS A 1 338 ? 0.175 -2.987 5.992 1.00 98.50 338 LYS A C 1
ATOM 2722 O O . LYS A 1 338 ? 0.715 -1.906 5.800 1.00 98.50 338 LYS A O 1
ATOM 2727 N N . TYR A 1 339 ? -1.150 -3.125 6.001 1.00 98.00 339 TYR A N 1
ATOM 2728 C CA . TYR A 1 339 ? -2.089 -2.024 5.774 1.00 98.00 339 TYR A CA 1
ATOM 2729 C C . TYR A 1 339 ? -1.888 -0.878 6.776 1.00 98.00 339 TYR A C 1
ATOM 2731 O O . TYR A 1 339 ? -1.837 0.282 6.375 1.00 98.00 339 TYR A O 1
ATOM 2739 N N . ILE A 1 340 ? -1.715 -1.191 8.067 1.00 97.81 340 ILE A N 1
ATOM 2740 C CA . ILE A 1 340 ? -1.426 -0.174 9.090 1.00 97.81 340 ILE A CA 1
ATOM 2741 C C . ILE A 1 340 ? -0.047 0.462 8.856 1.00 97.81 340 ILE A C 1
ATOM 2743 O O . ILE A 1 340 ? 0.081 1.680 8.935 1.00 97.81 340 ILE A O 1
ATOM 2747 N N . ALA A 1 341 ? 0.967 -0.336 8.515 1.00 96.38 341 ALA A N 1
ATOM 2748 C CA . ALA A 1 341 ? 2.340 0.124 8.296 1.00 96.38 341 ALA A CA 1
ATOM 2749 C C . ALA A 1 341 ? 2.527 1.011 7.052 1.00 96.38 341 ALA A C 1
ATOM 2751 O O . ALA A 1 341 ? 3.498 1.771 6.989 1.00 96.38 341 ALA A O 1
ATOM 2752 N N . LEU A 1 342 ? 1.627 0.878 6.072 1.00 95.19 342 LEU A N 1
ATOM 2753 C CA . LEU A 1 342 ? 1.574 1.662 4.834 1.00 95.19 342 LEU A CA 1
ATOM 2754 C C . LEU A 1 342 ? 0.819 2.993 4.989 1.00 95.19 342 LEU A C 1
ATOM 2756 O O . LEU A 1 342 ? 0.830 3.818 4.073 1.00 95.19 342 LEU A O 1
ATOM 2760 N N . PHE A 1 343 ? 0.170 3.231 6.133 1.00 92.19 343 PHE A N 1
ATOM 2761 C CA . PHE A 1 343 ? -0.387 4.541 6.452 1.00 92.19 343 PHE A CA 1
ATOM 2762 C C . PHE A 1 343 ? 0.745 5.587 6.580 1.00 92.19 343 PHE A C 1
ATOM 2764 O O . PHE A 1 343 ? 1.769 5.294 7.201 1.00 92.19 343 PHE A O 1
ATOM 2771 N N . PRO A 1 344 ? 0.579 6.818 6.056 1.00 82.69 344 PRO A N 1
ATOM 2772 C CA . PRO A 1 344 ? -0.634 7.374 5.440 1.00 82.69 344 PRO A CA 1
ATOM 2773 C C . PRO A 1 344 ? -0.712 7.286 3.915 1.00 82.69 344 PRO A C 1
ATOM 2775 O O . PRO A 1 344 ? -1.767 7.585 3.358 1.00 82.69 344 PRO A O 1
ATOM 2778 N N . TYR A 1 345 ? 0.399 7.005 3.238 1.00 73.44 345 TYR A N 1
ATOM 2779 C CA . TYR A 1 345 ? 0.526 7.263 1.810 1.00 73.44 345 TYR A CA 1
ATOM 2780 C C . TYR A 1 345 ? 1.008 6.014 1.099 1.00 73.44 345 TYR A C 1
ATOM 2782 O O . TYR A 1 345 ? 2.206 5.770 0.974 1.00 73.44 345 TYR A O 1
ATOM 2790 N N . SER A 1 346 ? 0.050 5.215 0.636 1.00 76.44 346 SER A N 1
ATOM 2791 C CA . SER A 1 346 ? 0.365 4.120 -0.260 1.00 76.44 346 SER A CA 1
ATOM 2792 C C . SER A 1 346 ? -0.854 3.645 -1.040 1.00 76.44 346 SER A C 1
ATOM 2794 O O . SER A 1 346 ? -1.830 3.167 -0.457 1.00 76.44 346 SER A O 1
ATOM 2796 N N . PHE A 1 347 ? -0.776 3.709 -2.371 1.00 89.81 347 PHE A N 1
ATOM 2797 C CA . PHE A 1 347 ? -1.710 2.983 -3.238 1.00 89.81 347 PHE A CA 1
ATOM 2798 C C . PHE A 1 347 ? -1.578 1.465 -3.058 1.00 89.81 347 PHE A C 1
ATOM 2800 O O . PHE A 1 347 ? -2.549 0.735 -3.258 1.00 89.81 347 PHE A O 1
ATOM 2807 N N . GLU A 1 348 ? -0.419 1.008 -2.575 1.00 94.88 348 GLU A N 1
ATOM 2808 C CA . GLU A 1 348 ? -0.140 -0.389 -2.248 1.00 94.88 348 GLU A CA 1
ATOM 2809 C C . GLU A 1 348 ? -1.143 -0.964 -1.244 1.00 94.88 348 GLU A C 1
ATOM 2811 O O . GLU A 1 348 ? -1.580 -2.101 -1.389 1.00 94.88 348 GLU A O 1
ATOM 2816 N N . ALA A 1 349 ? -1.580 -0.177 -0.254 1.00 95.00 349 ALA A N 1
ATOM 2817 C CA . ALA A 1 349 ? -2.564 -0.638 0.723 1.00 95.00 349 ALA A CA 1
ATOM 2818 C C . ALA A 1 349 ? -3.888 -1.025 0.038 1.00 95.00 349 ALA A C 1
ATOM 2820 O O . ALA A 1 349 ? -4.474 -2.063 0.345 1.00 95.00 349 ALA A O 1
ATOM 2821 N N . TRP A 1 350 ? -4.335 -0.231 -0.941 1.00 95.69 350 TRP A N 1
ATOM 2822 C CA . TRP A 1 350 ? -5.531 -0.536 -1.728 1.00 95.69 350 TRP A CA 1
ATOM 2823 C C . TRP A 1 350 ? -5.301 -1.683 -2.721 1.00 95.69 350 TRP A C 1
ATOM 2825 O O . TRP A 1 350 ? -6.197 -2.503 -2.936 1.00 95.69 350 TRP A O 1
ATOM 2835 N N . THR A 1 351 ? -4.109 -1.783 -3.311 1.00 96.44 351 THR A N 1
ATOM 2836 C CA . THR A 1 351 ? -3.702 -2.933 -4.135 1.00 96.44 351 THR A CA 1
ATOM 2837 C C . THR A 1 351 ? -3.796 -4.244 -3.356 1.00 96.44 351 THR A C 1
ATOM 2839 O O . THR A 1 351 ? -4.485 -5.167 -3.793 1.00 96.44 351 THR A O 1
ATOM 2842 N N . GLU A 1 352 ? -3.233 -4.299 -2.152 1.00 96.31 352 GLU A N 1
ATOM 2843 C CA . GLU A 1 352 ? -3.255 -5.496 -1.311 1.00 96.31 352 GLU A CA 1
ATOM 2844 C C . GLU A 1 352 ? -4.660 -5.847 -0.827 1.00 96.31 352 GLU A C 1
ATOM 2846 O O . GLU A 1 352 ? -5.030 -7.024 -0.812 1.00 96.31 352 GLU A O 1
ATOM 2851 N N . MET A 1 353 ? -5.486 -4.844 -0.515 1.00 95.44 353 MET A N 1
ATOM 2852 C CA . MET A 1 353 ? -6.900 -5.058 -0.206 1.00 95.44 353 MET A CA 1
ATOM 2853 C C . MET A 1 353 ? -7.659 -5.682 -1.377 1.00 95.44 353 MET A C 1
ATOM 2855 O O . MET A 1 353 ? -8.427 -6.623 -1.175 1.00 95.44 353 MET A O 1
ATOM 2859 N N . ARG A 1 354 ? -7.443 -5.200 -2.607 1.00 96.12 354 ARG A N 1
ATOM 2860 C CA . ARG A 1 354 ? -8.075 -5.771 -3.807 1.00 96.12 354 ARG A CA 1
ATOM 2861 C C . ARG A 1 354 ? -7.597 -7.198 -4.058 1.00 96.12 354 ARG A C 1
ATOM 2863 O O . ARG A 1 354 ? -8.430 -8.069 -4.305 1.00 96.12 354 ARG A O 1
ATOM 2870 N N . ARG A 1 355 ? -6.289 -7.446 -3.918 1.00 96.50 355 ARG A N 1
ATOM 2871 C CA . ARG A 1 355 ? -5.672 -8.762 -4.121 1.00 96.50 355 ARG A CA 1
ATOM 2872 C C . ARG A 1 355 ? -6.152 -9.788 -3.101 1.00 96.50 355 ARG A C 1
ATOM 2874 O O . ARG A 1 355 ? -6.511 -10.903 -3.474 1.00 96.50 355 ARG A O 1
ATOM 2881 N N . THR A 1 356 ? -6.129 -9.445 -1.816 1.00 96.69 356 THR A N 1
ATOM 2882 C CA . THR A 1 356 ? -6.294 -10.415 -0.716 1.00 96.69 356 THR A CA 1
ATOM 2883 C C . THR A 1 356 ? -7.684 -10.413 -0.103 1.00 96.69 356 THR A C 1
ATOM 2885 O O . THR A 1 356 ? -8.121 -11.435 0.425 1.00 96.69 356 THR A O 1
ATOM 2888 N N . GLY A 1 357 ? -8.390 -9.284 -0.184 1.00 95.25 357 GLY A N 1
ATOM 2889 C CA . GLY A 1 357 ? -9.615 -9.031 0.563 1.00 95.25 357 GLY A CA 1
ATOM 2890 C C . GLY A 1 357 ? -9.386 -8.656 2.031 1.00 95.25 357 GLY A C 1
ATOM 2891 O O . GLY A 1 357 ? -10.357 -8.712 2.792 1.00 95.25 357 GLY A O 1
ATOM 2892 N N . TYR A 1 358 ? -8.151 -8.316 2.426 1.00 97.31 358 TYR A N 1
ATOM 2893 C CA . TYR A 1 358 ? -7.766 -7.921 3.783 1.00 97.31 358 TYR A CA 1
ATOM 2894 C C . TYR A 1 358 ? -7.061 -6.553 3.836 1.00 97.31 358 TYR A C 1
ATOM 2896 O O . TYR A 1 358 ? -6.401 -6.179 2.869 1.00 97.31 358 TYR A O 1
ATOM 2904 N N . PRO A 1 359 ? -7.144 -5.826 4.968 1.00 97.06 359 PRO A N 1
ATOM 2905 C CA . PRO A 1 359 ? -8.019 -6.106 6.110 1.00 97.06 359 PRO A CA 1
ATOM 2906 C C . PRO A 1 359 ? -9.500 -5.978 5.730 1.00 97.06 359 PRO A C 1
ATOM 2908 O O . PRO A 1 359 ? -9.854 -5.323 4.750 1.00 97.06 359 PRO A O 1
ATOM 2911 N N . LYS A 1 360 ? -10.386 -6.604 6.512 1.00 95.38 360 LYS A N 1
ATOM 2912 C CA . LYS A 1 360 ? -11.822 -6.340 6.377 1.00 95.38 360 LYS A CA 1
ATOM 2913 C C . LYS A 1 360 ? -12.116 -4.924 6.867 1.00 95.38 360 LYS A C 1
ATOM 2915 O O . LYS A 1 360 ? -11.694 -4.539 7.954 1.00 95.38 360 LYS A O 1
ATOM 2920 N N . THR A 1 361 ? -12.852 -4.156 6.074 1.00 95.25 361 THR A N 1
ATOM 2921 C CA . THR A 1 361 ? -13.250 -2.782 6.402 1.00 95.25 361 THR A CA 1
ATOM 2922 C C . THR A 1 361 ? -14.756 -2.677 6.579 1.00 95.25 361 THR A C 1
ATOM 2924 O O . THR A 1 361 ? -15.507 -3.583 6.217 1.00 95.25 361 THR A O 1
ATOM 2927 N N . LEU A 1 362 ? -15.211 -1.549 7.125 1.00 96.06 362 LEU A N 1
ATOM 2928 C CA . LEU A 1 362 ? -16.631 -1.218 7.111 1.00 96.06 362 LEU A CA 1
ATOM 2929 C C . LEU A 1 362 ? -17.090 -1.055 5.649 1.00 96.06 362 LEU A C 1
ATOM 2931 O O . LEU A 1 362 ? -16.322 -0.506 4.848 1.00 96.06 362 LEU A O 1
ATOM 2935 N N . PRO A 1 363 ? -18.320 -1.463 5.290 1.00 94.81 363 PRO A N 1
ATOM 2936 C CA . PRO A 1 363 ? -18.872 -1.182 3.971 1.00 94.81 363 PRO A CA 1
ATOM 2937 C C . PRO A 1 363 ? -18.878 0.321 3.674 1.00 94.81 363 PRO A C 1
ATOM 2939 O O . PRO A 1 363 ? -19.188 1.147 4.547 1.00 94.81 363 PRO A O 1
ATOM 2942 N N . VAL A 1 364 ? -18.533 0.670 2.436 1.00 93.88 364 VAL A N 1
ATOM 2943 C CA . VAL A 1 364 ? -18.595 2.045 1.929 1.00 93.88 364 VAL A CA 1
ATOM 2944 C C . VAL A 1 364 ? -20.064 2.446 1.783 1.00 93.88 364 VAL A C 1
ATOM 2946 O O . VAL A 1 364 ? -20.865 1.695 1.230 1.00 93.88 364 VAL A O 1
ATOM 2949 N N . LEU A 1 365 ? -20.425 3.615 2.312 1.00 93.94 365 LEU A N 1
ATOM 2950 C CA . LEU A 1 365 ? -21.764 4.183 2.146 1.00 93.94 365 LEU A CA 1
ATOM 2951 C C . LEU A 1 365 ? -21.932 4.741 0.731 1.00 93.94 365 LEU A C 1
ATOM 2953 O O . LEU A 1 365 ? -20.955 5.191 0.140 1.00 93.94 365 LEU A O 1
ATOM 2957 N N . ASN A 1 366 ? -23.169 4.786 0.230 1.00 92.31 366 ASN A N 1
ATOM 2958 C CA . ASN A 1 366 ? -23.490 5.305 -1.106 1.00 92.31 366 ASN A CA 1
ATOM 2959 C C . ASN A 1 366 ? -22.592 4.690 -2.202 1.00 92.31 366 ASN A C 1
ATOM 2961 O O . ASN A 1 366 ? -22.107 5.387 -3.092 1.00 92.31 366 ASN A O 1
ATOM 2965 N N . TRP A 1 367 ? -22.294 3.390 -2.099 1.00 90.50 367 TRP A N 1
ATOM 2966 C CA . TRP A 1 367 ? -21.422 2.684 -3.043 1.00 90.50 367 TRP A CA 1
ATOM 2967 C C . TRP A 1 367 ? -21.977 2.732 -4.475 1.00 90.50 367 TRP A C 1
ATOM 2969 O O . TRP A 1 367 ? -21.214 2.675 -5.437 1.00 90.50 367 TRP A O 1
ATOM 2979 N N . GLU A 1 368 ? -23.293 2.899 -4.617 1.00 90.81 368 GLU A N 1
ATOM 2980 C CA . GLU A 1 368 ? -24.000 3.057 -5.883 1.00 90.81 368 GLU A CA 1
ATOM 2981 C C . GLU A 1 368 ? -23.625 4.341 -6.643 1.00 90.81 368 GLU A C 1
ATOM 2983 O O . GLU A 1 368 ? -23.833 4.408 -7.855 1.00 90.81 368 GLU A O 1
ATOM 2988 N N . ASP A 1 369 ? -23.037 5.339 -5.968 1.00 90.56 369 ASP A N 1
ATOM 2989 C CA . ASP A 1 369 ? -22.567 6.582 -6.595 1.00 90.56 369 ASP A CA 1
ATOM 2990 C C . ASP A 1 369 ? -21.269 6.368 -7.415 1.00 90.56 369 ASP A C 1
ATOM 2992 O O . ASP A 1 3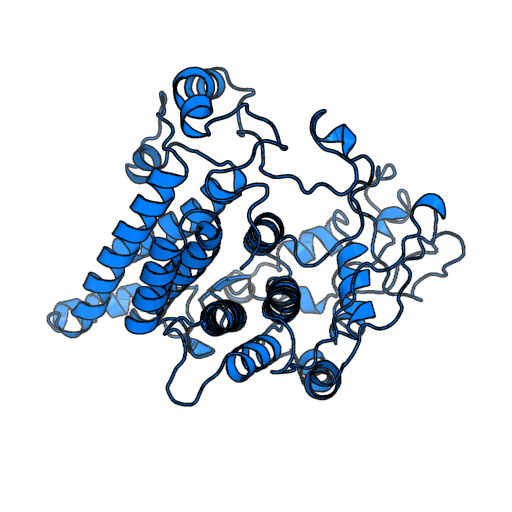69 ? -20.884 7.244 -8.193 1.00 90.56 369 ASP A O 1
ATOM 2996 N N . ALA A 1 370 ? -20.586 5.221 -7.268 1.00 87.56 370 ALA A N 1
ATOM 2997 C CA . ALA A 1 370 ? -19.373 4.894 -8.024 1.00 87.56 370 ALA A CA 1
ATOM 2998 C C . ALA A 1 370 ? -19.688 4.375 -9.442 1.00 87.56 370 ALA A C 1
ATOM 3000 O O . ALA A 1 370 ? -19.489 5.082 -10.434 1.00 87.56 370 ALA A O 1
ATOM 3001 N N . ASP A 1 371 ? -20.214 3.152 -9.557 1.00 87.62 371 ASP A N 1
ATOM 3002 C CA . ASP A 1 371 ? -20.835 2.654 -10.786 1.00 87.62 371 ASP A CA 1
ATOM 3003 C C . ASP A 1 371 ? -21.881 1.564 -10.503 1.00 87.62 371 ASP A C 1
ATOM 3005 O O . ASP A 1 371 ? -21.894 0.942 -9.442 1.00 87.62 371 ASP A O 1
ATOM 3009 N N . ALA A 1 372 ? -22.771 1.332 -11.474 1.00 87.38 372 ALA A N 1
ATOM 3010 C CA . ALA A 1 372 ? -23.943 0.468 -11.315 1.00 87.38 372 ALA A CA 1
ATOM 3011 C C . ALA A 1 372 ? -23.637 -1.038 -11.173 1.00 87.38 372 ALA A C 1
ATOM 3013 O O . ALA A 1 372 ? -24.574 -1.817 -11.007 1.00 87.38 372 ALA A O 1
ATOM 3014 N N . ASN A 1 373 ? -22.372 -1.464 -11.279 1.00 90.12 373 ASN A N 1
ATOM 3015 C CA . ASN A 1 373 ? -21.997 -2.880 -11.211 1.00 90.12 373 ASN A CA 1
ATOM 3016 C C . ASN A 1 373 ? -21.340 -3.276 -9.884 1.00 90.12 373 ASN A C 1
ATOM 3018 O O . ASN A 1 373 ? -20.991 -4.443 -9.718 1.00 90.12 373 ASN A O 1
ATOM 3022 N N . LEU A 1 374 ? -21.158 -2.334 -8.959 1.00 91.06 374 LEU A N 1
ATOM 3023 C CA . LEU A 1 374 ? -20.734 -2.634 -7.594 1.00 91.06 374 LEU A CA 1
ATOM 3024 C C . LEU A 1 374 ? -21.930 -3.091 -6.749 1.00 91.06 374 LEU A C 1
ATOM 3026 O O . LEU A 1 374 ? -23.084 -2.890 -7.125 1.00 91.06 374 LEU A O 1
ATOM 3030 N N . GLN A 1 375 ? -21.652 -3.725 -5.616 1.00 91.88 375 GLN A N 1
ATOM 3031 C CA . GLN A 1 375 ? -22.622 -4.083 -4.582 1.00 91.88 375 GLN A CA 1
ATOM 3032 C C . GLN A 1 375 ? -22.147 -3.597 -3.209 1.00 91.88 375 GLN A C 1
ATOM 3034 O O . GLN A 1 375 ? -20.990 -3.214 -3.019 1.00 91.88 375 GLN A O 1
ATOM 3039 N N . GLU A 1 376 ? -23.037 -3.629 -2.215 1.00 90.12 376 GLU A N 1
ATOM 3040 C CA . GLU A 1 376 ? -22.664 -3.286 -0.844 1.00 90.12 376 GLU A CA 1
ATOM 3041 C C . GLU A 1 376 ? -21.533 -4.194 -0.341 1.00 90.12 376 GLU A C 1
ATOM 3043 O O . GLU A 1 376 ? -21.633 -5.420 -0.370 1.00 90.12 376 GLU A O 1
ATOM 3048 N N . GLY A 1 377 ? -20.456 -3.576 0.149 1.00 89.12 377 GLY A N 1
ATOM 3049 C CA . GLY A 1 377 ? -19.269 -4.285 0.629 1.00 89.12 377 GLY A CA 1
ATOM 3050 C C . GLY A 1 377 ? -18.212 -4.548 -0.445 1.00 89.12 377 GLY A C 1
ATOM 3051 O O . GLY A 1 377 ? -17.107 -4.966 -0.092 1.00 89.12 377 GLY A O 1
ATOM 3052 N N . ASP A 1 378 ? -18.491 -4.253 -1.718 1.00 90.38 378 ASP A N 1
ATOM 3053 C CA . ASP A 1 378 ? -17.462 -4.295 -2.751 1.00 90.38 378 ASP A CA 1
ATOM 3054 C C . ASP A 1 378 ? -16.420 -3.191 -2.559 1.00 90.38 378 ASP A C 1
ATOM 3056 O O . ASP A 1 378 ? -16.702 -2.062 -2.151 1.00 90.38 378 ASP A O 1
ATOM 3060 N N . LEU A 1 379 ? -15.182 -3.529 -2.913 1.00 90.25 379 LEU A N 1
ATOM 3061 C CA . LEU A 1 379 ? -14.116 -2.557 -3.098 1.00 90.25 379 LEU A CA 1
ATOM 3062 C C . LEU A 1 379 ? -14.147 -2.051 -4.537 1.00 90.25 379 LEU A C 1
ATOM 3064 O O . LEU A 1 379 ? -14.305 -2.842 -5.472 1.00 90.25 379 LEU A O 1
ATOM 3068 N N . LEU A 1 380 ? -13.880 -0.755 -4.717 1.00 93.06 380 LEU A N 1
ATOM 3069 C CA . LEU A 1 380 ? -13.483 -0.240 -6.025 1.00 93.06 380 LEU A CA 1
ATOM 3070 C C . LEU A 1 380 ? -12.287 -1.056 -6.529 1.00 93.06 380 LEU A C 1
ATOM 3072 O O . LEU A 1 380 ? -11.372 -1.370 -5.760 1.00 93.06 380 LEU A O 1
ATOM 3076 N N . ARG A 1 381 ? -12.304 -1.406 -7.814 1.00 94.44 381 ARG A N 1
ATOM 3077 C CA . ARG A 1 381 ? -11.300 -2.271 -8.445 1.00 94.44 381 ARG A CA 1
ATOM 3078 C C . ARG A 1 381 ? -10.262 -1.488 -9.229 1.00 94.44 381 ARG A C 1
ATOM 3080 O O . ARG A 1 381 ? -9.132 -1.952 -9.326 1.00 94.44 381 ARG A O 1
ATOM 3087 N N . ARG A 1 382 ? -10.611 -0.297 -9.720 1.00 95.69 382 ARG A N 1
ATOM 3088 C CA . ARG A 1 382 ? -9.703 0.642 -10.394 1.00 95.69 382 ARG A CA 1
ATOM 3089 C C . ARG A 1 382 ? -10.269 2.060 -10.431 1.00 95.69 382 ARG A C 1
ATOM 3091 O O . ARG A 1 382 ? -11.440 2.291 -10.125 1.00 95.69 382 ARG A O 1
ATOM 3098 N N . MET A 1 383 ? -9.439 3.006 -10.848 1.00 95.75 383 MET A N 1
ATOM 3099 C CA . MET A 1 383 ? -9.871 4.321 -11.307 1.00 95.75 383 MET A CA 1
ATOM 3100 C C . MET A 1 383 ? -10.174 4.279 -12.808 1.00 95.75 383 MET A C 1
ATOM 3102 O O . MET A 1 383 ? -9.553 3.525 -13.558 1.00 95.75 383 MET A O 1
ATOM 3106 N N . ARG A 1 384 ? -11.136 5.096 -13.251 1.00 95.38 384 ARG A N 1
ATOM 3107 C CA . ARG A 1 384 ? -11.403 5.288 -14.685 1.00 95.38 384 ARG A CA 1
ATOM 3108 C C . ARG A 1 384 ? -10.258 6.038 -15.354 1.00 95.38 384 ARG A C 1
ATOM 3110 O O . ARG A 1 384 ? -9.515 6.738 -14.668 1.00 95.38 384 ARG A O 1
ATOM 3117 N N . PHE A 1 385 ? -10.133 5.924 -16.675 1.00 96.50 385 PHE A N 1
ATOM 3118 C CA . PHE A 1 385 ? -9.080 6.645 -17.385 1.0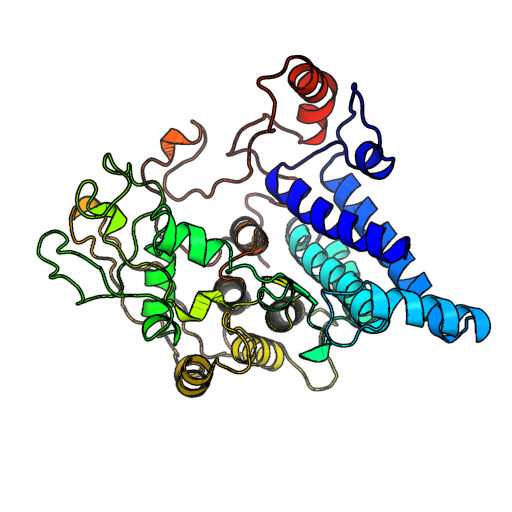0 96.50 385 PHE A CA 1
ATOM 3119 C C . PHE A 1 385 ? -9.231 8.164 -17.194 1.00 96.50 385 PHE A C 1
ATOM 3121 O O . PHE A 1 385 ? -10.317 8.710 -17.431 1.00 96.50 385 PHE A O 1
ATOM 3128 N N . PRO A 1 386 ? -8.160 8.862 -16.775 1.00 94.38 386 PRO A N 1
ATOM 3129 C CA . PRO A 1 386 ? -8.195 10.305 -16.603 1.00 94.38 386 PRO A CA 1
ATOM 3130 C C . PRO A 1 386 ? -8.192 11.007 -17.968 1.00 94.38 386 PRO A C 1
ATOM 3132 O O . PRO A 1 386 ? -7.756 10.440 -18.968 1.00 94.38 386 PRO A O 1
ATOM 3135 N N . GLY A 1 387 ? -8.664 12.256 -18.020 1.00 90.50 387 GLY A N 1
ATOM 3136 C CA . GLY A 1 387 ? -8.560 13.106 -19.217 1.00 90.50 387 GLY A CA 1
ATOM 3137 C C . GLY A 1 387 ? -9.477 12.725 -20.387 1.00 90.50 387 GLY A C 1
ATOM 3138 O O . GLY A 1 387 ? -9.345 13.284 -21.479 1.00 90.50 387 GLY A O 1
ATOM 3139 N N . THR A 1 388 ? -10.401 11.778 -20.188 1.00 91.19 388 THR A N 1
ATOM 3140 C CA . THR A 1 388 ? -11.367 11.308 -21.202 1.00 91.19 388 THR A CA 1
ATOM 3141 C C . THR A 1 388 ? -12.423 12.352 -21.583 1.00 91.19 388 THR A C 1
ATOM 3143 O O . THR A 1 388 ? -13.184 12.149 -22.527 1.00 91.19 388 THR A O 1
ATOM 3146 N N . ASP A 1 389 ? -12.441 13.496 -20.902 1.00 92.12 389 ASP A N 1
ATOM 3147 C CA . ASP A 1 389 ? -13.152 14.712 -21.292 1.00 92.12 389 ASP A CA 1
ATOM 3148 C C . ASP A 1 389 ? -12.532 15.395 -22.526 1.00 92.12 389 ASP A C 1
ATOM 3150 O O . ASP A 1 389 ? -13.206 16.158 -23.222 1.00 92.12 389 ASP A O 1
ATOM 3154 N N . THR A 1 390 ? -11.274 15.085 -22.853 1.00 94.62 390 THR A N 1
ATOM 3155 C CA . THR A 1 390 ? -10.618 15.560 -24.076 1.00 94.62 390 THR A CA 1
ATOM 3156 C C . THR A 1 390 ? -10.826 14.595 -25.244 1.00 94.62 390 THR A C 1
ATOM 3158 O O . THR A 1 390 ? -10.751 13.372 -25.106 1.00 94.62 390 THR A O 1
ATOM 3161 N N . GLN A 1 391 ? -11.026 15.143 -26.448 1.00 96.38 391 GLN A N 1
ATOM 3162 C CA . GLN A 1 391 ? -11.248 14.331 -27.649 1.00 96.38 391 GLN A CA 1
ATOM 3163 C C . GLN A 1 391 ? -10.044 13.437 -27.995 1.00 96.38 391 GLN A C 1
ATOM 3165 O O . GLN A 1 391 ? -10.237 12.325 -28.480 1.00 96.38 391 GLN A O 1
ATOM 3170 N N . ALA A 1 392 ? -8.818 13.913 -27.756 1.00 95.50 392 ALA A N 1
ATOM 3171 C CA . ALA A 1 392 ? -7.599 13.177 -28.084 1.00 95.50 392 ALA A CA 1
ATOM 3172 C C . ALA A 1 392 ? -7.423 11.939 -27.191 1.00 95.50 392 ALA A C 1
ATOM 3174 O O . ALA A 1 392 ? -7.266 10.833 -27.703 1.00 95.50 392 ALA A O 1
ATOM 3175 N N . VAL A 1 393 ? -7.546 12.097 -25.868 1.00 94.69 393 VAL A N 1
ATOM 3176 C CA . VAL A 1 393 ? -7.453 10.970 -24.926 1.00 94.69 393 VAL A CA 1
ATOM 3177 C C . VAL A 1 393 ? -8.611 9.994 -25.128 1.00 94.69 393 VAL A C 1
ATOM 3179 O O . VAL A 1 393 ? -8.390 8.786 -25.171 1.00 94.69 393 VAL A O 1
ATOM 3182 N N . ALA A 1 394 ? -9.838 10.490 -25.329 1.00 96.56 394 ALA A N 1
ATOM 3183 C CA . ALA A 1 394 ? -10.984 9.629 -25.615 1.00 96.56 394 ALA A CA 1
ATOM 3184 C C . ALA A 1 394 ? -10.775 8.785 -26.887 1.00 96.56 394 ALA A C 1
ATOM 3186 O O . ALA A 1 394 ? -11.147 7.610 -26.915 1.00 96.56 394 ALA A O 1
ATOM 3187 N N . ALA A 1 395 ? -10.151 9.357 -27.924 1.00 97.69 395 ALA A N 1
ATOM 3188 C CA . ALA A 1 395 ? -9.821 8.637 -29.150 1.00 97.69 395 ALA A CA 1
ATOM 3189 C C . ALA A 1 395 ? -8.773 7.536 -28.915 1.00 97.69 395 ALA A C 1
ATOM 3191 O O . ALA A 1 395 ? -8.963 6.419 -29.395 1.00 97.69 395 ALA A O 1
ATOM 3192 N N . ASP A 1 396 ? -7.719 7.806 -28.142 1.00 97.81 396 ASP A N 1
ATOM 3193 C CA . ASP A 1 396 ? -6.677 6.814 -27.836 1.00 97.81 396 ASP A CA 1
ATOM 3194 C C . ASP A 1 396 ? -7.200 5.667 -26.957 1.00 97.81 396 ASP A C 1
ATOM 3196 O O . ASP A 1 396 ? -6.928 4.488 -27.225 1.00 97.81 396 ASP A O 1
ATOM 3200 N N . VAL A 1 397 ? -8.017 5.993 -25.946 1.00 97.44 397 VAL A N 1
ATOM 3201 C CA . VAL A 1 397 ? -8.693 5.010 -25.084 1.00 97.44 397 VAL A CA 1
ATOM 3202 C C . VAL A 1 397 ? -9.610 4.111 -25.911 1.00 97.44 397 VAL A C 1
ATOM 3204 O O . VAL A 1 397 ? -9.572 2.888 -25.761 1.00 97.44 397 VAL A O 1
ATOM 3207 N N . ALA A 1 398 ? -10.406 4.691 -26.814 1.00 97.44 398 ALA A N 1
ATOM 3208 C CA . ALA A 1 398 ? -11.283 3.926 -27.695 1.00 97.44 398 ALA A CA 1
ATOM 3209 C C . ALA A 1 398 ? -10.496 3.060 -28.695 1.00 97.44 398 ALA A C 1
ATOM 3211 O O . ALA A 1 398 ? -10.910 1.940 -28.994 1.00 97.44 398 ALA A O 1
ATOM 3212 N N . ALA A 1 399 ? -9.365 3.559 -29.204 1.00 97.94 399 ALA A N 1
ATOM 3213 C CA . ALA A 1 399 ? -8.549 2.857 -30.188 1.00 9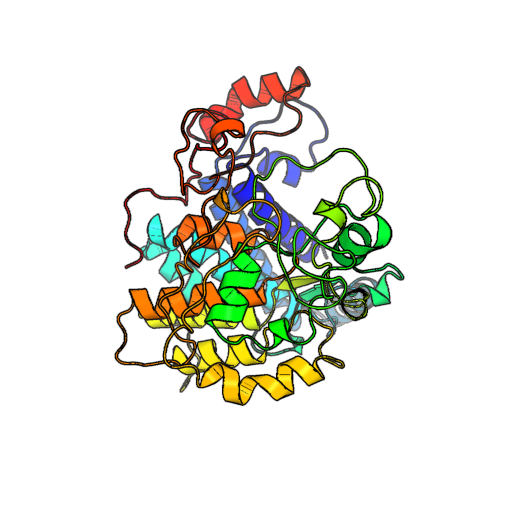7.94 399 ALA A CA 1
ATOM 3214 C C . ALA A 1 399 ? -7.773 1.676 -29.588 1.00 97.94 399 ALA A C 1
ATOM 3216 O O . ALA A 1 399 ? -7.679 0.620 -30.218 1.00 97.94 399 ALA A O 1
ATOM 3217 N N . THR A 1 400 ? -7.196 1.846 -28.392 1.00 98.38 400 THR A N 1
ATOM 3218 C CA . THR A 1 400 ? -6.278 0.855 -27.800 1.00 98.38 400 THR A CA 1
ATOM 3219 C C . THR A 1 400 ? -6.491 0.617 -26.304 1.00 98.38 400 THR A C 1
ATOM 3221 O O . THR A 1 400 ? -6.370 -0.528 -25.869 1.00 98.38 400 THR A O 1
ATOM 3224 N N . GLY A 1 401 ? -6.878 1.640 -25.533 1.00 97.69 401 GLY A N 1
ATOM 3225 C CA . GLY A 1 401 ? -7.003 1.567 -24.070 1.00 97.69 401 GLY A CA 1
ATOM 3226 C C . GLY A 1 401 ? -7.981 0.512 -23.562 1.00 97.69 401 GLY A C 1
ATOM 3227 O O . GLY A 1 401 ? -7.608 -0.326 -22.749 1.00 97.69 401 GLY A O 1
ATOM 3228 N N . LEU A 1 402 ? -9.210 0.473 -24.086 1.00 98.00 402 LEU A N 1
ATOM 3229 C CA . LEU A 1 402 ? -10.214 -0.512 -23.646 1.00 98.00 402 LEU A CA 1
ATOM 3230 C C . LEU A 1 402 ? -9.781 -1.958 -23.934 1.00 98.00 402 LEU A C 1
ATOM 3232 O O . LEU A 1 402 ? -10.013 -2.866 -23.134 1.00 98.00 402 LEU A O 1
ATOM 3236 N N . LYS A 1 403 ? -9.114 -2.177 -25.074 1.00 98.00 403 LYS A N 1
ATOM 3237 C CA . LYS A 1 403 ? -8.578 -3.493 -25.436 1.00 98.00 403 LYS A CA 1
ATOM 3238 C C . LYS A 1 403 ? -7.422 -3.892 -24.515 1.00 98.00 403 LYS A C 1
ATOM 3240 O O . LYS A 1 403 ? -7.375 -5.045 -24.102 1.00 98.00 403 LYS A O 1
ATOM 3245 N N . ALA A 1 404 ? -6.518 -2.961 -24.210 1.00 98.12 404 ALA A N 1
ATOM 3246 C CA . ALA A 1 404 ? -5.382 -3.186 -23.317 1.00 98.12 404 ALA A CA 1
ATOM 3247 C C . ALA A 1 404 ? -5.819 -3.448 -21.865 1.00 98.12 404 ALA A C 1
ATOM 3249 O O . ALA A 1 404 ? -5.237 -4.301 -21.198 1.00 98.12 404 ALA A O 1
ATOM 3250 N N . LEU A 1 405 ? -6.878 -2.770 -21.407 1.00 97.69 405 LEU A N 1
ATOM 3251 C CA . LEU A 1 405 ? -7.512 -3.009 -20.110 1.00 97.69 405 LEU A CA 1
ATOM 3252 C C . LEU A 1 405 ? -8.166 -4.395 -20.024 1.00 97.69 405 LEU A C 1
ATOM 3254 O O . LEU A 1 405 ? -8.217 -4.989 -18.951 1.00 97.69 405 LEU A O 1
ATOM 3258 N N . GLY A 1 406 ? -8.682 -4.908 -21.145 1.00 95.62 406 GLY A N 1
ATOM 3259 C CA . GLY A 1 406 ? -9.423 -6.169 -21.189 1.00 95.62 406 GLY A CA 1
ATOM 3260 C C . GLY A 1 406 ? -10.876 -6.048 -20.716 1.00 95.62 406 GLY A C 1
ATOM 3261 O O . GLY A 1 406 ? -11.485 -7.054 -20.357 1.00 95.62 406 GLY A O 1
ATOM 3262 N N . GLY A 1 407 ? -11.445 -4.837 -20.720 1.00 94.44 407 GLY A N 1
ATOM 3263 C CA . GLY A 1 407 ? -12.792 -4.573 -20.215 1.00 94.44 407 GLY A CA 1
ATOM 3264 C C . GLY A 1 407 ? -13.273 -3.141 -20.461 1.00 94.44 407 GLY A C 1
ATOM 3265 O O . GLY A 1 407 ? -12.599 -2.335 -21.102 1.00 94.44 407 GLY A O 1
ATOM 3266 N N . ALA A 1 408 ? -14.469 -2.828 -19.958 1.00 95.69 408 ALA A N 1
ATOM 3267 C CA . ALA A 1 408 ? -15.029 -1.478 -20.015 1.00 95.69 408 ALA A CA 1
ATOM 3268 C C . ALA A 1 408 ? -14.329 -0.534 -19.021 1.00 95.69 408 ALA A C 1
ATOM 3270 O O . ALA A 1 408 ? -13.814 -0.977 -17.993 1.00 95.69 408 ALA A O 1
ATOM 3271 N N . ASP A 1 409 ? -14.361 0.774 -19.288 1.00 96.00 409 ASP A N 1
ATOM 3272 C CA . ASP A 1 409 ? -13.793 1.790 -18.394 1.00 96.00 409 ASP A CA 1
ATOM 3273 C C . ASP A 1 409 ? -14.722 2.092 -17.199 1.00 96.00 409 ASP A C 1
ATOM 3275 O O . ASP A 1 409 ? -15.372 3.135 -17.124 1.00 96.00 409 ASP A O 1
ATOM 3279 N N . LEU A 1 410 ? -14.814 1.135 -16.274 1.00 95.62 410 LEU A N 1
ATOM 3280 C CA . LEU A 1 410 ? -15.632 1.190 -15.057 1.00 95.62 410 LEU A CA 1
ATOM 3281 C C . LEU A 1 410 ? -14.747 1.032 -13.815 1.00 95.62 410 LEU A C 1
ATOM 3283 O O . LEU A 1 410 ? -13.632 0.509 -13.914 1.00 95.62 410 LEU A O 1
ATOM 3287 N N . GLN A 1 411 ? -15.224 1.478 -12.652 1.00 95.19 411 GLN A N 1
ATOM 3288 C CA . GLN A 1 411 ? -14.499 1.336 -11.383 1.00 95.19 411 GLN A CA 1
ATOM 3289 C C . GLN A 1 411 ? -14.602 -0.090 -10.824 1.00 95.19 411 GLN A C 1
ATOM 3291 O O . GLN A 1 411 ? -13.729 -0.515 -10.070 1.00 95.19 411 GLN A O 1
ATOM 3296 N N . SER A 1 412 ? -15.633 -0.835 -11.224 1.00 95.25 412 SER A N 1
ATOM 3297 C CA . SER A 1 412 ? -15.833 -2.269 -10.982 1.00 95.25 412 SER A CA 1
ATOM 3298 C C . SER A 1 412 ? -14.989 -3.181 -11.878 1.00 95.25 412 SER A C 1
ATOM 3300 O O . SER A 1 412 ? -14.804 -4.353 -11.547 1.00 95.25 412 SER A O 1
ATOM 3302 N N . THR A 1 413 ? -14.447 -2.678 -12.993 1.00 96.12 413 THR A N 1
ATOM 3303 C CA . THR A 1 413 ? -13.606 -3.484 -13.890 1.00 96.12 413 THR A CA 1
ATOM 3304 C C . THR A 1 413 ? -12.323 -3.900 -13.176 1.00 96.12 413 THR A C 1
ATOM 3306 O O . THR A 1 413 ? -11.536 -3.060 -12.740 1.00 96.12 413 THR A O 1
ATOM 3309 N N . ARG A 1 414 ? -12.092 -5.210 -13.081 1.00 95.12 414 ARG A N 1
ATOM 3310 C CA . ARG A 1 414 ? -10.867 -5.772 -12.507 1.00 95.12 414 ARG A CA 1
ATOM 3311 C C . ARG A 1 414 ? -9.690 -5.610 -13.458 1.00 95.12 414 ARG A C 1
ATOM 3313 O O . ARG A 1 414 ? -9.843 -5.697 -14.675 1.00 95.12 414 ARG A O 1
ATOM 3320 N N . ILE A 1 415 ? -8.513 -5.408 -12.881 1.00 95.25 415 ILE A N 1
ATOM 3321 C CA . ILE A 1 415 ? -7.242 -5.374 -13.609 1.00 95.25 415 ILE A CA 1
ATOM 3322 C C . ILE A 1 415 ? -6.606 -6.767 -13.634 1.00 95.25 415 ILE A C 1
ATOM 3324 O O . ILE A 1 415 ? -7.020 -7.662 -12.904 1.00 95.25 415 ILE A O 1
ATOM 3328 N N . TRP A 1 416 ? -5.621 -6.979 -14.506 1.00 96.62 416 TRP A N 1
ATOM 3329 C CA . TRP A 1 416 ? -5.124 -8.314 -14.881 1.00 96.62 416 TRP A CA 1
ATOM 3330 C C . TRP A 1 416 ? -4.738 -9.236 -13.711 1.00 96.62 416 TRP A C 1
ATOM 3332 O O . TRP A 1 416 ? -5.031 -10.437 -13.765 1.00 96.62 416 TRP A O 1
ATOM 3342 N N . TRP A 1 417 ? -4.091 -8.694 -12.676 1.00 96.50 417 TRP A N 1
ATOM 3343 C CA . TRP A 1 417 ? -3.671 -9.454 -11.497 1.00 96.50 417 TRP A CA 1
ATOM 3344 C C . TRP A 1 417 ? -4.793 -9.654 -10.461 1.00 96.50 417 TRP A C 1
ATOM 3346 O O . TRP A 1 417 ? -4.698 -10.558 -9.630 1.00 96.50 417 TRP A O 1
ATOM 3356 N N . ASP A 1 418 ? -5.869 -8.859 -10.516 1.00 95.88 418 ASP A N 1
ATOM 3357 C CA . ASP A 1 418 ? -7.024 -8.950 -9.615 1.00 95.88 418 ASP A CA 1
ATOM 3358 C C . ASP A 1 418 ? -7.988 -10.040 -10.108 1.00 95.88 418 ASP A C 1
ATOM 3360 O O . ASP A 1 418 ? -8.948 -9.791 -10.842 1.00 95.88 418 ASP A O 1
ATOM 3364 N N . VAL A 1 419 ? -7.690 -11.289 -9.742 1.00 92.69 419 VAL A N 1
ATOM 3365 C CA . VAL A 1 419 ? -8.438 -12.466 -10.202 1.00 92.69 419 VAL A CA 1
ATOM 3366 C C . VAL A 1 419 ? -9.590 -12.797 -9.253 1.00 92.69 419 VAL A C 1
ATOM 3368 O O . VAL A 1 419 ? -9.388 -13.197 -8.105 1.00 92.69 419 VAL A O 1
ATOM 3371 N N . GLU A 1 420 ? -10.816 -12.684 -9.761 1.00 89.31 420 GLU A N 1
ATOM 3372 C CA . GLU A 1 420 ? -12.033 -13.032 -9.028 1.00 89.31 420 GLU A CA 1
ATOM 3373 C C . GLU A 1 420 ? -12.141 -14.529 -8.728 1.00 89.31 420 GLU A C 1
ATOM 3375 O O . GLU A 1 420 ? -11.790 -15.374 -9.549 1.00 89.31 420 GLU A O 1
ATOM 3380 N N . GLY A 1 421 ? -12.674 -14.866 -7.551 1.00 88.31 421 GLY A N 1
ATOM 3381 C CA . GLY A 1 421 ? -12.977 -16.248 -7.175 1.00 88.31 421 GLY A CA 1
ATOM 3382 C C . GLY A 1 421 ? -11.753 -17.117 -6.874 1.00 88.31 421 GLY A C 1
ATOM 3383 O O . GLY A 1 421 ? -11.928 -18.254 -6.442 1.00 88.31 421 GLY A O 1
ATOM 3384 N N . THR A 1 422 ? -10.533 -16.597 -7.041 1.00 91.62 422 THR A N 1
ATOM 3385 C CA . THR A 1 422 ? -9.298 -17.304 -6.692 1.00 91.62 422 THR A CA 1
ATOM 3386 C C . THR A 1 422 ? -8.990 -17.145 -5.196 1.00 91.62 422 THR A C 1
ATOM 3388 O O . THR A 1 422 ? -8.775 -16.015 -4.732 1.00 91.62 422 THR A O 1
ATOM 3391 N N . PRO A 1 423 ? -8.938 -18.251 -4.423 1.00 94.12 423 PRO A N 1
ATOM 3392 C CA . PRO A 1 423 ? -8.523 -18.225 -3.021 1.00 94.12 423 PRO A CA 1
ATOM 3393 C C . PRO A 1 423 ? -7.091 -17.705 -2.848 1.00 94.12 423 PRO A C 1
ATOM 3395 O O . PRO A 1 423 ? -6.290 -17.712 -3.784 1.00 94.12 423 PRO A O 1
ATOM 3398 N N . ASN A 1 424 ? -6.746 -17.254 -1.642 1.00 96.50 424 ASN A N 1
ATOM 3399 C CA . ASN A 1 424 ? -5.393 -16.775 -1.353 1.00 96.50 424 ASN A CA 1
ATOM 3400 C C . ASN A 1 424 ? -4.336 -17.898 -1.349 1.00 96.50 424 ASN A C 1
ATOM 3402 O O . ASN A 1 424 ? -3.170 -17.605 -1.638 1.00 96.50 424 ASN A O 1
ATOM 3406 N N . PHE A 1 425 ? -4.728 -19.149 -1.072 1.00 93.56 425 PHE A N 1
ATOM 3407 C CA . PHE A 1 425 ? -3.861 -20.334 -1.034 1.00 93.56 425 PHE A CA 1
ATOM 3408 C C . PHE A 1 425 ? -4.363 -21.443 -1.957 1.00 93.56 425 PHE A C 1
ATOM 3410 O O . PHE A 1 425 ? -5.585 -21.707 -1.974 1.00 93.56 425 PHE A O 1
#

pLDDT: mean 95.0, std 4.8, range [69.81, 98.94]

InterPro domains:
  IPR011990 Tetratricopeptide-like helical domain superfamily [SSF48452] (8-419)
  IPR024302 SusD-like [PF12741] (16-418)